Protein 3I09 (pdb70)

Organism: Burkholderia mallei (strain ATCC 23344) (NCBI:txid243160)

CATH classification: 3.40.50.2300 (+1 more: 3.40.50.2300)

Sequence (722 aa):
GADSVKIGFITDSGLYADIDGQGGLEAIKAVADFGGKVNGKPIEVVYADHQQNKADIAASSSKKARREWDRGGLDLLVGGTNSATALSNQVAAEKKKVYINIGAGADTLTNEQCTPYTVHYAYDTALAKGTGSAVVKQQGGKKTWFFLTADYAFGKKALEEKNTADVVKANGGKVLGEEVRHPLSASDFSSFLLQAQSSSKAQILGLANAGGDTVNAIKAAKEFGITKTKLAALLFINDVHALGLETTQGLVLTDSWYYWNRDQASSRQWAQRYFAKKKPSSLQAADYSSVTTYLKAVQAAGSTDSDKVAQLKKKKIDDFYAKGYIRTDGSIHDYLEVKKPSESKEPWDYYYKVVATIPGEQAFTTKQEETRCALWKGADSVKKIGFITDSGLYADIDGQQGGLEEAIKAVADFGGKVNGKPIEVVYADHQNKADDIAASSKKARREWDRGGLDLLVGGTNSATALSNQVAAEKKKVYINIGAGADTLTNEQCTPYTVHYAYDTALAKGTGSAVVKQGGKTWFFLTADYAFGKALEKNTADVVKANGGKVLGEVRHPLSASDFSSFLLQAQSSKAQILGLANAGGDTVNAIKAAKEFGITKTKLAALLFINDVHALGLETTQGLVLTDSWYYWNNRDQASRRQWAQRYFAKKKPSSLQAADYSSVTTYLKAVQAAGSTDSDKVAQLKKKIDDFYAKGYIRTDGSIHDYYLEVKKPSESKEPWDYYYKVVATIPGEQAFTTKQETRCALWK

Nearest PDB structures (foldseek):
  3i09-assembly2_B  TM=9.997E-01  e=1.435E-69  Burkholderia mallei
  4eyk-assembly1_A  TM=8.637E-01  e=3.086E-24  Rhodopseudomonas palustris BisB5
  4q6b-assembly1_A  TM=7.611E-01  e=7.678E-17  Desulfitobacterium hafniense DCB-2
  4mlc-assembly1_A  TM=7.449E-01  e=1.209E-15  Desulfitobacterium hafniense DCB-2
  3hut-assembly1_A  TM=6.053E-01  e=2.955E-16  Rhodospirillum rubrum ATCC 11170

Radius of gyration: 29.83 Å; Cα contacts (8 Å, |Δi|>4): 1583; chains: 2; bounding box: 81×56×85 Å

B-factor: mean 18.23, std 7.82, range [2.68, 60.23]

InterPro domains:
  IPR028081 Leucine-binding protein domain [PF13458] (27-362)
  IPR028082 Periplasmic binding protein-like I [SSF53822] (28-397)
  IPR051010 Branched-chain amino acid transport protein [PTHR30483] (6-383)

Foldseek 3Di:
DVQAAEEEEEEAVDLCCVQDNPLLVVLLVLCVVVPQHALPHGYYYHYDHQHLPLVSLLVVVLCVCPVNHLEYEYAAHVSNVLVLVSCQVVLHAYEYQHYAQPCCLFVSFHQRYADFWYHLLLQVFLLLVCVVVPQAEEEEEFEPDRQRVRNCVSNQVSSVVSRHYYQYYDYDYAPHPDCQVRLVVRLVSLHQEYEYSHDGNSLLVVLVNCVVVVVPVSYYADSYKLVSCVSNDQQSFFFHKGDGQDDCPPDDQSVVVVVVSCVCPDHILSSVRSSQVSNLLSVLCNVQSHSNSVSSVSQQPWRDGSRFTGGAHQSNYFGKFMGFHHPVVQDDPSRTDDGPDMGHRQRSDDHLVRGNRPRRD/DVQAAEEEEEEAVDLCCVQDNPLLVVLLCLCVVVPQHFLPGGYYYYYDHCHLPLVSLLVVVLCVCPVNHLEYEYAEHVSNVLVLVSCQVVVHAYEYQHYAQLCCLFVSFHQRYADFWYHLLLLLFQLLVCVVVVQAEEEEEFEPDRQRVRNVVSNCVSSVVSNHYYQYYDYDYVPHPDCQVRLVVRVVSLHQEYEYSHDGNSLLVNLVNCVVVVVPVSYYADSYKLVSCVSNDLQSAFFHKGDGQDDCVPDPQSVVVVVVSCVCPDHILSSVRSSQVSNLLSVLCNVLVHSNSVSSVSQQVWRDGSRFTGGQHQSNYFGKFMGFHHPVVQDDPSRTDDGPDMGGRQSSHDHPVRGNRPRSD

Structure (mmCIF, N/CA/C/O backbone):
data_3I09
#
_entry.id   3I09
#
_cell.length_a   58.255
_cell.length_b   81.151
_cell.length_c   73.996
_cell.angle_alpha   90.000
_cell.angle_beta   92.860
_cell.angle_gamma   90.000
#
_symmetry.space_group_name_H-M   'P 1 21 1'
#
loop_
_entity.id
_entity.type
_entity.pdbx_description
1 polymer 'Periplasmic branched-chain amino acid-binding protein'
2 non-polymer 'ACETOACETIC ACID'
3 non-polymer 'CITRIC ACID'
4 non-polymer 1,2-ETHANEDIOL
5 water water
#
loop_
_atom_site.group_PDB
_atom_site.id
_atom_site.type_symbol
_atom_site.label_atom_id
_atom_site.label_alt_id
_atom_site.label_comp_id
_atom_site.label_asym_id
_atom_site.label_entity_id
_atom_site.label_seq_id
_atom_site.pdbx_PDB_ins_code
_atom_site.Cartn_x
_atom_site.Cartn_y
_atom_site.Cartn_z
_atom_site.occupancy
_atom_site.B_iso_or_equiv
_atom_site.auth_seq_id
_atom_site.auth_comp_id
_atom_site.auth_asym_id
_atom_site.auth_atom_id
_atom_site.pdbx_PDB_model_num
ATOM 1 N N . GLY A 1 1 ? -22.872 20.088 38.259 1.00 13.19 0 GLY A N 1
ATOM 2 C CA . GLY A 1 1 ? -24.170 20.650 37.755 1.00 16.26 0 GLY A CA 1
ATOM 3 C C . GLY A 1 1 ? -25.314 19.725 38.091 1.00 15.40 0 GLY A C 1
ATOM 4 O O . GLY A 1 1 ? -25.099 18.681 38.685 1.00 16.81 0 GLY A O 1
ATOM 5 N N . ALA A 1 2 ? -26.525 20.089 37.694 1.00 18.04 25 ALA A N 1
ATOM 6 C CA . ALA A 1 2 ? -27.698 19.239 37.943 1.00 18.14 25 ALA A CA 1
ATOM 7 C C . ALA A 1 2 ? -27.621 17.913 37.182 1.00 17.71 25 ALA A C 1
ATOM 8 O O . ALA A 1 2 ? -27.839 16.864 37.755 1.00 19.40 25 ALA A O 1
ATOM 10 N N . ASP A 1 3 ? -27.305 17.957 35.898 1.00 17.74 26 ASP A N 1
ATOM 11 C CA . ASP A 1 3 ? -27.310 16.749 35.067 1.00 17.71 26 ASP A CA 1
ATOM 12 C C . ASP A 1 3 ? -25.924 16.093 34.913 1.00 18.40 26 ASP A C 1
ATOM 13 O O . ASP A 1 3 ? -25.839 14.923 34.563 1.00 17.59 26 ASP A O 1
ATOM 18 N N . SER A 1 4 ? -24.858 16.847 35.168 1.00 16.70 27 SER A N 1
ATOM 19 C CA . SER A 1 4 ? -23.523 16.393 34.856 1.00 16.52 27 SER A CA 1
ATOM 20 C C . SER A 1 4 ? -22.546 16.747 35.974 1.00 15.99 27 SER A C 1
ATOM 21 O O . SER A 1 4 ? -22.812 17.634 36.785 1.00 15.37 27 SER A O 1
ATOM 24 N N . VAL A 1 5 ? -21.441 16.013 36.026 1.00 12.80 28 VAL A N 1
ATOM 25 C CA . VAL A 1 5 ? -20.282 16.386 36.824 1.00 12.86 28 VAL A CA 1
ATOM 26 C C . VAL A 1 5 ? -19.365 17.172 35.884 1.00 12.60 28 VAL A C 1
ATOM 27 O O . VAL A 1 5 ? -18.931 16.667 34.839 1.00 13.26 28 VAL A O 1
ATOM 31 N N . LYS A 1 6 ? -19.153 18.429 36.204 1.00 12.05 29 LYS A N 1
ATOM 32 C CA . LYS A 1 6 ? -18.476 19.334 35.278 1.00 12.61 29 LYS A CA 1
ATOM 33 C C . LYS A 1 6 ? -17.047 19.676 35.715 1.00 12.25 29 LYS A C 1
ATOM 34 O O . LYS A 1 6 ? -16.807 20.156 36.818 1.00 11.62 29 LYS A O 1
ATOM 40 N N . ILE A 1 7 ? -16.105 19.365 34.839 1.00 11.77 30 ILE A N 1
ATOM 41 C CA . ILE A 1 7 ? -14.682 19.691 35.048 1.00 11.43 30 ILE A CA 1
ATOM 42 C C . ILE A 1 7 ? -14.304 20.837 34.106 1.00 12.81 30 ILE A C 1
ATOM 43 O O . ILE A 1 7 ? -14.525 20.735 32.901 1.00 12.99 30 ILE A O 1
ATOM 48 N N . GLY A 1 8 ? -13.698 21.891 34.641 1.00 12.25 31 GLY A N 1
ATOM 49 C CA . GLY A 1 8 ? -13.272 23.012 33.821 1.00 13.59 31 GLY A CA 1
ATOM 50 C C . GLY A 1 8 ? -11.762 23.148 33.895 1.00 12.61 31 GLY A C 1
ATOM 51 O O . GLY A 1 8 ? -11.182 22.993 34.962 1.00 14.83 31 GLY A O 1
ATOM 52 N N . PHE A 1 9 ? -11.138 23.406 32.753 1.00 11.64 32 PHE A N 1
ATOM 53 C CA . PHE A 1 9 ? -9.710 23.522 32.640 1.00 10.35 32 PHE A CA 1
ATOM 54 C C . PHE A 1 9 ? -9.389 24.883 32.048 1.00 10.17 32 PHE A C 1
ATOM 55 O O . PHE A 1 9 ? -9.876 25.218 30.968 1.00 10.00 32 PHE A O 1
ATOM 63 N N . ILE A 1 10 ? -8.560 25.631 32.754 1.00 10.30 33 ILE A N 1
ATOM 64 C CA . ILE A 1 10 ? -8.155 26.979 32.307 1.00 10.22 33 ILE A CA 1
ATOM 65 C C . ILE A 1 10 ? -6.646 27.090 32.298 1.00 10.16 33 ILE A C 1
ATOM 66 O O . ILE A 1 10 ? -5.967 26.899 33.330 1.00 10.81 33 ILE A O 1
ATOM 71 N N . THR A 1 11 ? -6.093 27.361 31.127 1.00 10.02 34 THR A N 1
ATOM 72 C CA . THR A 1 11 ? -4.656 27.389 30.947 1.00 10.82 34 THR A CA 1
ATOM 73 C C . THR A 1 11 ? -4.293 28.270 29.778 1.00 10.52 34 THR A C 1
ATOM 74 O O . THR A 1 11 ? -5.172 28.833 29.111 1.00 10.94 34 THR A O 1
ATOM 78 N N . ASP A 1 12 ? -3.006 28.484 29.581 1.00 11.42 35 ASP A N 1
ATOM 79 C CA . ASP A 1 12 ? -2.530 29.233 28.397 1.00 11.33 35 ASP A CA 1
ATOM 80 C C . ASP A 1 12 ? -2.572 28.277 27.186 1.00 12.13 35 ASP A C 1
ATOM 81 O O . ASP A 1 12 ? -1.794 27.317 27.119 1.00 13.67 35 ASP A O 1
ATOM 99 N N . SER A 1 14 ? -2.431 29.589 23.977 1.00 13.94 37 SER A N 1
ATOM 100 C CA . SER A 1 14 ? -1.961 30.357 22.821 1.00 14.49 37 SER A CA 1
ATOM 101 C C . SER A 1 14 ? -0.586 31.017 22.912 1.00 14.46 37 SER A C 1
ATOM 102 O O . SER A 1 14 ? -0.042 31.407 21.885 1.00 15.49 37 SER A O 1
ATOM 105 N N . GLY A 1 15 ? -0.020 31.162 24.102 1.00 13.96 38 GLY A N 1
ATOM 106 C CA . GLY A 1 15 ? 1.233 31.896 24.292 1.00 13.78 38 GLY A CA 1
ATOM 107 C C . GLY A 1 15 ? 2.418 30.998 24.665 1.00 13.75 38 GLY A C 1
ATOM 108 O O . GLY A 1 15 ? 2.501 29.830 24.234 1.00 12.71 38 GLY A O 1
ATOM 109 N N . LEU A 1 16 ? 3.323 31.544 25.464 1.00 12.13 39 LEU A N 1
ATOM 110 C CA . LEU A 1 16 ? 4.632 30.938 25.700 1.00 12.22 39 LEU A CA 1
ATOM 111 C C . LEU A 1 16 ? 4.565 29.613 26.505 1.00 12.43 39 LEU A C 1
ATOM 112 O O . LEU A 1 16 ? 5.572 28.912 26.600 1.00 12.72 39 LEU A O 1
ATOM 117 N N . TYR A 1 17 ? 3.416 29.302 27.107 1.00 12.06 40 TYR A N 1
ATOM 118 C CA . TYR A 1 17 ? 3.240 28.045 27.867 1.00 12.09 40 TYR A CA 1
ATOM 119 C C . TYR A 1 17 ? 2.339 27.005 27.176 1.00 11.93 40 TYR A C 1
ATOM 120 O O . TYR A 1 17 ? 2.060 25.946 27.753 1.00 12.81 40 TYR A O 1
ATOM 129 N N . ALA A 1 18 ? 1.941 27.262 25.934 1.00 12.26 41 ALA A N 1
ATOM 130 C CA . ALA A 1 18 ? 0.965 26.393 25.255 1.00 13.19 41 ALA A CA 1
ATOM 131 C C . ALA A 1 18 ? 1.524 24.988 25.007 1.00 12.65 41 ALA A C 1
ATOM 132 O O . ALA A 1 18 ? 0.804 24.007 25.178 1.00 13.58 41 ALA A O 1
ATOM 134 N N . ASP A 1 19 ? 2.798 24.889 24.649 1.00 13.97 42 ASP A N 1
ATOM 135 C CA . ASP A 1 19 ? 3.364 23.585 24.265 1.00 13.69 42 ASP A CA 1
ATOM 136 C C . ASP A 1 19 ? 3.507 22.683 25.450 1.00 12.70 42 ASP A C 1
ATOM 137 O O . ASP A 1 19 ? 3.309 21.485 25.333 1.00 12.96 42 ASP A O 1
ATOM 142 N N . ILE A 1 20 ? 3.869 23.237 26.608 1.00 11.77 43 ILE A N 1
ATOM 143 C CA . ILE A 1 20 ? 4.146 22.401 27.787 1.00 11.99 43 ILE A CA 1
ATOM 144 C C . ILE A 1 20 ? 2.841 21.926 28.485 1.00 12.29 43 ILE A C 1
ATOM 145 O O . ILE A 1 20 ? 2.851 21.013 29.309 1.00 12.24 43 ILE A O 1
ATOM 150 N N . ASP A 1 21 ? 1.714 22.556 28.166 1.00 11.50 44 ASP A N 1
ATOM 151 C CA . ASP A 1 21 ? 0.431 22.229 28.779 1.00 12.19 44 ASP A CA 1
ATOM 152 C C . ASP A 1 21 ? -0.627 22.428 27.703 1.00 11.21 44 ASP A C 1
ATOM 153 O O . ASP A 1 21 ? -0.766 21.562 26.795 1.00 12.71 44 ASP A O 1
ATOM 158 N N . GLY A 1 22 ? -1.347 23.549 27.726 1.00 12.04 45 GLY A N 1
ATOM 159 C CA . GLY A 1 22 ? -2.209 23.915 26.594 1.00 11.51 45 GLY A CA 1
ATOM 160 C C . GLY A 1 22 ? -3.178 22.828 26.128 1.00 12.75 45 GLY A C 1
ATOM 161 O O . GLY A 1 22 ? -3.776 22.112 26.952 1.00 12.47 45 GLY A O 1
ATOM 162 N N . GLN A 1 23 ? -3.370 22.737 24.806 1.00 12.17 46 GLN A N 1
ATOM 163 C CA . GLN A 1 23 ? -4.289 21.786 24.197 1.00 13.37 46 GLN A CA 1
ATOM 164 C C . GLN A 1 23 ? -3.946 20.337 24.568 1.00 12.53 46 GLN A C 1
ATOM 165 O O . GLN A 1 23 ? -4.825 19.506 24.725 1.00 12.17 46 GLN A O 1
ATOM 168 N N . GLY A 1 24 ? -2.660 20.045 24.699 1.00 12.44 47 GLY A N 1
ATOM 169 C CA . GLY A 1 24 ? -2.199 18.719 25.102 1.00 12.20 47 GLY A CA 1
ATOM 170 C C . GLY A 1 24 ? -2.704 18.333 26.474 1.00 11.98 47 GLY A C 1
ATOM 171 O O . GLY A 1 24 ? -3.104 17.201 26.727 1.00 11.83 47 GLY A O 1
ATOM 172 N N . GLY A 1 25 ? -2.712 19.305 27.353 1.00 11.41 48 GLY A N 1
ATOM 173 C CA . GLY A 1 25 ? -3.234 19.106 28.715 1.00 11.77 48 GLY A CA 1
ATOM 174 C C . GLY A 1 25 ? -4.712 18.821 28.689 1.00 11.68 48 GLY A C 1
ATOM 175 O O . GLY A 1 25 ? -5.192 17.957 29.417 1.00 10.97 48 GLY A O 1
ATOM 176 N N . LEU A 1 26 ? -5.444 19.556 27.843 1.00 11.16 49 LEU A N 1
ATOM 177 C CA . LEU A 1 26 ? -6.884 19.332 27.653 1.00 10.93 49 LEU A CA 1
ATOM 178 C C . LEU A 1 26 ? -7.139 17.917 27.136 1.00 12.03 49 LEU A C 1
ATOM 179 O O . LEU A 1 26 ? -8.005 17.193 27.642 1.00 12.10 49 LEU A O 1
ATOM 184 N N . GLU A 1 27 ? -6.350 17.510 26.138 1.00 11.55 50 GLU A N 1
ATOM 185 C CA . GLU A 1 27 ? -6.458 16.154 25.607 1.00 12.60 50 GLU A CA 1
ATOM 186 C C . GLU A 1 27 ? -6.250 15.069 26.715 1.00 12.34 50 GLU A C 1
ATOM 187 O O . GLU A 1 27 ? -7.007 14.069 26.796 1.00 11.91 50 GLU A O 1
ATOM 193 N N . ALA A 1 28 ? -5.243 15.279 27.550 1.00 12.10 51 ALA A N 1
ATOM 194 C CA . ALA A 1 28 ? -4.934 14.382 28.661 1.00 11.55 51 ALA A CA 1
ATOM 195 C C . ALA A 1 28 ? -6.092 14.307 29.668 1.00 11.76 51 ALA A C 1
ATOM 196 O O . ALA A 1 28 ? -6.465 13.227 30.137 1.00 12.80 51 ALA A O 1
ATOM 198 N N . ILE A 1 29 ? -6.710 15.451 29.951 1.00 11.57 52 ILE A N 1
ATOM 199 C CA . ILE A 1 29 ? -7.901 15.496 30.805 1.00 12.25 52 ILE A CA 1
ATOM 200 C C . ILE A 1 29 ? -9.063 14.708 30.213 1.00 12.45 52 ILE A C 1
ATOM 201 O O . ILE A 1 29 ? -9.703 13.928 30.906 1.00 11.80 52 ILE A O 1
ATOM 206 N N . LYS A 1 30 ? -9.337 14.905 28.928 1.00 12.90 53 LYS A N 1
ATOM 207 C CA . LYS A 1 30 ? -10.400 14.171 28.281 1.00 13.23 53 LYS A CA 1
ATOM 208 C C . LYS A 1 30 ? -10.105 12.668 28.248 1.00 13.03 53 LYS A C 1
ATOM 209 O O . LYS A 1 30 ? -11.026 11.895 28.398 1.00 12.34 53 LYS A O 1
ATOM 233 N N . ALA A 1 32 ? -8.413 10.990 30.532 1.00 11.94 55 ALA A N 1
ATOM 234 C CA . ALA A 1 32 ? -8.672 10.526 31.914 1.00 11.55 55 ALA A CA 1
ATOM 235 C C . ALA A 1 32 ? -10.180 10.341 32.163 1.00 10.40 55 ALA A C 1
ATOM 236 O O . ALA A 1 32 ? -10.589 9.404 32.790 1.00 11.09 55 ALA A O 1
ATOM 238 N N . VAL A 1 33 ? -10.985 11.263 31.672 1.00 10.58 56 VAL A N 1
ATOM 239 C CA . VAL A 1 33 ? -12.445 11.155 31.807 1.00 10.22 56 VAL A CA 1
ATOM 240 C C . VAL A 1 33 ? -12.963 9.904 31.088 1.00 11.82 56 VAL A C 1
ATOM 241 O O . VAL A 1 33 ? -13.735 9.120 31.648 1.00 11.91 56 VAL A O 1
ATOM 245 N N . ALA A 1 34 ? -12.551 9.737 29.840 1.00 11.81 57 ALA A N 1
ATOM 246 C CA . ALA A 1 34 ? -12.952 8.571 29.063 1.00 11.81 57 ALA A CA 1
ATOM 247 C C . ALA A 1 34 ? -12.472 7.303 29.719 1.00 13.04 57 ALA A C 1
ATOM 248 O O . ALA A 1 34 ? -13.242 6.337 29.850 1.00 12.39 57 ALA A O 1
ATOM 250 N N . ASP A 1 35 ? -11.213 7.280 30.171 1.00 12.27 58 ASP A N 1
ATOM 251 C CA . ASP A 1 35 ? -10.683 6.054 30.792 1.00 14.65 58 ASP A CA 1
ATOM 252 C C . ASP A 1 35 ? -11.404 5.632 32.073 1.00 14.04 58 ASP A C 1
ATOM 253 O O . ASP A 1 35 ? -11.519 4.433 32.362 1.00 13.30 58 ASP A O 1
ATOM 258 N N . PHE A 1 36 ? -11.911 6.616 32.811 1.00 13.91 59 PHE A N 1
ATOM 259 C CA . PHE A 1 36 ? -12.648 6.376 34.051 1.00 13.52 59 PHE A CA 1
ATOM 260 C C . PHE A 1 36 ? -14.056 5.809 33.764 1.00 12.51 59 PHE A C 1
ATOM 261 O O . PHE A 1 36 ? -14.705 5.291 34.657 1.00 12.93 59 PHE A O 1
ATOM 269 N N . GLY A 1 37 ? -14.482 5.901 32.504 1.00 13.46 60 GLY A N 1
ATOM 270 C CA . GLY A 1 37 ? -15.805 5.439 32.043 1.00 13.36 60 GLY A CA 1
ATOM 271 C C . GLY A 1 37 ? -16.784 6.535 31.675 1.00 13.68 60 GLY A C 1
ATOM 272 O O . GLY A 1 37 ? -17.942 6.246 31.344 1.00 14.47 60 GLY A O 1
ATOM 273 N N . GLY A 1 38 ? -16.369 7.804 31.721 1.00 14.21 61 GLY A N 1
ATOM 274 C CA . GLY A 1 38 ? -17.199 8.901 31.214 1.00 13.39 61 GLY A CA 1
ATOM 275 C C . GLY A 1 38 ? -18.332 9.354 32.122 1.00 14.12 61 GLY A C 1
ATOM 276 O O . GLY A 1 38 ? -19.060 10.282 31.779 1.00 13.14 61 GLY A O 1
ATOM 277 N N . LYS A 1 39 ? -18.482 8.693 33.278 1.00 13.21 62 LYS A N 1
ATOM 278 C CA . LYS A 1 39 ? -19.479 9.067 34.258 1.00 14.25 62 LYS A CA 1
ATOM 279 C C . LYS A 1 39 ? -18.978 8.774 35.654 1.00 14.98 62 LYS A C 1
ATOM 280 O O . LYS A 1 39 ? -18.017 8.023 35.842 1.00 13.13 62 LYS A O 1
ATOM 286 N N . VAL A 1 40 ? -19.611 9.391 36.636 1.00 13.03 63 VAL A N 1
ATOM 287 C CA . VAL A 1 40 ? -19.325 9.104 38.027 1.00 14.38 63 VAL A CA 1
ATOM 288 C C . VAL A 1 40 ? -20.578 9.440 38.820 1.00 16.15 63 VAL A C 1
ATOM 289 O O . VAL A 1 40 ? -21.292 10.371 38.476 1.00 15.51 63 VAL A O 1
ATOM 293 N N . ASN A 1 41 ? -20.843 8.648 39.840 1.00 18.16 64 ASN A N 1
ATOM 294 C CA . ASN A 1 41 ? -22.086 8.731 40.611 1.00 20.47 64 ASN A CA 1
ATOM 295 C C . ASN A 1 41 ? -23.341 8.795 39.760 1.00 20.10 64 ASN A C 1
ATOM 296 O O . ASN A 1 41 ? -24.268 9.570 40.028 1.00 21.41 64 ASN A O 1
ATOM 301 N N . GLY A 1 42 ? -23.350 7.991 38.705 1.00 19.04 65 GLY A N 1
ATOM 302 C CA . GLY A 1 42 ? -24.467 7.943 37.800 1.00 18.23 65 GLY A CA 1
ATOM 303 C C . GLY A 1 42 ? -24.659 9.145 36.889 1.00 17.33 65 GLY A C 1
ATOM 304 O O . GLY A 1 42 ? -25.638 9.195 36.184 1.00 18.18 65 GLY A O 1
ATOM 305 N N . LYS A 1 43 ? -23.740 10.096 36.888 1.00 15.56 66 LYS A N 1
ATOM 306 C CA . LYS A 1 43 ? -23.884 11.305 36.047 1.00 16.31 66 LYS A CA 1
ATOM 307 C C . LYS A 1 43 ? -22.781 11.363 35.026 1.00 16.52 66 LYS A C 1
ATOM 308 O O . LYS A 1 43 ? -21.614 11.064 35.342 1.00 14.99 66 LYS A O 1
ATOM 314 N N . PRO A 1 44 ? -23.108 11.786 33.808 1.00 15.93 67 PRO A N 1
ATOM 315 C CA . PRO A 1 44 ? -22.043 11.970 32.824 1.00 14.41 67 PRO A CA 1
ATOM 316 C C . PRO A 1 44 ? -21.109 13.074 33.253 1.00 14.68 67 PRO A C 1
ATOM 317 O O . PRO A 1 44 ? -21.527 14.041 33.928 1.00 13.23 67 PRO A O 1
ATOM 321 N N . ILE A 1 45 ? -19.848 12.905 32.890 1.00 13.15 68 ILE A N 1
ATOM 322 C CA . ILE A 1 45 ? -18.818 13.907 33.134 1.00 12.54 68 ILE A CA 1
ATOM 323 C C . ILE A 1 45 ? -18.630 14.771 31.913 1.00 13.51 68 ILE A C 1
ATOM 324 O O . ILE A 1 45 ? -18.403 14.262 30.823 1.00 13.08 68 ILE A O 1
ATOM 329 N N . GLU A 1 46 ? -18.725 16.082 32.103 1.00 12.87 69 GLU A N 1
ATOM 330 C CA . GLU A 1 46 ? -18.503 17.032 31.001 1.00 14.42 69 GLU A CA 1
ATOM 331 C C . GLU A 1 46 ? -17.272 17.881 31.266 1.00 13.07 69 GLU A C 1
ATOM 332 O O . GLU A 1 46 ? -17.055 18.335 32.394 1.00 13.91 69 GLU A O 1
ATOM 338 N N . VAL A 1 47 ? -16.470 18.106 30.226 1.00 12.41 70 VAL A N 1
ATOM 339 C CA . VAL A 1 47 ? -15.282 18.924 30.327 1.00 11.54 70 VAL A CA 1
ATOM 340 C C . VAL A 1 47 ? -15.516 20.229 29.553 1.00 12.55 70 VAL A C 1
ATOM 341 O O . VAL A 1 47 ? -15.937 20.232 28.389 1.00 13.07 70 VAL A O 1
ATOM 345 N N . VAL A 1 48 ? -15.266 21.328 30.223 1.00 11.01 71 VAL A N 1
ATOM 346 C CA . VAL A 1 48 ? -15.210 22.635 29.607 1.00 11.83 71 VAL A CA 1
ATOM 347 C C . VAL A 1 48 ? -13.805 23.232 29.762 1.00 11.68 71 VAL A C 1
ATOM 348 O O . VAL A 1 48 ? -13.051 22.847 30.646 1.00 10.57 71 VAL A O 1
ATOM 352 N N . TYR A 1 49 ? -13.447 24.150 28.862 1.00 11.82 72 TYR A N 1
ATOM 353 C CA . TYR A 1 49 ? -12.110 24.723 28.887 1.00 11.19 72 TYR A CA 1
ATOM 354 C C . TYR A 1 49 ? -12.073 26.153 28.420 1.00 11.02 72 TYR A C 1
ATOM 355 O O . TYR A 1 49 ? -13.006 26.618 27.776 1.00 10.45 72 TYR A O 1
ATOM 364 N N . ALA A 1 50 ? -11.005 26.855 28.759 1.00 10.56 73 ALA A N 1
ATOM 365 C CA . ALA A 1 50 ? -10.826 28.223 28.310 1.00 11.69 73 ALA A CA 1
ATOM 366 C C . ALA A 1 50 ? -9.351 28.540 28.236 1.00 12.80 73 ALA A C 1
ATOM 367 O O . ALA A 1 50 ? -8.552 27.987 28.998 1.00 12.10 73 ALA A O 1
ATOM 369 N N . ASP A 1 51 ? -9.001 29.424 27.303 1.00 12.13 74 ASP A N 1
ATOM 370 C CA . ASP A 1 51 ? -7.635 29.957 27.180 1.00 12.86 74 ASP A CA 1
ATOM 371 C C . ASP A 1 51 ? -7.602 31.243 27.987 1.00 12.64 74 ASP A C 1
ATOM 372 O O . ASP A 1 51 ? -8.327 32.208 27.650 1.00 12.01 74 ASP A O 1
ATOM 377 N N . HIS A 1 52 ? -6.804 31.288 29.048 1.00 11.99 75 HIS A N 1
ATOM 378 C CA . HIS A 1 52 ? -6.698 32.543 29.827 1.00 11.70 75 HIS A CA 1
ATOM 379 C C . HIS A 1 52 ? -5.817 33.607 29.214 1.00 11.89 75 HIS A C 1
ATOM 380 O O . HIS A 1 52 ? -5.790 34.730 29.715 1.00 13.43 75 HIS A O 1
ATOM 387 N N . GLN A 1 53 ? -5.096 33.243 28.163 1.00 12.77 76 GLN A N 1
ATOM 388 C CA A GLN A 1 53 ? -4.240 34.190 27.447 0.50 13.99 76 GLN A CA 1
ATOM 389 C CA B GLN A 1 53 ? -4.221 34.174 27.440 0.50 13.94 76 GLN A CA 1
ATOM 390 C C . GLN A 1 53 ? -3.227 34.849 28.392 1.00 13.48 76 GLN A C 1
ATOM 391 O O . GLN A 1 53 ? -2.798 35.967 28.164 1.00 13.17 76 GLN A O 1
ATOM 402 N N . ASN A 1 54 ? -2.830 34.148 29.445 1.00 11.61 77 ASN A N 1
ATOM 403 C CA . ASN A 1 54 ? -1.925 34.720 30.461 1.00 12.00 77 ASN A CA 1
ATOM 404 C C . ASN A 1 54 ? -2.423 36.005 31.124 1.00 13.33 77 ASN A C 1
ATOM 405 O O . ASN A 1 54 ? -1.625 36.868 31.505 1.00 13.54 77 ASN A O 1
ATOM 410 N N . LYS A 1 55 ? -3.748 36.062 31.310 1.00 12.05 78 LYS A N 1
ATOM 411 C CA . LYS A 1 55 ? -4.414 37.158 31.985 1.00 13.50 78 LYS A CA 1
ATOM 412 C C . LYS A 1 55 ? -5.136 36.634 33.219 1.00 11.95 78 LYS A C 1
ATOM 413 O O . LYS A 1 55 ? -6.109 35.851 33.114 1.00 12.46 78 LYS A O 1
ATOM 419 N N . ALA A 1 56 ? -4.699 37.090 34.391 1.00 12.66 79 ALA A N 1
ATOM 420 C CA . ALA A 1 56 ? -5.321 36.632 35.648 1.00 12.90 79 ALA A CA 1
ATOM 421 C C . ALA A 1 56 ? -6.800 36.967 35.699 1.00 13.37 79 ALA A C 1
ATOM 422 O O . ALA A 1 56 ? -7.628 36.212 36.250 1.00 11.67 79 ALA A O 1
ATOM 424 N N . ASP A 1 57 ? -7.156 38.136 35.167 1.00 12.55 80 ASP A N 1
ATOM 425 C CA . ASP A 1 57 ? -8.569 38.549 35.214 1.00 14.51 80 ASP A CA 1
ATOM 426 C C . ASP A 1 57 ? -9.473 37.675 34.341 1.00 13.72 80 ASP A C 1
ATOM 427 O O . ASP A 1 57 ? -10.585 37.343 34.751 1.00 14.86 80 ASP A O 1
ATOM 432 N N . ILE A 1 58 ? -8.984 37.248 33.178 1.00 13.16 81 ILE A N 1
ATOM 433 C CA . ILE A 1 58 ? -9.745 36.332 32.323 1.00 13.21 81 ILE A CA 1
ATOM 434 C C . ILE A 1 58 ? -9.984 35.003 33.033 1.00 12.20 81 ILE A C 1
ATOM 435 O O . ILE A 1 58 ? -11.094 34.485 33.059 1.00 11.98 81 ILE A O 1
ATOM 440 N N . ALA A 1 59 ? -8.947 34.515 33.687 1.00 11.32 82 ALA A N 1
ATOM 441 C CA . ALA A 1 59 ? -8.960 33.222 34.361 1.00 11.33 82 ALA A CA 1
ATOM 442 C C . ALA A 1 59 ? -9.987 33.242 35.499 1.00 12.08 82 ALA A C 1
ATOM 443 O O . ALA A 1 59 ? -10.826 32.344 35.614 1.00 12.36 82 ALA A O 1
ATOM 445 N N . ALA A 1 60 ? -9.921 34.290 36.315 1.00 11.85 83 ALA A N 1
ATOM 446 C CA . ALA A 1 60 ? -10.781 34.445 37.476 1.00 12.38 83 ALA A CA 1
ATOM 447 C C . ALA A 1 60 ? -12.241 34.678 37.042 1.00 13.03 83 ALA A C 1
ATOM 448 O O . ALA A 1 60 ? -13.141 34.106 37.635 1.00 11.18 83 ALA A O 1
ATOM 450 N N . SER A 1 61 ? -12.476 35.526 36.022 1.00 13.59 84 SER A N 1
ATOM 451 C CA A SER A 1 61 ? -13.834 35.735 35.521 0.34 13.41 84 SER A CA 1
ATOM 452 C CA B SER A 1 61 ? -13.838 35.735 35.527 0.33 13.87 84 SER A CA 1
ATOM 453 C CA C SER A 1 61 ? -13.829 35.740 35.478 0.33 13.82 84 SER A CA 1
ATOM 454 C C . SER A 1 61 ? -14.449 34.441 34.940 1.00 14.53 84 SER A C 1
ATOM 455 O O . SER A 1 61 ? -15.618 34.131 35.194 1.00 14.24 84 SER A O 1
ATOM 462 N N . LYS A 1 62 ? -13.677 33.668 34.173 1.00 13.60 85 LYS A N 1
ATOM 463 C CA A LYS A 1 62 ? -14.192 32.393 33.645 0.50 14.67 85 LYS A CA 1
ATOM 464 C CA B LYS A 1 62 ? -14.205 32.407 33.641 0.50 13.97 85 LYS A CA 1
ATOM 465 C C . LYS A 1 62 ? -14.523 31.425 34.770 1.00 13.30 85 LYS A C 1
ATOM 466 O O . LYS A 1 62 ? -15.597 30.787 34.769 1.00 13.15 85 LYS A O 1
ATOM 477 N N . ALA A 1 63 ? -13.608 31.292 35.737 1.00 13.04 86 ALA A N 1
ATOM 478 C CA . ALA A 1 63 ? -13.849 30.410 36.868 1.00 13.19 86 ALA A CA 1
ATOM 479 C C . ALA A 1 63 ? -15.142 30.762 37.606 1.00 13.66 86 ALA A C 1
ATOM 480 O O . ALA A 1 63 ? -15.942 29.861 37.935 1.00 12.20 86 ALA A O 1
ATOM 482 N N . ARG A 1 64 ? -15.313 32.064 37.874 1.00 13.89 87 ARG A N 1
ATOM 483 C CA A ARG A 1 64 ? -16.462 32.572 38.609 0.50 15.22 87 ARG A CA 1
ATOM 484 C CA B ARG A 1 64 ? -16.477 32.568 38.603 0.50 15.20 87 ARG A CA 1
ATOM 485 C C . ARG A 1 64 ? -17.769 32.240 37.864 1.00 14.92 87 ARG A C 1
ATOM 486 O O . ARG A 1 64 ? -18.723 31.693 38.458 1.00 15.82 87 ARG A O 1
ATOM 501 N N . GLU A 1 65 ? -17.798 32.547 36.564 1.00 14.62 88 GLU A N 1
ATOM 502 C CA . GLU A 1 65 ? -18.934 32.237 35.721 1.00 16.03 88 GLU A CA 1
ATOM 503 C C . GLU A 1 65 ? -19.268 30.744 35.716 1.00 14.82 88 GLU A C 1
ATOM 504 O O . GLU A 1 65 ? -20.432 30.368 35.851 1.00 15.31 88 GLU A O 1
ATOM 510 N N . TRP A 1 66 ? -18.283 29.883 35.517 1.00 14.38 89 TRP A N 1
ATOM 511 C CA . TRP A 1 66 ? -18.550 28.448 35.543 1.00 12.90 89 TRP A CA 1
ATOM 512 C C . TRP A 1 66 ? -19.095 27.977 36.911 1.00 13.78 89 TRP A C 1
ATOM 513 O O . TRP A 1 66 ? -19.986 27.120 37.005 1.00 14.14 89 TRP A O 1
ATOM 532 N N . ASP A 1 68 ? -20.721 29.812 39.196 1.00 16.09 91 ASP A N 1
ATOM 533 C CA . ASP A 1 68 ? -21.991 30.456 39.544 1.00 17.30 91 ASP A CA 1
ATOM 534 C C . ASP A 1 68 ? -23.142 30.027 38.649 1.00 17.38 91 ASP A C 1
ATOM 535 O O . ASP A 1 68 ? -24.256 29.914 39.138 1.00 17.58 91 ASP A O 1
ATOM 540 N N . ARG A 1 69 ? -22.860 29.804 37.362 1.00 17.72 92 ARG A N 1
ATOM 541 C CA . ARG A 1 69 ? -23.865 29.575 36.309 1.00 19.08 92 ARG A CA 1
ATOM 542 C C . ARG A 1 69 ? -23.634 28.355 35.460 1.00 17.74 92 ARG A C 1
ATOM 543 O O . ARG A 1 69 ? -24.426 28.086 34.585 1.00 19.31 92 ARG A O 1
ATOM 551 N N . GLY A 1 70 ? -22.539 27.636 35.682 1.00 17.54 93 GLY A N 1
ATOM 552 C CA . GLY A 1 70 ? -22.175 26.521 34.823 1.00 15.72 93 GLY A CA 1
ATOM 553 C C . GLY A 1 70 ? -22.116 25.204 35.537 1.00 16.06 93 GLY A C 1
ATOM 554 O O . GLY A 1 70 ? -21.751 24.200 34.939 1.00 15.90 93 GLY A O 1
ATOM 555 N N . GLY A 1 71 ? -22.459 25.206 36.818 1.00 14.84 94 GLY A N 1
ATOM 556 C CA . GLY A 1 71 ? -22.469 23.983 37.598 1.00 14.35 94 GLY A CA 1
ATOM 557 C C . GLY A 1 71 ? -21.117 23.300 37.776 1.00 13.09 94 GLY A C 1
ATOM 558 O O . GLY A 1 71 ? -21.059 22.072 37.930 1.00 14.56 94 GLY A O 1
ATOM 559 N N . LEU A 1 72 ? -20.046 24.080 37.831 1.00 12.51 95 LEU A N 1
ATOM 560 C CA . LEU A 1 72 ? -18.714 23.508 37.935 1.00 11.56 95 LEU A CA 1
ATOM 561 C C . LEU A 1 72 ? -18.521 22.734 39.214 1.00 11.81 95 LEU A C 1
ATOM 562 O O . LEU A 1 72 ? -18.921 23.193 40.292 1.00 13.16 95 LEU A O 1
ATOM 567 N N . ASP A 1 73 ? -17.938 21.542 39.075 1.00 12.30 96 ASP A N 1
ATOM 568 C CA . ASP A 1 73 ? -17.590 20.696 40.221 1.00 12.04 96 ASP A CA 1
ATOM 569 C C . ASP A 1 73 ? -16.076 20.668 40.540 1.00 12.61 96 ASP A C 1
ATOM 570 O O . ASP A 1 73 ? -15.667 20.652 41.721 1.00 13.06 96 ASP A O 1
ATOM 575 N N . LEU A 1 74 ? -15.255 20.648 39.496 1.00 11.80 97 LEU A N 1
ATOM 576 C CA . LEU A 1 74 ? -13.785 20.744 39.634 1.00 11.25 97 LEU A CA 1
ATOM 577 C C . LEU A 1 74 ? -13.248 21.824 38.698 1.00 11.85 97 LEU A C 1
ATOM 578 O O . LEU A 1 74 ? -13.578 21.834 37.502 1.00 11.19 97 LEU A O 1
ATOM 583 N N . LEU A 1 75 ? -12.391 22.681 39.248 1.00 11.94 98 LEU A N 1
ATOM 584 C CA . LEU A 1 75 ? -11.555 23.596 38.472 1.00 11.96 98 LEU A CA 1
ATOM 585 C C . LEU A 1 75 ? -10.130 23.076 38.456 1.00 11.77 98 LEU A C 1
ATOM 586 O O . LEU A 1 75 ? -9.480 22.893 39.517 1.00 11.75 98 LEU A O 1
ATOM 591 N N . VAL A 1 76 ? -9.645 22.799 37.252 1.00 11.44 99 VAL A N 1
ATOM 592 C CA . VAL A 1 76 ? -8.262 22.407 37.033 1.00 11.12 99 VAL A CA 1
ATOM 593 C C . VAL A 1 76 ? -7.521 23.631 36.543 1.00 12.57 99 VAL A C 1
ATOM 594 O O . VAL A 1 76 ? -7.840 24.163 35.482 1.00 12.30 99 VAL A O 1
ATOM 598 N N . GLY A 1 77 ? -6.517 24.038 37.311 1.00 12.02 100 GLY A N 1
ATOM 599 C CA . GLY A 1 77 ? -5.707 25.213 37.016 1.00 12.94 100 GLY A CA 1
ATOM 600 C C . GLY A 1 77 ? -4.495 24.803 36.203 1.00 11.76 100 GLY A C 1
ATOM 601 O O . GLY A 1 77 ? -3.730 23.912 36.582 1.00 11.82 100 GLY A O 1
ATOM 602 N N . GLY A 1 78 ? -4.275 25.495 35.089 1.00 12.41 101 GLY A N 1
ATOM 603 C CA . GLY A 1 78 ? -3.110 25.239 34.257 1.00 11.56 101 GLY A CA 1
ATOM 604 C C . GLY A 1 78 ? -1.951 26.164 34.580 1.00 12.09 101 GLY A C 1
ATOM 605 O O . GLY A 1 78 ? -1.622 26.405 35.744 1.00 10.89 101 GLY A O 1
ATOM 606 N N . THR A 1 79 ? -1.291 26.633 33.538 1.00 11.14 102 THR A N 1
ATOM 607 C CA . THR A 1 79 ? -0.059 27.394 33.683 1.00 10.78 102 THR A CA 1
ATOM 608 C C . THR A 1 79 ? -0.343 28.845 34.114 1.00 10.21 102 THR A C 1
ATOM 609 O O . THR A 1 79 ? -1.482 29.314 34.086 1.00 10.78 102 THR A O 1
ATOM 613 N N . ASN A 1 80 ? 0.726 29.496 34.565 1.00 10.79 103 ASN A N 1
ATOM 614 C CA . ASN A 1 80 ? 0.778 30.911 34.905 1.00 10.98 103 ASN A CA 1
ATOM 615 C C . ASN A 1 80 ? 0.318 31.161 36.356 1.00 10.38 103 ASN A C 1
ATOM 616 O O . ASN A 1 80 ? -0.871 31.070 36.666 1.00 10.85 103 ASN A O 1
ATOM 621 N N . SER A 1 81 ? 1.282 31.439 37.234 1.00 10.57 104 SER A N 1
ATOM 622 C CA . SER A 1 81 ? 0.989 31.589 38.655 1.00 10.95 104 SER A CA 1
ATOM 623 C C . SER A 1 81 ? 0.097 32.794 38.975 1.00 11.18 104 SER A C 1
ATOM 624 O O . SER A 1 81 ? -0.592 32.757 39.969 1.00 11.12 104 SER A O 1
ATOM 627 N N . ALA A 1 82 ? 0.117 33.846 38.151 1.00 9.92 105 ALA A N 1
ATOM 628 C CA . ALA A 1 82 ? -0.794 34.985 38.389 1.00 11.22 105 ALA A CA 1
ATOM 629 C C . ALA A 1 82 ? -2.237 34.485 38.210 1.00 10.71 105 ALA A C 1
ATOM 630 O O . ALA A 1 82 ? -3.119 34.794 39.039 1.00 11.29 105 ALA A O 1
ATOM 632 N N . THR A 1 83 ? -2.479 33.694 37.155 1.00 11.57 106 THR A N 1
ATOM 633 C CA . THR A 1 83 ? -3.805 33.105 36.949 1.00 11.23 106 THR A CA 1
ATOM 634 C C . THR A 1 83 ? -4.137 32.075 38.018 1.00 10.73 106 THR A C 1
ATOM 635 O O . THR A 1 83 ? -5.291 31.986 38.466 1.00 11.91 106 THR A O 1
ATOM 639 N N . ALA A 1 84 ? -3.138 31.323 38.467 1.00 11.11 107 ALA A N 1
ATOM 640 C CA . ALA A 1 84 ? -3.379 30.313 39.498 1.00 10.61 107 ALA A CA 1
ATOM 641 C C . ALA A 1 84 ? -3.912 30.953 40.785 1.00 10.86 107 ALA A C 1
ATOM 642 O O . ALA A 1 84 ? -4.778 30.388 41.465 1.00 11.88 107 ALA A O 1
ATOM 644 N N . LEU A 1 85 ? -3.313 32.072 41.148 1.00 11.56 108 LEU A N 1
ATOM 645 C CA . LEU A 1 85 ? -3.665 32.811 42.370 1.00 12.44 108 LEU A CA 1
ATOM 646 C C . LEU A 1 85 ? -4.987 33.529 42.272 1.00 11.75 108 LEU A C 1
ATOM 647 O O . LEU A 1 85 ? -5.720 33.556 43.237 1.00 10.35 108 LEU A O 1
ATOM 652 N N . SER A 1 86 ? -5.314 34.089 41.108 1.00 11.10 109 SER A N 1
ATOM 653 C CA . SER A 1 86 ? -6.631 34.729 40.945 1.00 11.13 109 SER A CA 1
ATOM 654 C C . SER A 1 86 ? -7.745 33.684 41.011 1.00 10.52 109 SER A C 1
ATOM 655 O O . SER A 1 86 ? -8.769 33.894 41.699 1.00 11.32 109 SER A O 1
ATOM 666 N N . ASN A 1 88 ? -7.509 30.713 42.528 1.00 10.89 111 ASN A N 1
ATOM 667 C CA . ASN A 1 88 ? -7.478 30.212 43.919 1.00 10.80 111 ASN A CA 1
ATOM 668 C C . ASN A 1 88 ? -8.401 31.004 44.833 1.00 11.26 111 ASN A C 1
ATOM 669 O O . ASN A 1 88 ? -9.098 30.415 45.668 1.00 11.96 111 ASN A O 1
ATOM 674 N N . GLN A 1 89 ? -8.348 32.327 44.714 1.00 11.97 112 GLN A N 1
ATOM 675 C CA . GLN A 1 89 ? -9.207 33.183 45.511 1.00 14.09 112 GLN A CA 1
ATOM 676 C C . GLN A 1 89 ? -10.694 32.938 45.231 1.00 13.02 112 GLN A C 1
ATOM 677 O O . GLN A 1 89 ? -11.483 32.820 46.166 1.00 12.48 112 GLN A O 1
ATOM 683 N N . VAL A 1 90 ? -11.055 32.817 43.949 1.00 11.65 113 VAL A N 1
ATOM 684 C CA . VAL A 1 90 ? -12.430 32.526 43.570 1.00 12.71 113 VAL A CA 1
ATOM 685 C C . VAL A 1 90 ? -12.874 31.164 44.093 1.00 11.62 113 VAL A C 1
ATOM 686 O O . VAL A 1 90 ? -13.930 31.045 44.700 1.00 12.92 113 VAL A O 1
ATOM 690 N N . ALA A 1 91 ? -12.046 30.145 43.917 1.00 11.63 114 ALA A N 1
ATOM 691 C CA . ALA A 1 91 ? -12.372 28.813 44.446 1.00 13.33 114 ALA A CA 1
ATOM 692 C C . ALA A 1 91 ? -12.546 28.809 45.962 1.00 13.08 114 ALA A C 1
ATOM 693 O O . ALA A 1 91 ? -13.468 28.187 46.473 1.00 14.93 114 ALA A O 1
ATOM 695 N N . ALA A 1 92 ? -11.699 29.523 46.683 1.00 13.75 115 ALA A N 1
ATOM 696 C CA . ALA A 1 92 ? -11.801 29.532 48.152 1.00 15.36 115 ALA A CA 1
ATOM 697 C C . ALA A 1 92 ? -13.089 30.218 48.597 1.00 15.44 115 ALA A C 1
ATOM 698 O O . ALA A 1 92 ? -13.806 29.732 49.486 1.00 15.33 115 ALA A O 1
ATOM 700 N N . GLU A 1 93 ? -13.401 31.339 47.959 1.00 14.54 116 GLU A N 1
ATOM 701 C CA . GLU A 1 93 ? -14.620 32.099 48.281 1.00 16.06 116 GLU A CA 1
ATOM 702 C C . GLU A 1 93 ? -15.898 31.279 48.018 1.00 14.91 116 GLU A C 1
ATOM 703 O O . GLU A 1 93 ? -16.843 31.330 48.775 1.00 13.77 116 GLU A O 1
ATOM 709 N N . LYS A 1 94 ? -15.933 30.574 46.888 1.00 13.60 117 LYS A N 1
ATOM 710 C CA . LYS A 1 94 ? -17.119 29.808 46.494 1.00 14.11 117 LYS A CA 1
ATOM 711 C C . LYS A 1 94 ? -17.126 28.383 47.052 1.00 13.82 117 LYS A C 1
ATOM 712 O O . LYS A 1 94 ? -18.105 27.646 46.842 1.00 14.52 117 LYS A O 1
ATOM 718 N N . LYS A 1 95 ? -16.050 28.001 47.738 1.00 12.12 118 LYS A N 1
ATOM 719 C CA . LYS A 1 95 ? -15.909 26.654 48.328 1.00 13.54 118 LYS A CA 1
ATOM 720 C C . LYS A 1 95 ? -16.017 25.561 47.257 1.00 12.52 118 LYS A C 1
ATOM 721 O O . LYS A 1 95 ? -16.902 24.690 47.290 1.00 12.65 118 LYS A O 1
ATOM 727 N N . LYS A 1 96 ? -15.173 25.685 46.238 1.00 12.77 119 LYS A N 1
ATOM 728 C CA . LYS A 1 96 ? -15.158 24.731 45.142 1.00 12.57 119 LYS A CA 1
ATOM 729 C C . LYS A 1 96 ? -13.791 24.106 45.034 1.00 11.98 119 LYS A C 1
ATOM 730 O O . LYS A 1 96 ? -12.786 24.772 45.221 1.00 10.81 119 LYS A O 1
ATOM 736 N N . VAL A 1 97 ? -13.760 22.815 44.707 1.00 10.82 120 VAL A N 1
ATOM 737 C CA . VAL A 1 97 ? -12.502 22.099 44.587 1.00 11.23 120 VAL A CA 1
ATOM 738 C C . VAL A 1 97 ? -11.641 22.598 43.414 1.00 10.69 120 VAL A C 1
ATOM 739 O O . VAL A 1 97 ? -12.096 22.681 42.259 1.00 10.74 120 VAL A O 1
ATOM 743 N N . TYR A 1 98 ? -10.402 22.944 43.734 1.00 10.63 121 TYR A N 1
ATOM 744 C CA . TYR A 1 98 ? -9.482 23.549 42.809 1.00 10.97 121 TYR A CA 1
ATOM 745 C C . TYR A 1 98 ? -8.153 22.771 42.849 1.00 10.66 121 TYR A C 1
ATOM 746 O O . TYR A 1 98 ? -7.454 22.753 43.887 1.00 10.52 121 TYR A O 1
ATOM 755 N N . ILE A 1 99 ? -7.799 22.163 41.718 1.00 10.07 122 ILE A N 1
ATOM 756 C CA . ILE A 1 99 ? -6.541 21.471 41.624 1.00 9.98 122 ILE A CA 1
ATOM 757 C C . ILE A 1 99 ? -5.683 22.178 40.598 1.00 10.86 122 ILE A C 1
ATOM 758 O O . ILE A 1 99 ? -6.053 22.304 39.420 1.00 10.67 122 ILE A O 1
ATOM 763 N N . ASN A 1 100 ? -4.561 22.712 41.054 1.00 10.88 123 ASN A N 1
ATOM 764 C CA . ASN A 1 100 ? -3.624 23.376 40.159 1.00 10.52 123 ASN A CA 1
ATOM 765 C C . ASN A 1 100 ? -2.439 22.491 39.782 1.00 10.18 123 ASN A C 1
ATOM 766 O O . ASN A 1 100 ? -1.767 21.924 40.656 1.00 11.04 123 ASN A O 1
ATOM 771 N N . ILE A 1 101 ? -2.229 22.340 38.467 1.00 10.48 124 ILE A N 1
ATOM 772 C CA . ILE A 1 101 ? -1.105 21.563 37.951 1.00 10.64 124 ILE A CA 1
ATOM 773 C C . ILE A 1 101 ? -0.003 22.452 37.352 1.00 11.28 124 ILE A C 1
ATOM 774 O O . ILE A 1 101 ? 1.186 22.333 37.701 1.00 11.19 124 ILE A O 1
ATOM 779 N N . GLY A 1 102 ? -0.379 23.332 36.425 1.00 10.90 125 GLY A N 1
ATOM 780 C CA . GLY A 1 102 ? 0.625 23.965 35.594 1.00 11.17 125 GLY A CA 1
ATOM 781 C C . GLY A 1 102 ? 1.458 25.052 36.253 1.00 11.70 125 GLY A C 1
ATOM 782 O O . GLY A 1 102 ? 2.574 25.322 35.793 1.00 12.38 125 GLY A O 1
ATOM 783 N N . ALA A 1 103 ? 0.933 25.663 37.317 1.00 11.50 126 ALA A N 1
ATOM 784 C CA . ALA A 1 103 ? 1.560 26.808 37.954 1.00 12.00 126 ALA A CA 1
ATOM 785 C C . ALA A 1 103 ? 2.454 26.358 39.090 1.00 13.09 126 ALA A C 1
ATOM 786 O O . ALA A 1 103 ? 2.216 25.345 39.724 1.00 13.37 126 ALA A O 1
ATOM 788 N N . GLY A 1 104 ? 3.525 27.110 39.312 1.00 11.63 127 GLY A N 1
ATOM 789 C CA . GLY A 1 104 ? 4.498 26.760 40.309 1.00 12.24 127 GLY A CA 1
ATOM 790 C C . GLY A 1 104 ? 4.539 27.471 41.624 1.00 11.85 127 GLY A C 1
ATOM 791 O O . GLY A 1 104 ? 5.088 26.936 42.563 1.00 11.43 127 GLY A O 1
ATOM 792 N N . ALA A 1 105 ? 4.010 28.690 41.718 1.00 12.05 128 ALA A N 1
ATOM 793 C CA . ALA A 1 105 ? 4.283 29.484 42.914 1.00 11.89 128 ALA A CA 1
ATOM 794 C C . ALA A 1 105 ? 3.883 28.752 44.194 1.00 12.20 128 ALA A C 1
ATOM 795 O O . ALA A 1 105 ? 2.709 28.359 44.363 1.00 12.36 128 ALA A O 1
ATOM 797 N N . ASP A 1 106 ? 4.835 28.621 45.125 1.00 12.28 129 ASP A N 1
ATOM 798 C CA . ASP A 1 106 ? 4.541 27.968 46.415 1.00 12.23 129 ASP A CA 1
ATOM 799 C C . ASP A 1 106 ? 3.574 28.763 47.308 1.00 12.78 129 ASP A C 1
ATOM 800 O O . ASP A 1 106 ? 3.098 28.247 48.317 1.00 12.60 129 ASP A O 1
ATOM 805 N N . THR A 1 107 ? 3.280 30.006 46.906 1.00 12.49 130 THR A N 1
ATOM 806 C CA . THR A 1 107 ? 2.267 30.836 47.529 1.00 13.02 130 THR A CA 1
ATOM 807 C C . THR A 1 107 ? 0.922 30.089 47.689 1.00 12.42 130 THR A C 1
ATOM 808 O O . THR A 1 107 ? 0.152 30.295 48.638 1.00 12.14 130 THR A O 1
ATOM 812 N N . LEU A 1 108 ? 0.625 29.242 46.711 1.00 11.57 131 LEU A N 1
ATOM 813 C CA . LEU A 1 108 ? -0.608 28.493 46.667 1.00 12.52 131 LEU A CA 1
ATOM 814 C C . LEU A 1 108 ? -0.841 27.578 47.873 1.00 12.35 131 LEU A C 1
ATOM 815 O O . LEU A 1 108 ? -1.975 27.252 48.148 1.00 13.28 131 LEU A O 1
ATOM 820 N N . THR A 1 109 ? 0.239 27.169 48.556 1.00 11.62 132 THR A N 1
ATOM 821 C CA . THR A 1 109 ? 0.131 26.309 49.733 1.00 10.54 132 THR A CA 1
ATOM 822 C C . THR A 1 109 ? 0.771 26.951 50.961 1.00 10.88 132 THR A C 1
ATOM 823 O O . THR A 1 109 ? 1.082 26.297 51.931 1.00 11.97 132 THR A O 1
ATOM 827 N N . ASN A 1 110 ? 0.940 28.267 50.897 1.00 12.02 133 ASN A N 1
ATOM 828 C CA . ASN A 1 110 ? 1.628 29.017 51.917 1.00 11.94 133 ASN A CA 1
ATOM 829 C C . ASN A 1 110 ? 0.806 30.257 52.241 1.00 11.10 133 ASN A C 1
ATOM 830 O O . ASN A 1 110 ? -0.273 30.098 52.818 1.00 12.26 133 ASN A O 1
ATOM 835 N N . GLU A 1 111 ? 1.248 31.444 51.831 1.00 13.43 134 GLU A N 1
ATOM 836 C CA . GLU A 1 111 ? 0.520 32.676 52.168 1.00 13.45 134 GLU A CA 1
ATOM 837 C C . GLU A 1 111 ? -0.935 32.667 51.692 1.00 14.50 134 GLU A C 1
ATOM 838 O O . GLU A 1 111 ? -1.777 33.328 52.302 1.00 13.92 134 GLU A O 1
ATOM 844 N N . GLN A 1 112 ? -1.215 31.973 50.586 1.00 14.48 135 GLN A N 1
ATOM 845 C CA . GLN A 1 112 ? -2.556 31.924 50.023 1.00 15.02 135 GLN A CA 1
ATOM 846 C C . GLN A 1 112 ? -3.153 30.524 50.031 1.00 15.39 135 GLN A C 1
ATOM 847 O O . GLN A 1 112 ? -3.995 30.191 49.188 1.00 14.79 135 GLN A O 1
ATOM 853 N N . CYS A 1 113 ? -2.786 29.724 51.043 1.00 14.27 136 CYS A N 1
ATOM 854 C CA . CYS A 1 113 ? -3.327 28.386 51.157 1.00 14.96 136 CYS A CA 1
ATOM 855 C C . CYS A 1 113 ? -4.818 28.458 51.486 1.00 14.96 136 CYS A C 1
ATOM 856 O O . CYS A 1 113 ? -5.308 29.442 52.075 1.00 14.83 136 CYS A O 1
ATOM 859 N N . THR A 1 114 ? -5.556 27.469 51.017 1.00 13.38 137 THR A N 1
ATOM 860 C CA . THR A 1 114 ? -6.998 27.405 51.260 1.00 14.80 137 THR A CA 1
ATOM 861 C C . THR A 1 114 ? -7.354 25.951 51.551 1.00 14.17 137 THR A C 1
ATOM 862 O O . THR A 1 114 ? -6.595 25.056 51.214 1.00 14.30 137 THR A O 1
ATOM 866 N N . PRO A 1 115 ? -8.506 25.722 52.146 1.00 14.52 138 PRO A N 1
ATOM 867 C CA . PRO A 1 115 ? -9.004 24.391 52.377 1.00 14.74 138 PRO A CA 1
ATOM 868 C C . PRO A 1 115 ? -9.549 23.686 51.145 1.00 14.26 138 PRO A C 1
ATOM 869 O O . PRO A 1 115 ? -9.895 22.520 51.257 1.00 14.18 138 PRO A O 1
ATOM 873 N N . TYR A 1 116 ? -9.585 24.381 50.005 1.00 12.56 139 TYR A N 1
ATOM 874 C CA . TYR A 1 116 ? -10.133 23.847 48.769 1.00 13.16 139 TYR A CA 1
ATOM 875 C C . TYR A 1 116 ? -9.115 23.703 47.645 1.00 13.03 139 TYR A C 1
ATOM 876 O O . TYR A 1 116 ? -9.517 23.438 46.502 1.00 13.93 139 TYR A O 1
ATOM 885 N N . THR A 1 117 ? -7.820 23.860 47.961 1.00 12.74 140 THR A N 1
ATOM 886 C CA . THR A 1 117 ? -6.763 23.923 46.955 1.00 12.51 140 THR A CA 1
ATOM 887 C C . THR A 1 117 ? -5.866 22.705 47.032 1.00 11.66 140 THR A C 1
ATOM 888 O O . THR A 1 117 ? -5.469 22.302 48.120 1.00 10.73 140 THR A O 1
ATOM 892 N N . VAL A 1 118 ? -5.559 22.124 45.881 1.00 10.57 141 VAL A N 1
ATOM 893 C CA . VAL A 1 118 ? -4.560 21.097 45.783 1.00 10.16 141 VAL A CA 1
ATOM 894 C C . VAL A 1 118 ? -3.505 21.587 44.792 1.00 12.17 141 VAL A C 1
ATOM 895 O O . VAL A 1 118 ? -3.862 22.010 43.686 1.00 11.27 141 VAL A O 1
ATOM 899 N N . HIS A 1 119 ? -2.223 21.489 45.177 1.00 11.21 142 HIS A N 1
ATOM 900 C CA . HIS A 1 119 ? -1.121 21.841 44.284 1.00 11.26 142 HIS A CA 1
ATOM 901 C C . HIS A 1 119 ? -0.444 20.530 43.915 1.00 12.14 142 HIS A C 1
ATOM 902 O O . HIS A 1 119 ? 0.219 19.894 44.727 1.00 11.58 142 HIS A O 1
ATOM 909 N N . TYR A 1 120 ? -0.673 20.101 42.674 1.00 10.80 143 TYR A N 1
ATOM 910 C CA . TYR A 1 120 ? -0.552 18.698 42.346 1.00 10.66 143 TYR A CA 1
ATOM 911 C C . TYR A 1 120 ? 0.813 18.215 41.850 1.00 11.37 143 TYR A C 1
ATOM 912 O O . TYR A 1 120 ? 1.217 17.090 42.196 1.00 10.52 143 TYR A O 1
ATOM 921 N N . ALA A 1 121 ? 1.480 19.008 41.012 1.00 12.22 144 ALA A N 1
ATOM 922 C CA . ALA A 1 121 ? 2.634 18.508 40.231 1.00 11.62 144 ALA A CA 1
ATOM 923 C C . ALA A 1 121 ? 4.019 18.907 40.714 1.00 11.99 144 ALA A C 1
ATOM 924 O O . ALA A 1 121 ? 4.934 18.070 40.768 1.00 12.13 144 ALA A O 1
ATOM 926 N N . TYR A 1 122 ? 4.194 20.176 41.023 1.00 11.01 145 TYR A N 1
ATOM 927 C CA . TYR A 1 122 ? 5.491 20.736 41.425 1.00 11.77 145 TYR A CA 1
ATOM 928 C C . TYR A 1 122 ? 5.229 22.094 42.069 1.00 11.43 145 TYR A C 1
ATOM 929 O O . TYR A 1 122 ? 4.149 22.626 41.940 1.00 10.82 145 TYR A O 1
ATOM 938 N N . ASP A 1 123 ? 6.214 22.641 42.759 1.00 11.09 146 ASP A N 1
ATOM 939 C CA . ASP A 1 123 ? 6.163 24.064 43.119 1.00 11.24 146 ASP A CA 1
ATOM 940 C C . ASP A 1 123 ? 7.551 24.646 43.163 1.00 11.29 146 ASP A C 1
ATOM 941 O O . ASP A 1 123 ? 8.560 23.950 42.975 1.00 11.13 146 ASP A O 1
ATOM 946 N N . THR A 1 124 ? 7.611 25.945 43.373 1.00 11.85 147 THR A N 1
ATOM 947 C CA . THR A 1 124 ? 8.903 26.645 43.362 1.00 12.04 147 THR A CA 1
ATOM 948 C C . THR A 1 124 ? 9.829 26.297 44.514 1.00 12.36 147 THR A C 1
ATOM 949 O O . THR A 1 124 ? 11.052 26.415 44.377 1.00 12.95 147 THR A O 1
ATOM 961 N N . ALA A 1 126 ? 10.179 23.110 45.667 1.00 12.57 149 ALA A N 1
ATOM 962 C CA . ALA A 1 126 ? 10.809 21.891 45.179 1.00 12.50 149 ALA A CA 1
ATOM 963 C C . ALA A 1 126 ? 11.851 22.189 44.110 1.00 11.97 149 ALA A C 1
ATOM 964 O O . ALA A 1 126 ? 12.909 21.556 44.120 1.00 12.14 149 ALA A O 1
ATOM 966 N N . LEU A 1 127 ? 11.566 23.132 43.202 1.00 12.24 150 LEU A N 1
ATOM 967 C CA . LEU A 1 127 ? 12.558 23.551 42.186 1.00 11.32 150 LEU A CA 1
ATOM 968 C C . LEU A 1 127 ? 13.839 24.058 42.814 1.00 12.15 150 LEU A C 1
ATOM 969 O O . LEU A 1 127 ? 14.948 23.644 42.441 1.00 12.61 150 LEU A O 1
ATOM 974 N N . ALA A 1 128 ? 13.670 24.953 43.787 1.00 12.00 151 ALA A N 1
ATOM 975 C CA . ALA A 1 128 ? 14.781 25.560 44.498 1.00 13.07 151 ALA A CA 1
ATOM 976 C C . ALA A 1 128 ? 15.601 24.533 45.267 1.00 13.64 151 ALA A C 1
ATOM 977 O O . ALA A 1 128 ? 16.831 24.513 45.192 1.00 14.17 151 ALA A O 1
ATOM 979 N N . LYS A 1 129 ? 14.916 23.697 46.031 1.00 14.46 152 LYS A N 1
ATOM 980 C CA . LYS A 1 129 ? 15.567 22.673 46.810 1.00 15.74 152 LYS A CA 1
ATOM 981 C C . LYS A 1 129 ? 16.260 21.639 45.935 1.00 16.71 152 LYS A C 1
ATOM 982 O O . LYS A 1 129 ? 17.304 21.126 46.319 1.00 18.18 152 LYS A O 1
ATOM 988 N N . GLY A 1 130 ? 15.724 21.344 44.763 1.00 14.62 153 GLY A N 1
ATOM 989 C CA . GLY A 1 130 ? 16.395 20.422 43.878 1.00 14.96 153 GLY A CA 1
ATOM 990 C C . GLY A 1 130 ? 17.617 21.008 43.188 1.00 14.85 153 GLY A C 1
ATOM 991 O O . GLY A 1 130 ? 18.793 20.704 43.516 1.00 14.33 153 GLY A O 1
ATOM 992 N N . THR A 1 131 ? 17.328 21.866 42.238 1.00 15.17 154 THR A N 1
ATOM 993 C CA . THR A 1 131 ? 18.319 22.450 41.342 1.00 14.61 154 THR A CA 1
ATOM 994 C C . THR A 1 131 ? 19.225 23.443 42.056 1.00 14.52 154 THR A C 1
ATOM 995 O O . THR A 1 131 ? 20.454 23.412 41.886 1.00 14.16 154 THR A O 1
ATOM 999 N N . GLY A 1 132 ? 18.641 24.299 42.869 1.00 14.07 155 GLY A N 1
ATOM 1000 C CA . GLY A 1 132 ? 19.427 25.225 43.677 1.00 15.60 155 GLY A CA 1
ATOM 1001 C C . GLY A 1 132 ? 20.453 24.539 44.551 1.00 15.34 155 GLY A C 1
ATOM 1002 O O . GLY A 1 132 ? 21.625 24.847 44.457 1.00 15.23 155 GLY A O 1
ATOM 1003 N N . SER A 1 133 ? 20.019 23.582 45.378 1.00 16.48 156 SER A N 1
ATOM 1004 C CA . SER A 1 133 ? 20.937 22.852 46.253 1.00 18.12 156 SER A CA 1
ATOM 1005 C C . SER A 1 133 ? 22.019 22.152 45.494 1.00 17.75 156 SER A C 1
ATOM 1006 O O . SER A 1 133 ? 23.172 22.178 45.920 1.00 18.25 156 SER A O 1
ATOM 1009 N N . ALA A 1 134 ? 21.637 21.497 44.398 1.00 17.02 157 ALA A N 1
ATOM 1010 C CA . ALA A 1 134 ? 22.552 20.685 43.612 1.00 17.86 157 ALA A CA 1
ATOM 1011 C C . ALA A 1 134 ? 23.666 21.549 42.988 1.00 17.55 157 ALA A C 1
ATOM 1012 O O . ALA A 1 134 ? 24.854 21.189 43.054 1.00 19.19 157 ALA A O 1
ATOM 1014 N N . VAL A 1 135 ? 23.291 22.684 42.427 1.00 17.20 158 VAL A N 1
ATOM 1015 C CA . VAL A 1 135 ? 24.262 23.574 41.794 1.00 16.76 158 VAL A CA 1
ATOM 1016 C C . VAL A 1 135 ? 25.205 24.186 42.850 1.00 17.43 158 VAL A C 1
ATOM 1017 O O . VAL A 1 135 ? 26.425 24.207 42.640 1.00 17.07 158 VAL A O 1
ATOM 1021 N N . VAL A 1 136 ? 24.669 24.641 43.978 1.00 17.74 159 VAL A N 1
ATOM 1022 C CA . VAL A 1 136 ? 25.522 25.227 45.040 1.00 19.15 159 VAL A CA 1
ATOM 1023 C C . VAL A 1 136 ? 26.469 24.153 45.580 1.00 20.88 159 VAL A C 1
ATOM 1024 O O . VAL A 1 136 ? 27.665 24.417 45.794 1.00 22.59 159 VAL A O 1
ATOM 1028 N N . LYS A 1 137 ? 25.965 22.930 45.747 1.00 21.96 160 LYS A N 1
ATOM 1029 C CA . LYS A 1 137 ? 26.786 21.844 46.269 1.00 23.88 160 LYS A CA 1
ATOM 1030 C C . LYS A 1 137 ? 27.905 21.480 45.301 1.00 23.01 160 LYS A C 1
ATOM 1031 O O . LYS A 1 137 ? 28.946 21.016 45.765 1.00 24.88 160 LYS A O 1
ATOM 1037 N N . GLN A 1 138 ? 27.703 21.710 43.998 1.00 22.40 161 GLN A N 1
ATOM 1038 C CA A GLN A 1 138 ? 28.697 21.474 42.939 0.70 22.88 161 GLN A CA 1
ATOM 1039 C CA B GLN A 1 138 ? 28.760 21.443 43.014 0.30 22.53 161 GLN A CA 1
ATOM 1040 C C . GLN A 1 138 ? 29.728 22.619 42.831 1.00 22.35 161 GLN A C 1
ATOM 1041 O O . GLN A 1 138 ? 30.627 22.572 41.979 1.00 23.19 161 GLN A O 1
ATOM 1052 N N . GLY A 1 139 ? 29.578 23.647 43.647 1.00 21.30 162 GLY A N 1
ATOM 1053 C CA . GLY A 1 139 ? 30.494 24.794 43.641 1.00 19.47 162 GLY A CA 1
ATOM 1054 C C . GLY A 1 139 ? 29.967 26.047 42.961 1.00 18.08 162 GLY A C 1
ATOM 1055 O O . GLY A 1 139 ? 30.715 27.028 42.813 1.00 16.57 162 GLY A O 1
ATOM 1056 N N . GLY A 1 140 ? 28.689 26.035 42.549 1.00 15.74 163 GLY A N 1
ATOM 1057 C CA . GLY A 1 140 ? 28.073 27.233 41.974 1.00 14.47 163 GLY A CA 1
ATOM 1058 C C . GLY A 1 140 ? 27.627 28.088 43.157 1.00 15.43 163 GLY A C 1
ATOM 1059 O O . GLY A 1 140 ? 26.459 28.048 43.549 1.00 14.68 163 GLY A O 1
ATOM 1060 N N . LYS A 1 141 ? 28.562 28.856 43.714 1.00 15.29 164 LYS A N 1
ATOM 1061 C CA A LYS A 1 141 ? 28.328 29.592 44.951 0.50 15.84 164 LYS A CA 1
ATOM 1062 C CA B LYS A 1 141 ? 28.332 29.600 44.948 0.50 15.80 164 LYS A CA 1
ATOM 1063 C C . LYS A 1 141 ? 27.735 30.976 44.727 1.00 15.11 164 LYS A C 1
ATOM 1064 O O . LYS A 1 141 ? 26.900 31.410 45.522 1.00 16.32 164 LYS A O 1
ATOM 1075 N N . THR A 1 142 ? 28.163 31.676 43.670 1.00 14.46 165 THR A N 1
ATOM 1076 C CA . THR A 1 142 ? 27.649 33.035 43.414 1.00 13.93 165 THR A CA 1
ATOM 1077 C C . THR A 1 142 ? 26.634 33.090 42.277 1.00 14.37 165 THR A C 1
ATOM 1078 O O . THR A 1 142 ? 26.883 32.534 41.202 1.00 13.48 165 THR A O 1
ATOM 1082 N N . TRP A 1 143 ? 25.526 33.786 42.539 1.00 12.82 166 TRP A N 1
ATOM 1083 C CA . TRP A 1 143 ? 24.324 33.791 41.673 1.00 13.02 166 TRP A CA 1
ATOM 1084 C C . TRP A 1 143 ? 23.857 35.181 41.291 1.00 13.44 166 TRP A C 1
ATOM 1085 O O . TRP A 1 143 ? 23.884 36.095 42.115 1.00 14.02 166 TRP A O 1
ATOM 1096 N N . PHE A 1 144 ? 23.385 35.300 40.045 1.00 13.49 167 PHE A N 1
ATOM 1097 C CA . PHE A 1 144 ? 22.643 36.470 39.571 1.00 14.10 167 PHE A CA 1
ATOM 1098 C C . PHE A 1 144 ? 21.365 35.932 38.928 1.00 13.54 167 PHE A C 1
ATOM 1099 O O . PHE A 1 144 ? 21.406 34.974 38.136 1.00 14.39 167 PHE A O 1
ATOM 1107 N N . PHE A 1 145 ? 20.223 36.514 39.280 1.00 12.46 168 PHE A N 1
ATOM 1108 C CA . PHE A 1 145 ? 18.929 36.022 38.747 1.00 12.68 168 PHE A CA 1
ATOM 1109 C C . PHE A 1 145 ? 18.424 36.843 37.570 1.00 13.90 168 PHE A C 1
ATOM 1110 O O . PHE A 1 145 ? 18.507 38.108 37.565 1.00 13.89 168 PHE A O 1
ATOM 1118 N N . LEU A 1 146 ? 17.896 36.120 36.575 1.00 13.57 169 LEU A N 1
ATOM 1119 C CA . LEU A 1 146 ? 17.066 36.708 35.524 1.00 13.74 169 LEU A CA 1
ATOM 1120 C C . LEU A 1 146 ? 15.649 36.253 35.854 1.00 14.43 169 LEU A C 1
ATOM 1121 O O . LEU A 1 146 ? 15.341 35.058 35.791 1.00 14.18 169 LEU A O 1
ATOM 1126 N N . THR A 1 147 ? 14.772 37.192 36.190 1.00 13.05 170 THR A N 1
ATOM 1127 C CA . THR A 1 147 ? 13.517 36.842 36.832 1.00 13.39 170 THR A CA 1
ATOM 1128 C C . THR A 1 147 ? 12.320 37.394 36.068 1.00 13.89 170 THR A C 1
ATOM 1129 O O . THR A 1 147 ? 12.217 38.624 35.858 1.00 14.45 170 THR A O 1
ATOM 1133 N N . ALA A 1 148 ? 11.390 36.516 35.713 1.00 13.12 171 ALA A N 1
ATOM 1134 C CA . ALA A 1 148 ? 10.143 36.942 35.084 1.00 13.38 171 ALA A CA 1
ATOM 1135 C C . ALA A 1 148 ? 9.354 37.807 36.077 1.00 12.52 171 ALA A C 1
ATOM 1136 O O . ALA A 1 148 ? 9.136 37.422 37.229 1.00 12.72 171 ALA A O 1
ATOM 1138 N N . ASP A 1 149 ? 8.890 38.948 35.590 1.00 14.25 172 ASP A N 1
ATOM 1139 C CA . ASP A 1 149 ? 8.262 39.976 36.426 1.00 13.91 172 ASP A CA 1
ATOM 1140 C C . ASP A 1 149 ? 6.800 39.718 36.706 1.00 14.98 172 ASP A C 1
ATOM 1141 O O . ASP A 1 149 ? 5.933 40.448 36.221 1.00 14.97 172 ASP A O 1
ATOM 1146 N N . TYR A 1 150 ? 6.530 38.662 37.464 1.00 14.41 173 TYR A N 1
ATOM 1147 C CA . TYR A 1 150 ? 5.183 38.338 37.933 1.00 15.32 173 TYR A CA 1
ATOM 1148 C C . TYR A 1 150 ? 5.319 37.294 39.034 1.00 15.29 173 TYR A C 1
ATOM 1149 O O . TYR A 1 150 ? 6.430 36.951 39.412 1.00 14.62 173 TYR A O 1
ATOM 1158 N N . ALA A 1 151 ? 4.194 36.833 39.572 1.00 15.03 174 ALA A N 1
ATOM 1159 C CA . ALA A 1 151 ? 4.183 36.007 40.782 1.00 14.22 174 ALA A CA 1
ATOM 1160 C C . ALA A 1 151 ? 5.100 34.801 40.716 1.00 14.14 174 ALA A C 1
ATOM 1161 O O . ALA A 1 151 ? 5.741 34.461 41.704 1.00 12.00 174 ALA A O 1
ATOM 1163 N N . PHE A 1 152 ? 5.159 34.140 39.563 1.00 13.38 175 PHE A N 1
ATOM 1164 C CA . PHE A 1 152 ? 6.017 32.971 39.439 1.00 13.20 175 PHE A CA 1
ATOM 1165 C C . PHE A 1 152 ? 7.499 33.289 39.586 1.00 12.35 175 PHE A C 1
ATOM 1166 O O . PHE A 1 152 ? 8.193 32.638 40.356 1.00 12.38 175 PHE A O 1
ATOM 1174 N N . GLY A 1 153 ? 7.992 34.258 38.810 1.00 12.17 176 GLY A N 1
ATOM 1175 C CA . GLY A 1 153 ? 9.398 34.630 38.883 1.00 12.31 176 GLY A CA 1
ATOM 1176 C C . GLY A 1 153 ? 9.796 35.045 40.275 1.00 13.82 176 GLY A C 1
ATOM 1177 O O . GLY A 1 153 ? 10.834 34.610 40.798 1.00 13.28 176 GLY A O 1
ATOM 1178 N N . LYS A 1 154 ? 8.970 35.893 40.888 1.00 13.70 177 LYS A N 1
ATOM 1179 C CA A LYS A 1 154 ? 9.255 36.426 42.212 0.50 14.41 177 LYS A CA 1
ATOM 1180 C CA B LYS A 1 154 ? 9.261 36.414 42.211 0.50 14.37 177 LYS A CA 1
ATOM 1181 C C . LYS A 1 154 ? 9.340 35.314 43.265 1.00 13.30 177 LYS A C 1
ATOM 1182 O O . LYS A 1 154 ? 10.261 35.297 44.089 1.00 13.10 177 LYS A O 1
ATOM 1193 N N . ALA A 1 155 ? 8.399 34.386 43.223 1.00 12.91 178 ALA A N 1
ATOM 1194 C CA . ALA A 1 155 ? 8.392 33.264 44.158 1.00 11.94 178 ALA A CA 1
ATOM 1195 C C . ALA A 1 155 ? 9.619 32.383 43.950 1.00 12.40 178 ALA A C 1
ATOM 1196 O O . ALA A 1 155 ? 10.266 31.991 44.926 1.00 13.95 178 ALA A O 1
ATOM 1198 N N . LEU A 1 156 ? 9.984 32.148 42.694 1.00 11.03 179 LEU A N 1
ATOM 1199 C CA . LEU A 1 156 ? 11.049 31.191 42.404 1.00 12.21 179 LEU A CA 1
ATOM 1200 C C . LEU A 1 156 ? 12.371 31.813 42.765 1.00 12.55 179 LEU A C 1
ATOM 1201 O O . LEU A 1 156 ? 13.215 31.142 43.323 1.00 12.61 179 LEU A O 1
ATOM 1206 N N . GLU A 1 157 ? 12.540 33.097 42.463 1.00 12.87 180 GLU A N 1
ATOM 1207 C CA A GLU A 1 157 ? 13.753 33.809 42.850 0.50 13.46 180 GLU A CA 1
ATOM 1208 C CA B GLU A 1 157 ? 13.758 33.776 42.850 0.50 13.25 180 GLU A CA 1
ATOM 1209 C C . GLU A 1 157 ? 13.897 33.793 44.374 1.00 13.09 180 GLU A C 1
ATOM 1210 O O . GLU A 1 157 ? 14.985 33.569 44.903 1.00 13.30 180 GLU A O 1
ATOM 1221 N N . LYS A 1 158 ? 12.811 34.040 45.091 1.00 13.63 181 LYS A N 1
ATOM 1222 C CA . LYS A 1 158 ? 12.915 34.047 46.556 1.00 14.51 181 LYS A CA 1
ATOM 1223 C C . LYS A 1 158 ? 13.274 32.668 47.138 1.00 14.17 181 LYS A C 1
ATOM 1224 O O . LYS A 1 158 ? 14.180 32.572 47.968 1.00 13.24 181 LYS A O 1
ATOM 1230 N N . ASN A 1 159 ? 12.587 31.612 46.682 1.00 13.15 182 ASN A N 1
ATOM 1231 C CA . ASN A 1 159 ? 12.872 30.252 47.169 1.00 12.22 182 ASN A CA 1
ATOM 1232 C C . ASN A 1 159 ? 14.325 29.908 46.843 1.00 11.52 182 ASN A C 1
ATOM 1233 O O . ASN A 1 159 ? 15.052 29.372 47.656 1.00 10.68 182 ASN A O 1
ATOM 1238 N N . THR A 1 160 ? 14.752 30.209 45.629 1.00 11.36 183 THR A N 1
ATOM 1239 C CA . THR A 1 160 ? 16.096 29.803 45.183 1.00 12.05 183 THR A CA 1
ATOM 1240 C C . THR A 1 160 ? 17.182 30.614 45.907 1.00 11.25 183 THR A C 1
ATOM 1241 O O . THR A 1 160 ? 18.195 30.046 46.353 1.00 11.20 183 THR A O 1
ATOM 1245 N N . ALA A 1 161 ? 16.988 31.929 46.031 1.00 12.27 184 ALA A N 1
ATOM 1246 C CA . ALA A 1 161 ? 17.918 32.765 46.793 1.00 13.34 184 ALA A CA 1
ATOM 1247 C C . ALA A 1 161 ? 18.085 32.258 48.224 1.00 13.57 184 ALA A C 1
ATOM 1248 O O . ALA A 1 161 ? 19.219 32.217 48.768 1.00 13.11 184 ALA A O 1
ATOM 1250 N N . ASP A 1 162 ? 16.975 31.896 48.843 1.00 14.15 185 ASP A N 1
ATOM 1251 C CA . ASP A 1 162 ? 17.009 31.350 50.214 1.00 14.09 185 ASP A CA 1
ATOM 1252 C C . ASP A 1 162 ? 17.822 30.056 50.286 1.00 13.79 185 ASP A C 1
ATOM 1253 O O . ASP A 1 162 ? 18.644 29.895 51.203 1.00 13.84 185 ASP A O 1
ATOM 1258 N N . VAL A 1 163 ? 17.638 29.150 49.319 1.00 13.86 186 VAL A N 1
ATOM 1259 C CA . VAL A 1 163 ? 18.438 27.904 49.268 1.00 14.42 186 VAL A CA 1
ATOM 1260 C C . VAL A 1 163 ? 19.921 28.168 49.054 1.00 14.67 186 VAL A C 1
ATOM 1261 O O . VAL A 1 163 ? 20.775 27.605 49.773 1.00 15.65 186 VAL A O 1
ATOM 1265 N N . VAL A 1 164 ? 20.236 29.046 48.094 1.00 14.90 187 VAL A N 1
ATOM 1266 C CA . VAL A 1 164 ? 21.613 29.433 47.836 1.00 15.78 187 VAL A CA 1
ATOM 1267 C C . VAL A 1 164 ? 22.296 29.941 49.114 1.00 16.58 187 VAL A C 1
ATOM 1268 O O . VAL A 1 164 ? 23.390 29.472 49.492 1.00 17.61 187 VAL A O 1
ATOM 1272 N N . LYS A 1 165 ? 21.649 30.875 49.794 1.00 17.19 188 LYS A N 1
ATOM 1273 C CA . LYS A 1 165 ? 22.211 31.432 51.024 1.00 19.15 188 LYS A CA 1
ATOM 1274 C C . LYS A 1 165 ? 22.326 30.392 52.146 1.00 19.82 188 LYS A C 1
ATOM 1275 O O . LYS A 1 165 ? 23.343 30.335 52.837 1.00 20.67 188 LYS A O 1
ATOM 1281 N N . ALA A 1 166 ? 21.301 29.568 52.324 1.00 20.51 189 ALA A N 1
ATOM 1282 C CA . ALA A 1 166 ? 21.331 28.488 53.310 1.00 21.37 189 ALA A CA 1
ATOM 1283 C C . ALA A 1 166 ? 22.495 27.516 53.101 1.00 22.22 189 ALA A C 1
ATOM 1284 O O . ALA A 1 166 ? 22.961 26.919 54.062 1.00 22.16 189 ALA A O 1
ATOM 1286 N N . ASN A 1 167 ? 22.951 27.359 51.855 1.00 22.37 190 ASN A N 1
ATOM 1287 C CA . ASN A 1 167 ? 24.001 26.405 51.516 1.00 23.14 190 ASN A CA 1
ATOM 1288 C C . ASN A 1 167 ? 25.376 27.041 51.299 1.00 22.19 190 ASN A C 1
ATOM 1289 O O . ASN A 1 167 ? 26.259 26.442 50.688 1.00 22.36 190 ASN A O 1
ATOM 1294 N N . GLY A 1 168 ? 25.547 28.253 51.800 1.00 21.61 191 GLY A N 1
ATOM 1295 C CA . GLY A 1 168 ? 26.828 28.902 51.816 1.00 20.81 191 GLY A CA 1
ATOM 1296 C C . GLY A 1 168 ? 27.120 29.752 50.600 1.00 20.44 191 GLY A C 1
ATOM 1297 O O . GLY A 1 168 ? 28.257 30.209 50.436 1.00 20.70 191 GLY A O 1
ATOM 1298 N N . GLY A 1 169 ? 26.115 29.992 49.756 1.00 18.86 192 GLY A N 1
ATOM 1299 C CA . GLY A 1 169 ? 26.310 30.764 48.542 1.00 17.68 192 GLY A CA 1
ATOM 1300 C C . GLY A 1 169 ? 25.979 32.221 48.759 1.00 18.55 192 GLY A C 1
ATOM 1301 O O . GLY A 1 169 ? 25.632 32.600 49.876 1.00 18.34 192 GLY A O 1
ATOM 1302 N N . LYS A 1 170 ? 26.094 33.024 47.695 1.00 17.51 193 LYS A N 1
ATOM 1303 C CA . LYS A 1 170 ? 25.821 34.470 47.721 1.00 17.83 193 LYS A CA 1
ATOM 1304 C C . LYS A 1 170 ? 24.999 34.883 46.486 1.00 17.86 193 LYS A C 1
ATOM 1305 O O . LYS A 1 170 ? 25.217 34.390 45.385 1.00 17.15 193 LYS A O 1
ATOM 1308 N N . VAL A 1 171 ? 24.029 35.770 46.676 1.00 17.04 194 VAL A N 1
ATOM 1309 C CA . VAL A 1 171 ? 23.269 36.306 45.555 1.00 15.65 194 VAL A CA 1
ATOM 1310 C C . VAL A 1 171 ? 23.773 37.701 45.306 1.00 16.64 194 VAL A C 1
ATOM 1311 O O . VAL A 1 171 ? 23.668 38.554 46.183 1.00 16.86 194 VAL A O 1
ATOM 1315 N N . LEU A 1 172 ? 24.299 37.945 44.113 1.00 16.57 195 LEU A N 1
ATOM 1316 C CA . LEU A 1 172 ? 24.906 39.223 43.772 1.00 17.50 195 LEU A CA 1
ATOM 1317 C C . LEU A 1 172 ? 23.905 40.237 43.243 1.00 17.92 195 LEU A C 1
ATOM 1318 O O . LEU A 1 172 ? 24.163 41.437 43.267 1.00 19.04 195 LEU A O 1
ATOM 1323 N N . GLY A 1 173 ? 22.780 39.769 42.740 1.00 18.68 196 GLY A N 1
ATOM 1324 C CA . GLY A 1 173 ? 21.772 40.660 42.208 1.00 18.25 196 GLY A CA 1
ATOM 1325 C C . GLY A 1 173 ? 20.718 39.911 41.410 1.00 18.18 196 GLY A C 1
ATOM 1326 O O . GLY A 1 173 ? 20.744 38.671 41.306 1.00 15.62 196 GLY A O 1
ATOM 1327 N N . GLU A 1 174 ? 19.803 40.688 40.847 1.00 17.37 197 GLU A N 1
ATOM 1328 C CA A GLU A 1 174 ? 18.764 40.190 39.969 0.50 17.09 197 GLU A CA 1
ATOM 1329 C CA B GLU A 1 174 ? 18.797 40.168 39.918 0.50 17.14 197 GLU A CA 1
ATOM 1330 C C . GLU A 1 174 ? 18.409 41.255 38.928 1.00 16.98 197 GLU A C 1
ATOM 1331 O O . GLU A 1 174 ? 18.622 42.466 39.171 1.00 14.56 197 GLU A O 1
ATOM 1342 N N . VAL A 1 175 ? 17.873 40.829 37.794 1.00 14.98 198 VAL A N 1
ATOM 1343 C CA . VAL A 1 175 ? 17.282 41.730 36.809 1.00 15.31 198 VAL A CA 1
ATOM 1344 C C . VAL A 1 175 ? 15.941 41.131 36.384 1.00 16.40 198 VAL A C 1
ATOM 1345 O O . VAL A 1 175 ? 15.829 39.920 36.210 1.00 15.17 198 VAL A O 1
ATOM 1349 N N . ARG A 1 176 ? 14.913 41.969 36.268 1.00 17.22 199 ARG A N 1
ATOM 1350 C CA . ARG A 1 176 ? 13.557 41.523 35.901 1.00 17.38 199 ARG A CA 1
ATOM 1351 C C . ARG A 1 176 ? 13.336 41.697 34.429 1.00 18.11 199 ARG A C 1
ATOM 1352 O O . ARG A 1 176 ? 13.947 42.592 33.788 1.00 16.44 199 ARG A O 1
ATOM 1360 N N . HIS A 1 177 ? 12.513 40.800 33.872 1.00 15.87 200 HIS A N 1
ATOM 1361 C CA . HIS A 1 177 ? 12.085 40.927 32.512 1.00 15.02 200 HIS A CA 1
ATOM 1362 C C . HIS A 1 177 ? 10.584 40.725 32.468 1.00 13.59 200 HIS A C 1
ATOM 1363 O O . HIS A 1 177 ? 10.056 39.996 33.282 1.00 14.27 200 HIS A O 1
ATOM 1370 N N . PRO A 1 178 ? 9.905 41.359 31.505 1.00 13.95 201 PRO A N 1
ATOM 1371 C CA . PRO A 1 178 ? 8.496 41.114 31.334 1.00 14.72 201 PRO A CA 1
ATOM 1372 C C . PRO A 1 178 ? 8.225 39.673 30.902 1.00 16.04 201 PRO A C 1
ATOM 1373 O O . PRO A 1 178 ? 9.047 39.056 30.219 1.00 15.96 201 PRO A O 1
ATOM 1377 N N . LEU A 1 179 ? 7.061 39.168 31.279 1.00 14.82 202 LEU A N 1
ATOM 1378 C CA . LEU A 1 179 ? 6.600 37.854 30.825 1.00 14.89 202 LEU A CA 1
ATOM 1379 C C . LEU A 1 179 ? 6.569 37.868 29.311 1.00 15.84 202 LEU A C 1
ATOM 1380 O O . LEU A 1 179 ? 6.097 38.828 28.696 1.00 14.94 202 LEU A O 1
ATOM 1385 N N . SER A 1 180 ? 7.121 36.825 28.706 1.00 15.36 203 SER A N 1
ATOM 1386 C CA . SER A 1 180 ? 7.197 36.698 27.261 1.00 16.50 203 SER A CA 1
ATOM 1387 C C . SER A 1 180 ? 7.988 37.855 26.608 1.00 17.18 203 SER A C 1
ATOM 1388 O O . SER A 1 180 ? 7.531 38.461 25.612 1.00 18.35 203 SER A O 1
ATOM 1391 N N . ALA A 1 181 ? 9.146 38.160 27.180 1.00 16.52 204 ALA A N 1
ATOM 1392 C CA . ALA A 1 181 ? 10.044 39.214 26.670 1.00 17.05 204 ALA A CA 1
ATOM 1393 C C . ALA A 1 181 ? 10.509 38.964 25.233 1.00 18.09 204 ALA A C 1
ATOM 1394 O O . ALA A 1 181 ? 10.827 37.811 24.844 1.00 16.84 204 ALA A O 1
ATOM 1396 N N . SER A 1 182 ? 10.585 40.028 24.433 1.00 18.87 205 SER A N 1
ATOM 1397 C CA . SER A 1 182 ? 10.970 39.852 23.041 1.00 19.75 205 SER A CA 1
ATOM 1398 C C . SER A 1 182 ? 12.454 40.114 22.835 1.00 19.64 205 SER A C 1
ATOM 1399 O O . SER A 1 182 ? 12.952 39.922 21.734 1.00 20.16 205 SER A O 1
ATOM 1402 N N . ASP A 1 183 ? 13.155 40.544 23.879 1.00 18.87 206 ASP A N 1
ATOM 1403 C CA . ASP A 1 183 ? 14.571 40.890 23.769 1.00 19.33 206 ASP A CA 1
ATOM 1404 C C . ASP A 1 183 ? 15.215 40.768 25.155 1.00 19.44 206 ASP A C 1
ATOM 1405 O O . ASP A 1 183 ? 14.805 41.443 26.109 1.00 22.23 206 ASP A O 1
ATOM 1410 N N . PHE A 1 184 ? 16.196 39.888 25.269 1.00 18.13 207 PHE A N 1
ATOM 1411 C CA . PHE A 1 184 ? 16.874 39.639 26.540 1.00 18.66 207 PHE A CA 1
ATOM 1412 C C . PHE A 1 184 ? 18.275 40.264 26.648 1.00 18.99 207 PHE A C 1
ATOM 1413 O O . PHE A 1 184 ? 18.946 40.060 27.665 1.00 19.88 207 PHE A O 1
ATOM 1421 N N . SER A 1 185 ? 18.725 40.977 25.613 1.00 20.28 208 SER A N 1
ATOM 1422 C CA . SER A 1 185 ? 20.130 41.360 25.502 1.00 21.26 208 SER A CA 1
ATOM 1423 C C . SER A 1 185 ? 20.605 42.266 26.657 1.00 21.27 208 SER A C 1
ATOM 1424 O O . SER A 1 185 ? 21.655 41.987 27.271 1.00 21.17 208 SER A O 1
ATOM 1427 N N . SER A 1 186 ? 19.855 43.313 26.972 1.00 20.01 209 SER A N 1
ATOM 1428 C CA . SER A 1 186 ? 20.279 44.222 28.053 1.00 21.23 209 SER A CA 1
ATOM 1429 C C . SER A 1 186 ? 20.278 43.536 29.430 1.00 20.14 209 SER A C 1
ATOM 1430 O O . SER A 1 186 ? 21.200 43.726 30.236 1.00 20.95 209 SER A O 1
ATOM 1433 N N . PHE A 1 187 ? 19.289 42.681 29.668 1.00 19.46 210 PHE A N 1
ATOM 1434 C CA . PHE A 1 187 ? 19.210 41.920 30.893 1.00 18.61 210 PHE A CA 1
ATOM 1435 C C . PHE A 1 187 ? 20.421 40.979 31.036 1.00 19.28 210 PHE A C 1
ATOM 1436 O O . PHE A 1 187 ? 21.040 40.885 32.105 1.00 18.16 210 PHE A O 1
ATOM 1444 N N . LEU A 1 188 ? 20.781 40.306 29.946 1.00 18.23 211 LEU A N 1
ATOM 1445 C CA . LEU A 1 188 ? 21.893 39.365 29.995 1.00 19.09 211 LEU A CA 1
ATOM 1446 C C . LEU A 1 188 ? 23.226 40.094 30.212 1.00 19.79 211 LEU A C 1
ATOM 1447 O O . LEU A 1 188 ? 24.065 39.634 30.968 1.00 19.22 211 LEU A O 1
ATOM 1452 N N . LEU A 1 189 ? 23.392 41.263 29.607 1.00 19.79 212 LEU A N 1
ATOM 1453 C CA . LEU A 1 189 ? 24.600 42.048 29.840 1.00 21.44 212 LEU A CA 1
ATOM 1454 C C . LEU A 1 189 ? 24.731 42.528 31.301 1.00 20.65 212 LEU A C 1
ATOM 1455 O O . LEU A 1 189 ? 25.834 42.520 31.854 1.00 19.77 212 LEU A O 1
ATOM 1460 N N . GLN A 1 190 ? 23.619 42.895 31.939 1.00 20.16 213 GLN A N 1
ATOM 1461 C CA . GLN A 1 190 ? 23.633 43.224 33.365 1.00 20.18 213 GLN A CA 1
ATOM 1462 C C . GLN A 1 190 ? 24.091 42.044 34.167 1.00 19.70 213 GLN A C 1
ATOM 1463 O O . GLN A 1 190 ? 24.969 42.178 35.002 1.00 19.90 213 GLN A O 1
ATOM 1469 N N . ALA A 1 191 ? 23.510 40.883 33.893 1.00 19.50 214 ALA A N 1
ATOM 1470 C CA . ALA A 1 191 ? 23.908 39.651 34.563 1.00 20.45 214 ALA A CA 1
ATOM 1471 C C . ALA A 1 191 ? 25.384 39.355 34.327 1.00 20.51 214 ALA A C 1
ATOM 1472 O O . ALA A 1 191 ? 26.090 38.971 35.242 1.00 20.28 214 ALA A O 1
ATOM 1474 N N . GLN A 1 192 ? 25.850 39.569 33.112 1.00 20.42 215 GLN A N 1
ATOM 1475 C CA . GLN A 1 192 ? 27.240 39.283 32.790 1.00 21.90 215 GLN A CA 1
ATOM 1476 C C . GLN A 1 192 ? 28.188 40.208 33.564 1.00 21.38 215 GLN A C 1
ATOM 1477 O O . GLN A 1 192 ? 29.222 39.764 34.056 1.00 23.20 215 GLN A O 1
ATOM 1483 N N . SER A 1 193 ? 27.814 41.478 33.695 1.00 20.94 216 SER A N 1
ATOM 1484 C CA A SER A 1 193 ? 28.634 42.446 34.420 0.50 20.18 216 SER A CA 1
ATOM 1485 C CA B SER A 1 193 ? 28.640 42.445 34.417 0.50 20.28 216 SER A CA 1
ATOM 1486 C C . SER A 1 193 ? 28.715 42.144 35.921 1.00 20.11 216 SER A C 1
ATOM 1487 O O . SER A 1 193 ? 29.622 42.618 36.609 1.00 19.04 216 SER A O 1
ATOM 1492 N N . SER A 1 194 ? 27.781 41.353 36.438 1.00 18.98 217 SER A N 1
ATOM 1493 C CA . SER A 1 194 ? 27.784 41.028 37.871 1.00 19.11 217 SER A CA 1
ATOM 1494 C C . SER A 1 194 ? 28.945 40.115 38.293 1.00 18.13 217 SER A C 1
ATOM 1495 O O . SER A 1 194 ? 29.244 40.020 39.465 1.00 18.77 217 SER A O 1
ATOM 1498 N N . LYS A 1 195 ? 29.532 39.407 37.335 1.00 18.26 218 LYS A N 1
ATOM 1499 C CA . LYS A 1 195 ? 30.575 38.392 37.584 1.00 18.12 218 LYS A CA 1
ATOM 1500 C C . LYS A 1 195 ? 30.164 37.170 38.433 1.00 17.60 218 LYS A C 1
ATOM 1501 O O . LYS A 1 195 ? 31.010 36.394 38.831 1.00 17.84 218 LYS A O 1
ATOM 1504 N N . ALA A 1 196 ? 28.872 36.959 38.647 1.00 14.17 219 ALA A N 1
ATOM 1505 C CA . ALA A 1 196 ? 28.390 35.735 39.287 1.00 14.26 219 ALA A CA 1
ATOM 1506 C C . ALA A 1 196 ? 28.808 34.499 38.490 1.00 12.01 219 ALA A C 1
ATOM 1507 O O . ALA A 1 196 ? 28.932 34.583 37.270 1.00 12.27 219 ALA A O 1
ATOM 1509 N N . GLN A 1 197 ? 28.960 33.360 39.182 1.00 11.94 220 GLN A N 1
ATOM 1510 C CA . GLN A 1 197 ? 29.251 32.053 38.577 1.00 12.10 220 GLN A CA 1
ATOM 1511 C C . GLN A 1 197 ? 28.022 31.462 37.875 1.00 12.23 220 GLN A C 1
ATOM 1512 O O . GLN A 1 197 ? 28.125 30.854 36.811 1.00 13.04 220 GLN A O 1
ATOM 1518 N N . ILE A 1 198 ? 26.851 31.667 38.479 1.00 13.01 221 ILE A N 1
ATOM 1519 C CA . ILE A 1 198 ? 25.603 31.062 38.032 1.00 11.45 221 ILE A CA 1
ATOM 1520 C C . ILE A 1 198 ? 24.601 32.160 37.647 1.00 12.47 221 ILE A C 1
ATOM 1521 O O . ILE A 1 198 ? 24.372 33.101 38.426 1.00 12.71 221 ILE A O 1
ATOM 1526 N N . LEU A 1 199 ? 24.001 32.014 36.461 1.00 13.53 222 LEU A N 1
ATOM 1527 C CA . LEU A 1 199 ? 22.819 32.770 36.050 1.00 13.25 222 LEU A CA 1
ATOM 1528 C C . LEU A 1 199 ? 21.587 31.925 36.282 1.00 13.94 222 LEU A C 1
ATOM 1529 O O . LEU A 1 199 ? 21.378 30.905 35.602 1.00 12.74 222 LEU A O 1
ATOM 1534 N N . GLY A 1 200 ? 20.790 32.309 37.266 1.00 13.13 223 GLY A N 1
ATOM 1535 C CA . GLY A 1 200 ? 19.597 31.553 37.656 1.00 12.92 223 GLY A CA 1
ATOM 1536 C C . GLY A 1 200 ? 18.452 32.086 36.815 1.00 14.02 223 GLY A C 1
ATOM 1537 O O . GLY A 1 200 ? 18.141 33.277 36.841 1.00 12.65 223 GLY A O 1
ATOM 1538 N N . LEU A 1 201 ? 17.866 31.207 36.026 1.00 12.50 224 LEU A N 1
ATOM 1539 C CA . LEU A 1 201 ? 16.736 31.537 35.171 1.00 12.32 224 LEU A CA 1
ATOM 1540 C C . LEU A 1 201 ? 15.428 31.319 35.906 1.00 12.57 224 LEU A C 1
ATOM 1541 O O . LEU A 1 201 ? 14.899 30.194 35.943 1.00 11.73 224 LEU A O 1
ATOM 1546 N N . ALA A 1 202 ? 14.948 32.370 36.576 1.00 12.14 225 ALA A N 1
ATOM 1547 C CA . ALA A 1 202 ? 13.697 32.308 37.337 1.00 12.67 225 ALA A CA 1
ATOM 1548 C C . ALA A 1 202 ? 12.564 32.688 36.395 1.00 11.55 225 ALA A C 1
ATOM 1549 O O . ALA A 1 202 ? 11.898 33.728 36.539 1.00 12.41 225 ALA A O 1
ATOM 1551 N N . ASN A 1 203 ? 12.340 31.821 35.415 1.00 13.00 226 ASN A N 1
ATOM 1552 C CA . ASN A 1 203 ? 11.346 32.059 34.372 1.00 11.97 226 ASN A CA 1
ATOM 1553 C C . ASN A 1 203 ? 11.027 30.690 33.781 1.00 12.07 226 ASN A C 1
ATOM 1554 O O . ASN A 1 203 ? 11.526 29.705 34.304 1.00 12.82 226 ASN A O 1
ATOM 1559 N N . ALA A 1 204 ? 10.194 30.622 32.758 1.00 11.72 227 ALA A N 1
ATOM 1560 C CA . ALA A 1 204 ? 9.686 29.313 32.290 1.00 11.30 227 ALA A CA 1
ATOM 1561 C C . ALA A 1 204 ? 9.319 29.359 30.820 1.00 12.05 227 ALA A C 1
ATOM 1562 O O . ALA A 1 204 ? 9.180 30.434 30.213 1.00 11.25 227 ALA A O 1
ATOM 1564 N N . GLY A 1 205 ? 9.127 28.182 30.247 1.00 10.20 228 GLY A N 1
ATOM 1565 C CA . GLY A 1 205 ? 8.589 28.072 28.915 1.00 11.96 228 GLY A CA 1
ATOM 1566 C C . GLY A 1 205 ? 9.351 28.842 27.855 1.00 11.89 228 GLY A C 1
ATOM 1567 O O . GLY A 1 205 ? 10.582 28.798 27.792 1.00 11.82 228 GLY A O 1
ATOM 1568 N N . GLY A 1 206 ? 8.614 29.577 27.014 1.00 12.54 229 GLY A N 1
ATOM 1569 C CA . GLY A 1 206 ? 9.242 30.345 25.937 1.00 13.52 229 GLY A CA 1
ATOM 1570 C C . GLY A 1 206 ? 10.285 31.343 26.426 1.00 13.61 229 GLY A C 1
ATOM 1571 O O . GLY A 1 206 ? 11.251 31.625 25.698 1.00 13.77 229 GLY A O 1
ATOM 1572 N N . ASP A 1 207 ? 10.120 31.852 27.659 1.00 13.02 230 ASP A N 1
ATOM 1573 C CA . ASP A 1 207 ? 11.119 32.782 28.246 1.00 13.09 230 ASP A CA 1
ATOM 1574 C C . ASP A 1 207 ? 12.435 32.057 28.514 1.00 12.57 230 ASP A C 1
ATOM 1575 O O . ASP A 1 207 ? 13.509 32.571 28.221 1.00 12.28 230 ASP A O 1
ATOM 1580 N N . THR A 1 208 ? 12.356 30.858 29.085 1.00 12.49 231 THR A N 1
ATOM 1581 C CA . THR A 1 208 ? 13.527 30.065 29.346 1.00 12.14 231 THR A CA 1
ATOM 1582 C C . THR A 1 208 ? 14.232 29.725 28.013 1.00 12.72 231 THR A C 1
ATOM 1583 O O . THR A 1 208 ? 15.461 29.816 27.901 1.00 12.30 231 THR A O 1
ATOM 1587 N N . VAL A 1 209 ? 13.449 29.345 27.026 1.00 11.53 232 VAL A N 1
ATOM 1588 C CA . VAL A 1 209 ? 13.998 28.982 25.729 1.00 12.77 232 VAL A CA 1
ATOM 1589 C C . VAL A 1 209 ? 14.703 30.157 25.103 1.00 12.77 232 VAL A C 1
ATOM 1590 O O . VAL A 1 209 ? 15.881 30.054 24.690 1.00 12.29 232 VAL A O 1
ATOM 1594 N N . ASN A 1 210 ? 14.006 31.287 25.053 1.00 12.66 233 ASN A N 1
ATOM 1595 C CA . ASN A 1 210 ? 14.564 32.490 24.422 1.00 13.46 233 ASN A CA 1
ATOM 1596 C C . ASN A 1 210 ? 15.769 33.036 25.173 1.00 14.60 233 ASN A C 1
ATOM 1597 O O . ASN A 1 210 ? 16.723 33.495 24.531 1.00 14.74 233 ASN A O 1
ATOM 1602 N N . ALA A 1 211 ? 15.765 32.946 26.509 1.00 14.17 234 ALA A N 1
ATOM 1603 C CA . ALA A 1 211 ? 16.891 33.427 27.313 1.00 14.27 234 ALA A CA 1
ATOM 1604 C C . ALA A 1 211 ? 18.123 32.566 27.105 1.00 14.30 234 ALA A C 1
ATOM 1605 O O . ALA A 1 211 ? 19.231 33.078 27.071 1.00 12.67 234 ALA A O 1
ATOM 1607 N N . ILE A 1 212 ? 17.938 31.257 27.001 1.00 14.66 235 ILE A N 1
ATOM 1608 C CA . ILE A 1 212 ? 19.058 30.346 26.807 1.00 14.39 235 ILE A CA 1
ATOM 1609 C C . ILE A 1 212 ? 19.653 30.568 25.417 1.00 16.31 235 ILE A C 1
ATOM 1610 O O . ILE A 1 212 ? 20.894 30.608 25.263 1.00 15.81 235 ILE A O 1
ATOM 1615 N N . LYS A 1 213 ? 18.784 30.729 24.420 1.00 16.42 236 LYS A N 1
ATOM 1616 C CA . LYS A 1 213 ? 19.234 31.001 23.056 1.00 18.44 236 LYS A CA 1
ATOM 1617 C C . LYS A 1 213 ? 20.080 32.255 23.015 1.00 18.45 236 LYS A C 1
ATOM 1618 O O . LYS A 1 213 ? 21.198 32.243 22.469 1.00 18.05 236 LYS A O 1
ATOM 1624 N N . ALA A 1 214 ? 19.524 33.323 23.589 1.00 17.65 237 ALA A N 1
ATOM 1625 C CA . ALA A 1 214 ? 20.214 34.621 23.713 1.00 18.14 237 ALA A CA 1
ATOM 1626 C C . ALA A 1 214 ? 21.513 34.535 24.496 1.00 17.95 237 ALA A C 1
ATOM 1627 O O . ALA A 1 214 ? 22.499 35.124 24.088 1.00 18.66 237 ALA A O 1
ATOM 1629 N N . ALA A 1 215 ? 21.533 33.823 25.621 1.00 18.12 238 ALA A N 1
ATOM 1630 C CA . ALA A 1 215 ? 22.769 33.669 26.397 1.00 18.39 238 ALA A CA 1
ATOM 1631 C C . ALA A 1 215 ? 23.892 32.964 25.602 1.00 20.48 238 ALA A C 1
ATOM 1632 O O . ALA A 1 215 ? 25.045 33.377 25.657 1.00 19.30 238 ALA A O 1
ATOM 1634 N N . LYS A 1 216 ? 23.540 31.898 24.887 1.00 22.51 239 LYS A N 1
ATOM 1635 C CA . LYS A 1 216 ? 24.500 31.161 24.096 1.00 25.02 239 LYS A CA 1
ATOM 1636 C C . LYS A 1 216 ? 24.952 32.078 22.966 1.00 26.28 239 LYS A C 1
ATOM 1637 O O . LYS A 1 216 ? 26.159 32.269 22.802 1.00 26.39 239 LYS A O 1
ATOM 1643 N N . GLU A 1 217 ? 24.000 32.700 22.256 1.00 27.09 240 GLU A N 1
ATOM 1644 C CA . GLU A 1 217 ? 24.297 33.683 21.201 1.00 29.04 240 GLU A CA 1
ATOM 1645 C C . GLU A 1 217 ? 25.270 34.786 21.615 1.00 28.93 240 GLU A C 1
ATOM 1646 O O . GLU A 1 217 ? 26.267 35.003 20.909 1.00 29.44 240 GLU A O 1
ATOM 1652 N N . PHE A 1 218 ? 24.960 35.524 22.696 1.00 27.97 241 PHE A N 1
ATOM 1653 C CA . PHE A 1 218 ? 25.778 36.674 23.115 1.00 28.19 241 PHE A CA 1
ATOM 1654 C C . PHE A 1 218 ? 27.050 36.237 23.879 1.00 26.91 241 PHE A C 1
ATOM 1655 O O . PHE A 1 218 ? 27.795 37.081 24.363 1.00 27.66 241 PHE A O 1
ATOM 1663 N N . GLY A 1 219 ? 27.288 34.935 24.002 1.00 25.05 242 GLY A N 1
ATOM 1664 C CA . GLY A 1 219 ? 28.496 34.420 24.640 1.00 24.51 242 GLY A CA 1
ATOM 1665 C C . GLY A 1 219 ? 28.463 34.426 26.165 1.00 23.61 242 GLY A C 1
ATOM 1666 O O . GLY A 1 219 ? 29.500 34.266 26.816 1.00 23.11 242 GLY A O 1
ATOM 1667 N N . ILE A 1 220 ? 27.277 34.583 26.745 1.00 22.61 243 ILE A N 1
ATOM 1668 C CA . ILE A 1 220 ? 27.156 34.679 28.201 1.00 22.19 243 ILE A CA 1
ATOM 1669 C C . ILE A 1 220 ? 27.659 33.371 28.814 1.00 21.92 243 ILE A C 1
ATOM 1670 O O . ILE A 1 220 ? 28.288 33.368 29.872 1.00 21.37 243 ILE A O 1
ATOM 1675 N N . THR A 1 221 ? 27.410 32.254 28.130 1.00 21.25 244 THR A N 1
ATOM 1676 C CA . THR A 1 221 ? 27.726 30.934 28.670 1.00 21.92 244 THR A CA 1
ATOM 1677 C C . THR A 1 221 ? 29.228 30.602 28.613 1.00 23.38 244 THR A C 1
ATOM 1678 O O . THR A 1 221 ? 29.657 29.575 29.119 1.00 23.22 244 THR A O 1
ATOM 1682 N N . LYS A 1 222 ? 30.021 31.489 28.020 1.00 25.25 245 LYS A N 1
ATOM 1683 C CA . LYS A 1 222 ? 31.485 31.400 28.119 1.00 26.49 245 LYS A CA 1
ATOM 1684 C C . LYS A 1 222 ? 31.967 31.706 29.537 1.00 26.42 245 LYS A C 1
ATOM 1685 O O . LYS A 1 222 ? 33.002 31.190 29.956 1.00 27.92 245 LYS A O 1
ATOM 1691 N N . THR A 1 223 ? 31.244 32.562 30.254 1.00 25.14 246 THR A N 1
ATOM 1692 C CA . THR A 1 223 ? 31.711 33.029 31.552 1.00 25.07 246 THR A CA 1
ATOM 1693 C C . THR A 1 223 ? 30.783 32.709 32.728 1.00 23.68 246 THR A C 1
ATOM 1694 O O . THR A 1 223 ? 31.199 32.840 33.877 1.00 22.75 246 THR A O 1
ATOM 1706 N N . LYS A 1 225 ? 27.634 29.750 34.136 1.00 16.73 248 LYS A N 1
ATOM 1707 C CA . LYS A 1 225 ? 26.800 28.589 33.945 1.00 15.64 248 LYS A CA 1
ATOM 1708 C C . LYS A 1 225 ? 25.306 28.969 34.121 1.00 15.97 248 LYS A C 1
ATOM 1709 O O . LYS A 1 225 ? 24.964 29.723 35.029 1.00 13.63 248 LYS A O 1
ATOM 1715 N N . LEU A 1 226 ? 24.440 28.452 33.259 1.00 13.46 249 LEU A N 1
ATOM 1716 C CA . LEU A 1 226 ? 23.003 28.700 33.399 1.00 14.44 249 LEU A CA 1
ATOM 1717 C C . LEU A 1 226 ? 22.405 27.676 34.347 1.00 14.20 249 LEU A C 1
ATOM 1718 O O . LEU A 1 226 ? 22.757 26.519 34.275 1.00 14.77 249 LEU A O 1
ATOM 1723 N N . ALA A 1 227 ? 21.553 28.124 35.264 1.00 13.34 250 ALA A N 1
ATOM 1724 C CA . ALA A 1 227 ? 20.746 27.225 36.066 1.00 13.27 250 ALA A CA 1
ATOM 1725 C C . ALA A 1 227 ? 19.309 27.428 35.585 1.00 13.63 250 ALA A C 1
ATOM 1726 O O . ALA A 1 227 ? 18.681 28.455 35.844 1.00 13.86 250 ALA A O 1
ATOM 1728 N N . ALA A 1 228 ? 18.799 26.446 34.869 1.00 13.85 251 ALA A N 1
ATOM 1729 C CA . ALA A 1 228 ? 17.446 26.507 34.340 1.00 13.86 251 ALA A CA 1
ATOM 1730 C C . ALA A 1 228 ? 16.554 25.979 35.457 1.00 14.75 251 ALA A C 1
ATOM 1731 O O . ALA A 1 228 ? 16.414 24.777 35.669 1.00 16.33 251 ALA A O 1
ATOM 1733 N N . LEU A 1 229 ? 15.967 26.898 36.201 1.00 14.23 252 LEU A N 1
ATOM 1734 C CA . LEU A 1 229 ? 15.247 26.516 37.405 1.00 13.70 252 LEU A CA 1
ATOM 1735 C C . LEU A 1 229 ? 13.887 25.874 37.102 1.00 13.78 252 LEU A C 1
ATOM 1736 O O . LEU A 1 229 ? 13.336 25.159 37.945 1.00 13.17 252 LEU A O 1
ATOM 1741 N N . LEU A 1 230 ? 13.352 26.108 35.898 1.00 12.86 253 LEU A N 1
ATOM 1742 C CA . LEU A 1 230 ? 12.168 25.352 35.453 1.00 12.91 253 LEU A CA 1
ATOM 1743 C C . LEU A 1 230 ? 12.269 25.088 33.949 1.00 13.77 253 LEU A C 1
ATOM 1744 O O . LEU A 1 230 ? 12.310 26.018 33.137 1.00 12.69 253 LEU A O 1
ATOM 1762 N N . PHE A 1 232 ? 10.883 22.105 30.998 1.00 14.35 255 PHE A N 1
ATOM 1763 C CA . PHE A 1 232 ? 10.081 20.952 30.684 1.00 13.54 255 PHE A CA 1
ATOM 1764 C C . PHE A 1 232 ? 10.650 20.285 29.427 1.00 12.25 255 PHE A C 1
ATOM 1765 O O . PHE A 1 232 ? 11.477 20.857 28.722 1.00 13.73 255 PHE A O 1
ATOM 1773 N N . ILE A 1 233 ? 10.153 19.105 29.105 1.00 13.69 256 ILE A N 1
ATOM 1774 C CA . ILE A 1 233 ? 10.698 18.349 27.978 1.00 13.43 256 ILE A CA 1
ATOM 1775 C C . ILE A 1 233 ? 10.560 19.125 26.661 1.00 12.00 256 ILE A C 1
ATOM 1776 O O . ILE A 1 233 ? 11.440 19.053 25.820 1.00 10.77 256 ILE A O 1
ATOM 1781 N N . ASN A 1 234 ? 9.513 19.931 26.521 1.00 13.06 257 ASN A N 1
ATOM 1782 C CA . ASN A 1 234 ? 9.281 20.689 25.282 1.00 12.96 257 ASN A CA 1
ATOM 1783 C C . ASN A 1 234 ? 10.309 21.807 25.098 1.00 13.84 257 ASN A C 1
ATOM 1784 O O . ASN A 1 234 ? 10.639 22.209 23.964 1.00 12.30 257 ASN A O 1
ATOM 1789 N N . ASP A 1 235 ? 10.801 22.318 26.226 1.00 13.44 258 ASP A N 1
ATOM 1790 C CA . ASP A 1 235 ? 11.819 23.355 26.207 1.00 13.87 258 ASP A CA 1
ATOM 1791 C C . ASP A 1 235 ? 13.145 22.761 25.701 1.00 13.74 258 ASP A C 1
ATOM 1792 O O . ASP A 1 235 ? 13.845 23.344 24.870 1.00 12.56 258 ASP A O 1
ATOM 1797 N N . VAL A 1 236 ? 13.491 21.565 26.180 1.00 13.51 259 VAL A N 1
ATOM 1798 C CA . VAL A 1 236 ? 14.660 20.866 25.632 1.00 12.85 259 VAL A CA 1
ATOM 1799 C C . VAL A 1 236 ? 14.497 20.570 24.130 1.00 13.58 259 VAL A C 1
ATOM 1800 O O . VAL A 1 236 ? 15.431 20.732 23.337 1.00 14.48 259 VAL A O 1
ATOM 1804 N N . HIS A 1 237 ? 13.308 20.141 23.722 1.00 12.71 260 HIS A N 1
ATOM 1805 C CA . HIS A 1 237 ? 13.055 19.800 22.346 1.00 12.36 260 HIS A CA 1
ATOM 1806 C C . HIS A 1 237 ? 13.246 21.054 21.464 1.00 12.59 260 HIS A C 1
ATOM 1807 O O . HIS A 1 237 ? 13.825 20.962 20.379 1.00 13.49 260 HIS A O 1
ATOM 1814 N N . ALA A 1 238 ? 12.727 22.188 21.928 1.00 13.77 261 ALA A N 1
ATOM 1815 C CA . ALA A 1 238 ? 12.870 23.473 21.219 1.00 14.08 261 ALA A CA 1
ATOM 1816 C C . ALA A 1 238 ? 14.335 23.878 21.057 1.00 14.18 261 ALA A C 1
ATOM 1817 O O . ALA A 1 238 ? 14.748 24.402 19.996 1.00 15.26 261 ALA A O 1
ATOM 1819 N N . LEU A 1 239 ? 15.124 23.699 22.109 1.00 12.52 262 LEU A N 1
ATOM 1820 C CA . LEU A 1 239 ? 16.507 24.165 22.107 1.00 12.15 262 LEU A CA 1
ATOM 1821 C C . LEU A 1 239 ? 17.446 23.173 21.452 1.00 13.60 262 LEU A C 1
ATOM 1822 O O . LEU A 1 239 ? 18.448 23.576 20.819 1.00 11.71 262 LEU A O 1
ATOM 1827 N N . GLY A 1 240 ? 17.164 21.886 21.628 1.00 12.94 263 GLY A N 1
ATOM 1828 C CA . GLY A 1 240 ? 18.072 20.851 21.177 1.00 13.08 263 GLY A CA 1
ATOM 1829 C C . GLY A 1 240 ? 19.122 20.498 22.239 1.00 13.27 263 GLY A C 1
ATOM 1830 O O . GLY A 1 240 ? 19.483 21.316 23.112 1.00 13.57 263 GLY A O 1
ATOM 1831 N N . LEU A 1 241 ? 19.594 19.255 22.170 1.00 12.94 264 LEU A N 1
ATOM 1832 C CA . LEU A 1 241 ? 20.595 18.737 23.116 1.00 12.26 264 LEU A CA 1
ATOM 1833 C C . LEU A 1 241 ? 21.951 19.387 22.989 1.00 12.48 264 LEU A C 1
ATOM 1834 O O . LEU A 1 241 ? 22.655 19.542 23.980 1.00 12.33 264 LEU A O 1
ATOM 1839 N N . GLU A 1 242 ? 22.345 19.788 21.786 1.00 13.10 265 GLU A N 1
ATOM 1840 C CA . GLU A 1 242 ? 23.666 20.379 21.656 1.00 13.99 265 GLU A CA 1
ATOM 1841 C C . GLU A 1 242 ? 23.772 21.629 22.586 1.00 13.26 265 GLU A C 1
ATOM 1842 O O . GLU A 1 242 ? 24.771 21.818 23.258 1.00 13.63 265 GLU A O 1
ATOM 1848 N N . THR A 1 243 ? 22.704 22.407 22.658 1.00 12.71 266 THR A N 1
ATOM 1849 C CA . THR A 1 243 ? 22.666 23.627 23.482 1.00 13.22 266 THR A CA 1
ATOM 1850 C C . THR A 1 243 ? 22.394 23.326 24.955 1.00 14.11 266 THR A C 1
ATOM 1851 O O . THR A 1 243 ? 22.943 24.009 25.832 1.00 14.39 266 THR A O 1
ATOM 1855 N N . THR A 1 244 ? 21.569 22.317 25.247 1.00 13.05 267 THR A N 1
ATOM 1856 C CA . THR A 1 244 ? 21.112 22.063 26.646 1.00 12.81 267 THR A CA 1
ATOM 1857 C C . THR A 1 244 ? 21.890 21.021 27.435 1.00 12.42 267 THR A C 1
ATOM 1858 O O . THR A 1 244 ? 21.703 20.872 28.649 1.00 12.17 267 THR A O 1
ATOM 1862 N N . GLN A 1 245 ? 22.755 20.277 26.756 1.00 12.95 268 GLN A N 1
ATOM 1863 C CA . GLN A 1 245 ? 23.506 19.197 27.410 1.00 13.12 268 GLN A CA 1
ATOM 1864 C C . GLN A 1 245 ? 24.188 19.718 28.690 1.00 13.36 268 GLN A C 1
ATOM 1865 O O . GLN A 1 245 ? 24.795 20.800 28.697 1.00 14.08 268 GLN A O 1
ATOM 1871 N N . GLY A 1 246 ? 24.078 18.918 29.745 1.00 12.72 269 GLY A N 1
ATOM 1872 C CA . GLY A 1 246 ? 24.698 19.192 31.021 1.00 12.58 269 GLY A CA 1
ATOM 1873 C C . GLY A 1 246 ? 23.904 20.045 31.944 1.00 12.88 269 GLY A C 1
ATOM 1874 O O . GLY A 1 246 ? 24.276 20.174 33.102 1.00 13.54 269 GLY A O 1
ATOM 1875 N N . LEU A 1 247 ? 22.813 20.642 31.484 1.00 12.95 270 LEU A N 1
ATOM 1876 C CA . LEU A 1 247 ? 21.961 21.408 32.406 1.00 13.67 270 LEU A CA 1
ATOM 1877 C C . LEU A 1 247 ? 21.336 20.476 33.428 1.00 14.10 270 LEU A C 1
ATOM 1878 O O . LEU A 1 247 ? 20.904 19.347 33.093 1.00 12.54 270 LEU A O 1
ATOM 1883 N N . VAL A 1 248 ? 21.286 20.946 34.673 1.00 13.76 271 VAL A N 1
ATOM 1884 C CA . VAL A 1 248 ? 20.655 20.189 35.745 1.00 15.00 271 VAL A CA 1
ATOM 1885 C C . VAL A 1 248 ? 19.277 20.786 36.010 1.00 15.54 271 VAL A C 1
ATOM 1886 O O . VAL A 1 248 ? 19.075 22.020 36.061 1.00 15.16 271 VAL A O 1
ATOM 1890 N N . LEU A 1 249 ? 18.288 19.921 36.128 1.00 15.16 272 LEU A N 1
ATOM 1891 C CA . LEU A 1 249 ? 16.940 20.402 36.337 1.00 15.63 272 LEU A CA 1
ATOM 1892 C C . LEU A 1 249 ? 16.190 19.487 37.295 1.00 14.98 272 LEU A C 1
ATOM 1893 O O . LEU A 1 249 ? 16.611 18.351 37.543 1.00 14.09 272 LEU A O 1
ATOM 1898 N N . THR A 1 250 ? 15.089 20.010 37.824 1.00 14.20 273 THR A N 1
ATOM 1899 C CA . THR A 1 250 ? 14.213 19.292 38.720 1.00 13.70 273 THR A CA 1
ATOM 1900 C C . THR A 1 250 ? 12.880 19.099 38.014 1.00 15.27 273 THR A C 1
ATOM 1901 O O . THR A 1 250 ? 12.313 20.080 37.510 1.00 14.47 273 THR A O 1
ATOM 1905 N N . ASP A 1 251 ? 12.378 17.866 37.956 1.00 14.42 274 ASP A N 1
ATOM 1906 C CA . ASP A 1 251 ? 11.043 17.651 37.331 1.00 15.35 274 ASP A CA 1
ATOM 1907 C C . ASP A 1 251 ? 10.293 16.590 38.097 1.00 13.54 274 ASP A C 1
ATOM 1908 O O . ASP A 1 251 ? 10.885 15.868 38.883 1.00 12.38 274 ASP A O 1
ATOM 1913 N N . SER A 1 252 ? 8.983 16.485 37.880 1.00 11.70 275 SER A N 1
ATOM 1914 C CA . SER A 1 252 ? 8.180 15.530 38.626 1.00 11.33 275 SER A CA 1
ATOM 1915 C C . SER A 1 252 ? 7.926 14.224 37.914 1.00 12.35 275 SER A C 1
ATOM 1916 O O . SER A 1 252 ? 7.415 13.294 38.529 1.00 11.72 275 SER A O 1
ATOM 1919 N N . TRP A 1 253 ? 8.189 14.168 36.608 1.00 10.97 276 TRP A N 1
ATOM 1920 C CA . TRP A 1 253 ? 7.812 12.995 35.789 1.00 11.89 276 TRP A CA 1
ATOM 1921 C C . TRP A 1 253 ? 8.512 13.089 34.460 1.00 12.24 276 TRP A C 1
ATOM 1922 O O . TRP A 1 253 ? 8.773 14.194 33.966 1.00 13.87 276 TRP A O 1
ATOM 1933 N N . TYR A 1 254 ? 8.867 11.925 33.907 1.00 12.21 277 TYR A N 1
ATOM 1934 C CA A TYR A 1 254 ? 9.455 11.881 32.577 0.50 12.42 277 TYR A CA 1
ATOM 1935 C CA B TYR A 1 254 ? 9.541 11.831 32.621 0.50 12.36 277 TYR A CA 1
ATOM 1936 C C . TYR A 1 254 ? 9.008 10.591 31.913 1.00 11.96 277 TYR A C 1
ATOM 1937 O O . TYR A 1 254 ? 8.877 9.509 32.571 1.00 12.36 277 TYR A O 1
ATOM 1954 N N . TRP A 1 255 ? 8.724 10.726 30.621 1.00 10.97 278 TRP A N 1
ATOM 1955 C CA . TRP A 1 255 ? 8.055 9.660 29.865 1.00 12.39 278 TRP A CA 1
ATOM 1956 C C . TRP A 1 255 ? 8.826 8.345 29.900 1.00 12.92 278 TRP A C 1
ATOM 1957 O O . TRP A 1 255 ? 8.218 7.278 29.887 1.00 12.30 278 TRP A O 1
ATOM 1968 N N . ASN A 1 256 ? 10.148 8.425 29.938 1.00 12.82 279 ASN A N 1
ATOM 1969 C CA . ASN A 1 256 ? 10.978 7.222 29.829 1.00 15.02 279 ASN A CA 1
ATOM 1970 C C . ASN A 1 256 ? 11.442 6.676 31.183 1.00 15.66 279 ASN A C 1
ATOM 1971 O O . ASN A 1 256 ? 12.336 5.853 31.235 1.00 16.01 279 ASN A O 1
ATOM 1976 N N . ARG A 1 257 ? 10.837 7.137 32.274 1.00 16.31 280 ARG A N 1
ATOM 1977 C CA . ARG A 1 257 ? 11.226 6.693 33.629 1.00 18.20 280 ARG A CA 1
ATOM 1978 C C . ARG A 1 257 ? 11.077 5.209 33.822 1.00 17.66 280 ARG A C 1
ATOM 1979 O O . ARG A 1 257 ? 12.011 4.566 34.327 1.00 18.20 280 ARG A O 1
ATOM 1987 N N . ASP A 1 258 ? 9.934 4.661 33.430 1.00 16.86 281 ASP A N 1
ATOM 1988 C CA . ASP A 1 258 ? 9.621 3.252 33.720 1.00 17.85 281 ASP A CA 1
ATOM 1989 C C . ASP A 1 258 ? 8.535 2.719 32.814 1.00 17.11 281 ASP A C 1
ATOM 1990 O O . ASP A 1 258 ? 8.079 3.408 31.929 1.00 14.90 281 ASP A O 1
ATOM 1995 N N . GLN A 1 259 ? 8.178 1.446 32.988 1.00 16.55 282 GLN A N 1
ATOM 1996 C CA . GLN A 1 259 ? 7.211 0.820 32.104 1.00 15.42 282 GLN A CA 1
ATOM 1997 C C . GLN A 1 259 ? 5.898 1.617 32.086 1.00 15.18 282 GLN A C 1
ATOM 1998 O O . GLN A 1 259 ? 5.352 1.896 31.013 1.00 14.07 282 GLN A O 1
ATOM 2004 N N . ALA A 1 260 ? 5.385 1.967 33.273 1.00 14.14 283 ALA A N 1
ATOM 2005 C CA . ALA A 1 260 ? 4.074 2.599 33.389 1.00 13.10 283 ALA A CA 1
ATOM 2006 C C . ALA A 1 260 ? 4.059 4.012 32.744 1.00 12.06 283 ALA A C 1
ATOM 2007 O O . ALA A 1 260 ? 3.080 4.375 32.058 1.00 11.66 283 ALA A O 1
ATOM 2009 N N . SER A 1 261 ? 5.149 4.758 32.892 1.00 11.76 284 SER A N 1
ATOM 2010 C CA A SER A 1 261 ? 5.243 6.103 32.271 0.50 11.66 284 SER A CA 1
ATOM 2011 C CA B SER A 1 261 ? 5.240 6.100 32.274 0.50 13.21 284 SER A CA 1
ATOM 2012 C C . SER A 1 261 ? 5.283 5.976 30.749 1.00 11.55 284 SER A C 1
ATOM 2013 O O . SER A 1 261 ? 4.597 6.726 30.027 1.00 11.40 284 SER A O 1
ATOM 2018 N N . ARG A 1 262 ? 6.076 5.030 30.264 1.00 11.62 285 ARG A N 1
ATOM 2019 C CA . ARG A 1 262 ? 6.213 4.818 28.829 1.00 12.58 285 ARG A CA 1
ATOM 2020 C C . ARG A 1 262 ? 4.880 4.402 28.219 1.00 11.31 285 ARG A C 1
ATOM 2021 O O . ARG A 1 262 ? 4.506 4.830 27.129 1.00 12.02 285 ARG A O 1
ATOM 2029 N N . GLN A 1 263 ? 4.177 3.505 28.891 1.00 12.35 286 GLN A N 1
ATOM 2030 C CA . GLN A 1 263 ? 2.924 2.992 28.343 1.00 12.13 286 GLN A CA 1
ATOM 2031 C C . GLN A 1 263 ? 1.872 4.105 28.243 1.00 13.06 286 GLN A C 1
ATOM 2032 O O . GLN A 1 263 ? 1.160 4.202 27.244 1.00 12.33 286 GLN A O 1
ATOM 2038 N N . TRP A 1 264 ? 1.797 4.963 29.259 1.00 11.32 287 TRP A N 1
ATOM 2039 C CA . TRP A 1 264 ? 0.892 6.102 29.157 1.00 11.08 287 TRP A CA 1
ATOM 2040 C C . TRP A 1 264 ? 1.330 7.089 28.071 1.00 9.69 287 TRP A C 1
ATOM 2041 O O . TRP A 1 264 ? 0.504 7.577 27.288 1.00 10.48 287 TRP A O 1
ATOM 2052 N N . ALA A 1 265 ? 2.635 7.326 27.966 1.00 9.09 288 ALA A N 1
ATOM 2053 C CA . ALA A 1 265 ? 3.169 8.235 26.971 1.00 9.09 288 ALA A CA 1
ATOM 2054 C C . ALA A 1 265 ? 2.879 7.764 25.560 1.00 9.50 288 ALA A C 1
ATOM 2055 O O . ALA A 1 265 ? 2.610 8.587 24.677 1.00 10.20 288 ALA A O 1
ATOM 2057 N N . GLN A 1 266 ? 2.862 6.451 25.367 1.00 9.85 289 GLN A N 1
ATOM 2058 C CA . GLN A 1 266 ? 2.477 5.893 24.064 1.00 10.81 289 GLN A CA 1
ATOM 2059 C C . GLN A 1 266 ? 1.052 6.247 23.674 1.00 11.71 289 GLN A C 1
ATOM 2060 O O . GLN A 1 266 ? 0.787 6.558 22.498 1.00 12.46 289 GLN A O 1
ATOM 2066 N N . ARG A 1 267 ? 0.119 6.156 24.639 1.00 11.84 290 ARG A N 1
ATOM 2067 C CA . ARG A 1 267 ? -1.293 6.536 24.416 1.00 12.47 290 ARG A CA 1
ATOM 2068 C C . ARG A 1 267 ? -1.426 8.019 24.111 1.00 12.32 290 ARG A C 1
ATOM 2069 O O . ARG A 1 267 ? -2.181 8.435 23.208 1.00 12.47 290 ARG A O 1
ATOM 2077 N N . TYR A 1 268 ? -0.679 8.838 24.849 1.00 12.01 291 TYR A N 1
ATOM 2078 C CA . TYR A 1 268 ? -0.630 10.281 24.545 1.00 11.31 291 TYR A CA 1
ATOM 2079 C C . TYR A 1 268 ? -0.095 10.607 23.140 1.00 12.21 291 TYR A C 1
ATOM 2080 O O . TYR A 1 268 ? -0.706 11.362 22.384 1.00 12.08 291 TYR A O 1
ATOM 2089 N N . PHE A 1 269 ? 1.040 10.003 22.792 1.00 11.54 292 PHE A N 1
ATOM 2090 C CA . PHE A 1 269 ? 1.668 10.215 21.509 1.00 12.01 292 PHE A CA 1
ATOM 2091 C C . PHE A 1 269 ? 0.755 9.797 20.356 1.00 11.68 292 PHE A C 1
ATOM 2092 O O . PHE A 1 269 ? 0.708 10.472 19.310 1.00 12.99 292 PHE A O 1
ATOM 2100 N N . ALA A 1 270 ? 0.041 8.694 20.562 1.00 12.39 293 ALA A N 1
ATOM 2101 C CA . ALA A 1 270 ? -0.873 8.170 19.545 1.00 13.14 293 ALA A CA 1
ATOM 2102 C C . ALA A 1 270 ? -1.896 9.251 19.182 1.00 14.71 293 ALA A C 1
ATOM 2103 O O . ALA A 1 270 ? -2.338 9.294 18.045 1.00 13.90 293 ALA A O 1
ATOM 2105 N N . LYS A 1 271 ? -2.251 10.116 20.141 1.00 14.86 294 LYS A N 1
ATOM 2106 C CA . LYS A 1 271 ? -3.129 11.275 19.873 1.00 16.67 294 LYS A CA 1
ATOM 2107 C C . LYS A 1 271 ? -2.414 12.579 19.480 1.00 17.36 294 LYS A C 1
ATOM 2108 O O . LYS A 1 271 ? -2.879 13.257 18.556 1.00 17.93 294 LYS A O 1
ATOM 2125 N N . LYS A 1 273 ? 1.194 13.232 18.966 1.00 16.03 296 LYS A N 1
ATOM 2126 C CA . LYS A 1 273 ? 2.426 13.130 18.203 1.00 16.01 296 LYS A CA 1
ATOM 2127 C C . LYS A 1 273 ? 3.602 13.908 18.784 1.00 16.01 296 LYS A C 1
ATOM 2128 O O . LYS A 1 273 ? 4.500 14.360 18.071 1.00 15.19 296 LYS A O 1
ATOM 2134 N N . LYS A 1 274 ? 3.583 14.036 20.106 1.00 13.63 297 LYS A N 1
ATOM 2135 C CA . LYS A 1 274 ? 4.714 14.514 20.881 1.00 15.17 297 LYS A CA 1
ATOM 2136 C C . LYS A 1 274 ? 4.740 13.694 22.152 1.00 13.03 297 LYS A C 1
ATOM 2137 O O . LYS A 1 274 ? 3.699 13.133 22.551 1.00 12.72 297 LYS A O 1
ATOM 2156 N N . PRO A 1 276 ? 4.615 13.506 26.107 1.00 10.55 299 PRO A N 1
ATOM 2157 C CA . PRO A 1 276 ? 4.006 14.428 27.057 1.00 10.71 299 PRO A CA 1
ATOM 2158 C C . PRO A 1 276 ? 5.023 15.003 28.031 1.00 10.27 299 PRO A C 1
ATOM 2159 O O . PRO A 1 276 ? 5.989 14.353 28.427 1.00 9.77 299 PRO A O 1
ATOM 2163 N N . SER A 1 277 ? 4.771 16.231 28.456 1.00 9.10 300 SER A N 1
ATOM 2164 C CA . SER A 1 277 ? 5.486 16.829 29.567 1.00 9.36 300 SER A CA 1
ATOM 2165 C C . SER A 1 277 ? 4.927 16.313 30.897 1.00 8.89 300 SER A C 1
ATOM 2166 O O . SER A 1 277 ? 3.848 15.688 30.954 1.00 10.56 300 SER A O 1
ATOM 2169 N N . SER A 1 278 ? 5.633 16.620 31.968 1.00 9.50 301 SER A N 1
ATOM 2170 C CA . SER A 1 278 ? 5.166 16.284 33.310 1.00 10.33 301 SER A CA 1
ATOM 2171 C C . SER A 1 278 ? 3.794 16.967 33.659 1.00 10.88 301 SER A C 1
ATOM 2172 O O . SER A 1 278 ? 3.007 16.416 34.427 1.00 10.58 301 SER A O 1
ATOM 2175 N N . LEU A 1 279 ? 3.508 18.128 33.063 1.00 9.26 302 LEU A N 1
ATOM 2176 C CA . LEU A 1 279 ? 2.224 18.788 33.285 1.00 10.29 302 LEU A CA 1
ATOM 2177 C C . LEU A 1 279 ? 1.076 18.044 32.644 1.00 9.95 302 LEU A C 1
ATOM 2178 O O . LEU A 1 279 ? 0.016 17.912 33.221 1.00 10.87 302 LEU A O 1
ATOM 2183 N N . GLN A 1 280 ? 1.270 17.595 31.403 1.00 11.53 303 GLN A N 1
ATOM 2184 C CA . GLN A 1 280 ? 0.257 16.862 30.684 1.00 11.42 303 GLN A CA 1
ATOM 2185 C C . GLN A 1 280 ? -0.058 15.519 31.362 1.00 11.53 303 GLN A C 1
ATOM 2186 O O . GLN A 1 280 ? -1.234 15.161 31.537 1.00 11.13 303 GLN A O 1
ATOM 2192 N N . ALA A 1 281 ? 0.986 14.828 31.815 1.00 11.03 304 ALA A N 1
ATOM 2193 C CA . ALA A 1 281 ? 0.834 13.637 32.689 1.00 10.79 304 ALA A CA 1
ATOM 2194 C C . ALA A 1 281 ? 0.070 13.922 33.971 1.00 9.61 304 ALA A C 1
ATOM 2195 O O . ALA A 1 281 ? -0.906 13.227 34.332 1.00 10.28 304 ALA A O 1
ATOM 2197 N N . ALA A 1 282 ? 0.498 14.962 34.681 1.00 9.68 305 ALA A N 1
ATOM 2198 C CA . ALA A 1 282 ? -0.166 15.382 35.936 1.00 9.67 305 ALA A CA 1
ATOM 2199 C C . ALA A 1 282 ? -1.632 15.793 35.739 1.00 9.77 305 ALA A C 1
ATOM 2200 O O . ALA A 1 282 ? -2.477 15.481 36.584 1.00 9.85 305 ALA A O 1
ATOM 2202 N N . ASP A 1 283 ? -1.950 16.453 34.609 1.00 10.32 306 ASP A N 1
ATOM 2203 C CA . ASP A 1 283 ? -3.335 16.783 34.275 1.00 11.25 306 ASP A CA 1
ATOM 2204 C C . ASP A 1 283 ? -4.214 15.523 34.283 1.00 10.50 306 ASP A C 1
ATOM 2205 O O . ASP A 1 283 ? -5.307 15.509 34.899 1.00 11.08 306 ASP A O 1
ATOM 2210 N N . TYR A 1 284 ? -3.764 14.483 33.569 1.00 10.66 307 TYR A N 1
ATOM 2211 C CA . TYR A 1 284 ? -4.486 13.220 33.513 1.00 10.03 307 TYR A CA 1
ATOM 2212 C C . TYR A 1 284 ? -4.602 12.628 34.930 1.00 11.16 307 TYR A C 1
ATOM 2213 O O . TYR A 1 284 ? -5.699 12.252 35.366 1.00 11.52 307 TYR A O 1
ATOM 2222 N N . SER A 1 285 ? -3.497 12.577 35.657 1.00 11.65 308 SER A N 1
ATOM 2223 C CA . SER A 1 285 ? -3.491 11.935 36.976 1.00 12.68 308 SER A CA 1
ATOM 2224 C C . SER A 1 285 ? -4.413 12.639 37.964 1.00 11.14 308 SER A C 1
ATOM 2225 O O . SER A 1 285 ? -5.091 12.006 38.759 1.00 11.48 308 SER A O 1
ATOM 2228 N N . SER A 1 286 ? -4.393 13.966 37.934 1.00 11.56 309 SER A N 1
ATOM 2229 C CA . SER A 1 286 ? -5.167 14.787 38.872 1.00 11.61 309 SER A CA 1
ATOM 2230 C C . SER A 1 286 ? -6.653 14.556 38.653 1.00 11.12 309 SER A C 1
ATOM 2231 O O . SER A 1 286 ? -7.427 14.488 39.616 1.00 12.12 309 SER A O 1
ATOM 2234 N N . VAL A 1 287 ? -7.074 14.365 37.393 1.00 11.02 310 VAL A N 1
ATOM 2235 C CA . VAL A 1 287 ? -8.477 14.075 37.089 1.00 10.02 310 VAL A CA 1
ATOM 2236 C C . VAL A 1 287 ? -8.890 12.682 37.589 1.00 10.39 310 VAL A C 1
ATOM 2237 O O . VAL A 1 287 ? -9.950 12.509 38.182 1.00 10.64 310 VAL A O 1
ATOM 2241 N N . THR A 1 288 ? -8.042 11.694 37.367 1.00 10.73 311 THR A N 1
ATOM 2242 C CA . THR A 1 288 ? -8.265 10.406 37.931 1.00 10.18 311 THR A CA 1
ATOM 2243 C C . THR A 1 288 ? -8.418 10.475 39.464 1.00 10.63 311 THR A C 1
ATOM 2244 O O . THR A 1 288 ? -9.337 9.893 40.030 1.00 11.54 311 THR A O 1
ATOM 2248 N N . THR A 1 289 ? -7.534 11.219 40.109 1.00 10.80 312 THR A N 1
ATOM 2249 C CA . THR A 1 289 ? -7.572 11.394 41.567 1.00 10.25 312 THR A CA 1
ATOM 2250 C C . THR A 1 289 ? -8.877 12.055 42.025 1.00 11.79 312 THR A C 1
ATOM 2251 O O . THR A 1 289 ? -9.518 11.590 42.975 1.00 11.05 312 THR A O 1
ATOM 2255 N N . TYR A 1 290 ? -9.271 13.152 41.376 1.00 10.48 313 TYR A N 1
ATOM 2256 C CA . TYR A 1 290 ? -10.555 13.776 41.678 1.00 10.55 313 TYR A CA 1
ATOM 2257 C C . TYR A 1 290 ? -11.721 12.796 41.510 1.00 10.48 313 TYR A C 1
ATOM 2258 O O . TYR A 1 290 ? -12.582 12.703 42.380 1.00 9.28 313 TYR A O 1
ATOM 2267 N N . LEU A 1 291 ? -11.788 12.123 40.359 1.00 10.99 314 LEU A N 1
ATOM 2268 C CA . LEU A 1 291 ? -12.914 11.247 40.075 1.00 11.36 314 LEU A CA 1
ATOM 2269 C C . LEU A 1 291 ? -12.982 10.106 41.092 1.00 11.94 314 LEU A C 1
ATOM 2270 O O . LEU A 1 291 ? -14.075 9.722 41.495 1.00 11.66 314 LEU A O 1
ATOM 2275 N N . LYS A 1 292 ? -11.826 9.585 41.509 1.00 11.56 315 LYS A N 1
ATOM 2276 C CA . LYS A 1 292 ? -11.802 8.519 42.523 1.00 12.27 315 LYS A CA 1
ATOM 2277 C C . LYS A 1 292 ? -12.370 9.034 43.831 1.00 11.33 315 LYS A C 1
ATOM 2278 O O . LYS A 1 292 ? -13.033 8.296 44.541 1.00 12.47 315 LYS A O 1
ATOM 2284 N N . ALA A 1 293 ? -12.093 10.292 44.153 1.00 11.15 316 ALA A N 1
ATOM 2285 C CA . ALA A 1 293 ? -12.594 10.887 45.365 1.00 10.96 316 ALA A CA 1
ATOM 2286 C C . ALA A 1 293 ? -14.115 11.107 45.314 1.00 11.85 316 ALA A C 1
ATOM 2287 O O . ALA A 1 293 ? -14.814 10.803 46.271 1.00 12.95 316 ALA A O 1
ATOM 2289 N N . VAL A 1 294 ? -14.623 11.572 44.178 1.00 11.25 317 VAL A N 1
ATOM 2290 C CA . VAL A 1 294 ? -16.071 11.738 43.996 1.00 12.04 317 VAL A CA 1
ATOM 2291 C C . VAL A 1 294 ? -16.745 10.365 44.084 1.00 12.65 317 VAL A C 1
ATOM 2292 O O . VAL A 1 294 ? -17.763 10.257 44.723 1.00 14.04 317 VAL A O 1
ATOM 2296 N N . GLN A 1 295 ? -16.141 9.346 43.470 1.00 13.87 318 GLN A N 1
ATOM 2297 C CA . GLN A 1 295 ? -16.667 7.953 43.457 1.00 14.72 318 GLN A CA 1
ATOM 2298 C C . GLN A 1 295 ? -16.749 7.377 44.867 1.00 16.16 318 GLN A C 1
ATOM 2299 O O . GLN A 1 295 ? -17.758 6.737 45.223 1.00 14.66 318 GLN A O 1
ATOM 2305 N N . ALA A 1 296 ? -15.688 7.596 45.651 1.00 15.86 319 ALA A N 1
ATOM 2306 C CA . ALA A 1 296 ? -15.617 7.177 47.043 1.00 15.92 319 ALA A CA 1
ATOM 2307 C C . ALA A 1 296 ? -16.536 7.987 47.955 1.00 17.97 319 ALA A C 1
ATOM 2308 O O . ALA A 1 296 ? -17.136 7.420 48.868 1.00 17.87 319 ALA A O 1
ATOM 2310 N N . ALA A 1 297 ? -16.659 9.294 47.734 1.00 18.05 320 ALA A N 1
ATOM 2311 C CA . ALA A 1 297 ? -17.565 10.118 48.528 1.00 18.44 320 ALA A CA 1
ATOM 2312 C C . ALA A 1 297 ? -19.046 9.898 48.186 1.00 18.97 320 ALA A C 1
ATOM 2313 O O . ALA A 1 297 ? -19.921 10.253 48.982 1.00 20.06 320 ALA A O 1
ATOM 2315 N N . GLY A 1 298 ? -19.334 9.403 46.980 1.00 18.76 321 GLY A N 1
ATOM 2316 C CA . GLY A 1 298 ? -20.702 9.355 46.476 1.00 19.84 321 GLY A CA 1
ATOM 2317 C C . GLY A 1 298 ? -21.340 10.731 46.283 1.00 19.62 321 GLY A C 1
ATOM 2318 O O . GLY A 1 298 ? -22.554 10.862 46.264 1.00 20.11 321 GLY A O 1
ATOM 2319 N N . SER A 1 299 ? -20.523 11.752 46.113 1.00 18.32 322 SER A N 1
ATOM 2320 C CA . SER A 1 299 ? -20.981 13.136 46.116 1.00 17.24 322 SER A CA 1
ATOM 2321 C C . SER A 1 299 ? -19.939 13.998 45.429 1.00 16.46 322 SER A C 1
ATOM 2322 O O . SER A 1 299 ? -18.753 13.671 45.496 1.00 15.50 322 SER A O 1
ATOM 2325 N N . THR A 1 300 ? -20.366 15.110 44.829 1.00 14.73 323 THR A N 1
ATOM 2326 C CA . THR A 1 300 ? -19.435 16.171 44.391 1.00 15.43 323 THR A CA 1
ATOM 2327 C C . THR A 1 300 ? -19.363 17.322 45.412 1.00 13.69 323 THR A C 1
ATOM 2328 O O . THR A 1 300 ? -18.645 18.290 45.189 1.00 14.60 323 THR A O 1
ATOM 2332 N N . ASP A 1 301 ? -20.101 17.237 46.524 1.00 14.25 324 ASP A N 1
ATOM 2333 C CA . ASP A 1 301 ? -20.009 18.253 47.599 1.00 15.50 324 ASP A CA 1
ATOM 2334 C C . ASP A 1 301 ? -18.543 18.539 47.958 1.00 15.41 324 ASP A C 1
ATOM 2335 O O . ASP A 1 301 ? -17.771 17.592 48.220 1.00 15.13 324 ASP A O 1
ATOM 2340 N N . SER A 1 302 ? -18.151 19.808 47.949 1.00 14.39 325 SER A N 1
ATOM 2341 C CA . SER A 1 302 ? -16.723 20.145 48.040 1.00 15.06 325 SER A CA 1
ATOM 2342 C C . SER A 1 302 ? -16.092 19.728 49.383 1.00 15.08 325 SER A C 1
ATOM 2343 O O . SER A 1 302 ? -14.950 19.271 49.411 1.00 14.97 325 SER A O 1
ATOM 2346 N N . ASP A 1 303 ? -16.840 19.805 50.484 1.00 15.30 326 ASP A N 1
ATOM 2347 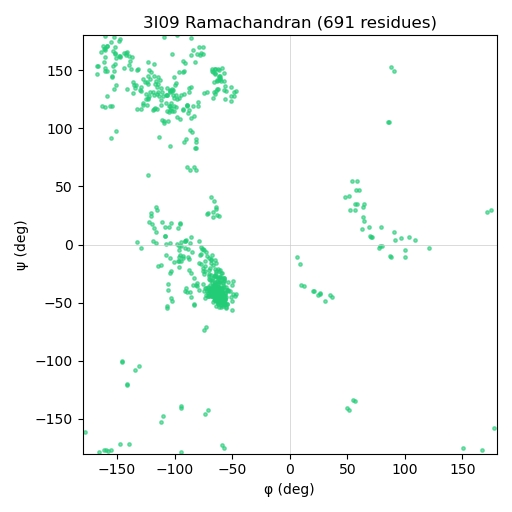C CA . ASP A 1 303 ? -16.261 19.384 51.758 1.00 15.76 326 ASP A CA 1
ATOM 2348 C C . ASP A 1 303 ? -16.055 17.868 51.834 1.00 16.23 326 ASP A C 1
ATOM 2349 O O . ASP A 1 303 ? -15.010 17.437 52.308 1.00 16.21 326 ASP A O 1
ATOM 2354 N N . LYS A 1 304 ? -16.998 17.085 51.317 1.00 16.13 327 LYS A N 1
ATOM 2355 C CA . LYS A 1 304 ? -16.850 15.641 51.245 1.00 16.46 327 LYS A CA 1
ATOM 2356 C C . LYS A 1 304 ? -15.712 15.233 50.314 1.00 14.78 327 LYS A C 1
ATOM 2357 O O . LYS A 1 304 ? -14.956 14.346 50.643 1.00 13.67 327 LYS A O 1
ATOM 2363 N N . VAL A 1 305 ? -15.605 15.888 49.152 1.00 13.90 328 VAL A N 1
ATOM 2364 C CA . VAL A 1 305 ? -14.539 15.553 48.180 1.00 12.74 328 VAL A CA 1
ATOM 2365 C C . VAL A 1 305 ? -13.168 15.918 48.753 1.00 12.29 328 VAL A C 1
ATOM 2366 O O . VAL A 1 305 ? -12.227 15.117 48.672 1.00 11.69 328 VAL A O 1
ATOM 2378 N N . ALA A 1 307 ? -12.297 16.019 51.889 1.00 14.17 330 ALA A N 1
ATOM 2379 C CA . ALA A 1 307 ? -12.000 15.014 52.921 1.00 13.97 330 ALA A CA 1
ATOM 2380 C C . ALA A 1 307 ? -11.504 13.702 52.284 1.00 14.12 330 ALA A C 1
ATOM 2381 O O . ALA A 1 307 ? -10.510 13.119 52.752 1.00 13.54 330 ALA A O 1
ATOM 2383 N N . GLN A 1 308 ? -12.135 13.267 51.193 1.00 13.26 331 GLN A N 1
ATOM 2384 C CA . GLN A 1 308 ? -11.650 12.095 50.445 1.00 13.73 331 GLN A CA 1
ATOM 2385 C C . GLN A 1 308 ? -10.262 12.363 49.891 1.00 12.90 331 GLN A C 1
ATOM 2386 O O . GLN A 1 308 ? -9.384 11.516 50.034 1.00 13.19 331 GLN A O 1
ATOM 2392 N N . LEU A 1 309 ? -10.054 13.516 49.247 1.00 12.18 332 LEU A N 1
ATOM 2393 C CA . LEU A 1 309 ? -8.748 13.810 48.671 1.00 12.04 332 LEU A CA 1
ATOM 2394 C C . LEU A 1 309 ? -7.630 13.757 49.710 1.00 11.34 332 LEU A C 1
ATOM 2395 O O . LEU A 1 309 ? -6.516 13.306 49.410 1.00 12.31 332 LEU A O 1
ATOM 2400 N N . LYS A 1 310 ? -7.939 14.202 50.923 1.00 11.42 333 LYS A N 1
ATOM 2401 C CA . LYS A 1 310 ? -6.953 14.256 51.999 1.00 12.26 333 LYS A CA 1
ATOM 2402 C C . LYS A 1 310 ? -6.811 12.990 52.805 1.00 11.93 333 LYS A C 1
ATOM 2403 O O . LYS A 1 310 ? -5.960 12.942 53.678 1.00 11.15 333 LYS A O 1
ATOM 2409 N N . LYS A 1 311 ? -7.555 11.945 52.463 1.00 13.13 334 LYS A N 1
ATOM 2410 C CA . LYS A 1 311 ? -7.377 10.664 53.136 1.00 13.00 334 LYS A CA 1
ATOM 2411 C C . LYS A 1 311 ? -7.042 9.488 52.221 1.00 14.33 334 LYS A C 1
ATOM 2412 O O . LYS A 1 311 ? -6.879 8.397 52.733 1.00 13.83 334 LYS A O 1
ATOM 2431 N N . LYS A 1 313 ? -4.643 7.470 49.361 1.00 14.28 336 LYS A N 1
ATOM 2432 C CA A LYS A 1 313 ? -3.357 7.394 48.697 0.50 14.52 336 LYS A CA 1
ATOM 2433 C CA B LYS A 1 313 ? -3.361 7.393 48.690 0.50 14.81 336 LYS A CA 1
ATOM 2434 C C . LYS A 1 313 ? -3.562 7.606 47.191 1.00 15.36 336 LYS A C 1
ATOM 2435 O O . LYS A 1 313 ? -4.622 7.251 46.658 1.00 15.82 336 LYS A O 1
ATOM 2446 N N . ILE A 1 314 ? -2.573 8.207 46.548 1.00 14.18 337 ILE A N 1
ATOM 2447 C CA . ILE A 1 314 ? -2.474 8.268 45.074 1.00 13.38 337 ILE A CA 1
ATOM 2448 C C . ILE A 1 314 ? -1.394 7.262 44.614 1.00 13.75 337 ILE A C 1
ATOM 2449 O O . ILE A 1 314 ? -0.300 7.166 45.209 1.00 11.84 337 ILE A O 1
ATOM 2454 N N . ASP A 1 315 ? -1.696 6.437 43.611 1.00 13.61 338 ASP A N 1
ATOM 2455 C CA . ASP A 1 315 ? -0.705 5.503 43.106 1.00 15.37 338 ASP A CA 1
ATOM 2456 C C . ASP A 1 315 ? -1.056 5.154 41.672 1.00 15.11 338 ASP A C 1
ATOM 2457 O O . ASP A 1 315 ? -1.862 4.258 41.422 1.00 16.17 338 ASP A O 1
ATOM 2462 N N . ASP A 1 316 ? -0.494 5.904 40.745 1.00 12.97 339 ASP A N 1
ATOM 2463 C CA . ASP A 1 316 ? -0.747 5.679 39.339 1.00 12.65 339 ASP A CA 1
ATOM 2464 C C . ASP A 1 316 ? 0.563 5.852 38.542 1.00 12.50 339 ASP A C 1
ATOM 2465 O O . ASP A 1 316 ? 1.649 5.946 39.132 1.00 11.40 339 ASP A O 1
ATOM 2470 N N . PHE A 1 317 ? 0.455 5.852 37.201 1.00 10.92 340 PHE A N 1
ATOM 2471 C CA . PHE A 1 317 ? 1.614 5.971 36.332 1.00 11.41 340 PHE A CA 1
ATOM 2472 C C . PHE A 1 317 ? 2.383 7.303 36.544 1.00 10.81 340 PHE A C 1
ATOM 2473 O O . PHE A 1 317 ? 3.559 7.403 36.171 1.00 11.80 340 PHE A O 1
ATOM 2481 N N . TYR A 1 318 ? 1.697 8.303 37.094 1.00 11.57 341 TYR A N 1
ATOM 2482 C CA . TYR A 1 318 ? 2.277 9.630 37.344 1.00 11.03 341 TYR A CA 1
ATOM 2483 C C . TYR A 1 318 ? 3.070 9.666 38.662 1.00 10.96 341 TYR A C 1
ATOM 2484 O O . TYR A 1 318 ? 4.225 10.063 38.668 1.00 11.09 341 TYR A O 1
ATOM 2493 N N . ALA A 1 319 ? 2.466 9.208 39.757 1.00 11.83 342 ALA A N 1
ATOM 2494 C CA . ALA A 1 319 ? 3.065 9.344 41.070 1.00 11.03 342 ALA A CA 1
ATOM 2495 C C . ALA A 1 319 ? 2.471 8.405 42.074 1.00 12.34 342 ALA A C 1
ATOM 2496 O O . ALA A 1 319 ? 1.340 7.952 41.931 1.00 10.94 342 ALA A O 1
ATOM 2498 N N . LYS A 1 320 ? 3.261 8.143 43.106 1.00 13.29 343 LYS A N 1
ATOM 2499 C CA . LYS A 1 320 ? 2.751 7.625 44.367 1.00 13.72 343 LYS A CA 1
ATOM 2500 C C . LYS A 1 320 ? 2.812 8.778 45.355 1.00 13.55 343 LYS A C 1
ATOM 2501 O O . LYS A 1 320 ? 3.839 9.435 45.476 1.00 13.09 343 LYS A O 1
ATOM 2504 N N . GLY A 1 321 ? 1.707 9.051 46.037 1.00 13.01 344 GLY A N 1
ATOM 2505 C CA . GLY A 1 321 ? 1.693 10.159 46.980 1.00 13.63 344 GLY A CA 1
ATOM 2506 C C . GLY A 1 321 ? 0.403 10.353 47.739 1.00 13.15 344 GLY A C 1
ATOM 2507 O O . GLY A 1 321 ? -0.393 9.435 47.885 1.00 13.15 344 GLY A O 1
ATOM 2508 N N . TYR A 1 322 ? 0.248 11.552 48.291 1.00 13.70 345 TYR A N 1
ATOM 2509 C CA . TYR A 1 322 ? -0.950 11.881 49.054 1.00 12.92 345 TYR A CA 1
ATOM 2510 C C . TYR A 1 322 ? -1.041 13.402 49.103 1.00 12.86 345 TYR A C 1
ATOM 2511 O O . TYR A 1 322 ? -0.082 14.109 48.740 1.00 11.74 345 TYR A O 1
ATOM 2520 N N . ILE A 1 323 ? -2.193 13.887 49.523 1.00 11.35 346 ILE A N 1
ATOM 2521 C CA . ILE A 1 323 ? -2.434 15.334 49.559 1.00 10.67 346 ILE A CA 1
ATOM 2522 C C . ILE A 1 323 ? -2.517 15.714 51.013 1.00 10.21 346 ILE A C 1
ATOM 2523 O O . ILE A 1 323 ? -3.384 15.234 51.762 1.00 11.51 346 ILE A O 1
ATOM 2528 N N . ARG A 1 324 ? -1.630 16.600 51.418 1.00 11.27 347 ARG A N 1
ATOM 2529 C CA . ARG A 1 324 ? -1.503 16.939 52.848 1.00 11.51 347 ARG A CA 1
ATOM 2530 C C . ARG A 1 324 ? -2.260 18.210 53.211 1.00 11.15 347 ARG A C 1
ATOM 2531 O O . ARG A 1 324 ? -2.886 18.844 52.354 1.00 10.23 347 ARG A O 1
ATOM 2539 N N . THR A 1 325 ? -2.194 18.581 54.484 1.00 11.23 348 THR A N 1
ATOM 2540 C CA . THR A 1 325 ? -3.002 19.668 55.013 1.00 11.41 348 THR A CA 1
ATOM 2541 C C . THR A 1 325 ? -2.930 20.971 54.208 1.00 10.97 348 THR A C 1
ATOM 2542 O O . THR A 1 325 ? -3.956 21.582 53.928 1.00 11.19 348 THR A O 1
ATOM 2546 N N . ASP A 1 326 ? -1.726 21.378 53.833 1.00 10.52 349 ASP A N 1
ATOM 2547 C CA . ASP A 1 326 ? -1.527 22.665 53.128 1.00 10.95 349 ASP A CA 1
ATOM 2548 C C . ASP A 1 326 ? -1.964 22.638 51.676 1.00 11.83 349 ASP A C 1
ATOM 2549 O O . ASP A 1 326 ? -1.913 23.666 50.993 1.00 12.91 349 ASP A O 1
ATOM 2554 N N . GLY A 1 327 ? -2.368 21.453 51.214 1.00 11.73 350 GLY A N 1
ATOM 2555 C CA . GLY A 1 327 ? -2.819 21.259 49.841 1.00 10.99 350 GLY A CA 1
ATOM 2556 C C . GLY A 1 327 ? -1.792 20.662 48.891 1.00 10.78 350 GLY A C 1
ATOM 2557 O O . GLY A 1 327 ? -2.127 20.339 47.765 1.00 10.08 350 GLY A O 1
ATOM 2558 N N . SER A 1 328 ? -0.532 20.554 49.286 1.00 11.30 351 SER A N 1
ATOM 2559 C CA . SER A 1 328 ? 0.451 19.976 48.400 1.00 12.18 351 SER A CA 1
ATOM 2560 C C . SER A 1 328 ? 0.241 18.477 48.236 1.00 11.93 351 SER A C 1
ATOM 2561 O O . SER A 1 328 ? 0.074 17.767 49.212 1.00 13.29 351 SER A O 1
ATOM 2572 N N . ILE A 1 330 ? 2.196 15.410 47.894 1.00 10.66 353 ILE A N 1
ATOM 2573 C CA . ILE A 1 330 ? 3.549 14.989 48.200 1.00 10.37 353 ILE A CA 1
ATOM 2574 C C . ILE A 1 330 ? 3.923 13.743 47.403 1.00 10.85 353 ILE A C 1
ATOM 2575 O O . ILE A 1 330 ? 3.265 12.691 47.494 1.00 11.56 353 ILE A O 1
ATOM 2580 N N . HIS A 1 331 ? 4.946 13.889 46.572 1.00 11.16 354 HIS A N 1
ATOM 2581 C CA . HIS A 1 331 ? 5.459 12.842 45.716 1.00 11.69 354 HIS A CA 1
ATOM 2582 C C . HIS A 1 331 ? 6.942 13.123 45.432 1.00 11.33 354 HIS A C 1
ATOM 2583 O O . HIS A 1 331 ? 7.393 14.289 45.444 1.00 11.78 354 HIS A O 1
ATOM 2590 N N . ASP A 1 332 ? 7.678 12.059 45.158 1.00 11.32 355 ASP A N 1
ATOM 2591 C CA . ASP A 1 332 ? 9.103 12.173 44.860 1.00 12.92 355 ASP A CA 1
ATOM 2592 C C . ASP A 1 332 ? 9.321 13.085 43.650 1.00 12.17 355 ASP A C 1
ATOM 2593 O O . ASP A 1 332 ? 8.533 13.086 42.701 1.00 11.85 355 ASP A O 1
ATOM 2606 N N . TYR A 1 334 ? 12.569 14.482 40.852 1.00 13.17 357 TYR A N 1
ATOM 2607 C CA . TYR A 1 334 ? 13.759 13.940 40.184 1.00 12.64 357 TYR A CA 1
ATOM 2608 C C . TYR A 1 334 ? 14.708 15.060 39.793 1.00 12.93 357 TYR A C 1
ATOM 2609 O O . TYR A 1 334 ? 14.299 16.014 39.110 1.00 15.29 357 TYR A O 1
ATOM 2618 N N . LEU A 1 335 ? 15.963 14.922 40.191 1.00 13.18 358 LEU A N 1
ATOM 2619 C CA . LEU A 1 335 ? 17.056 15.791 39.730 1.00 13.09 358 LEU A CA 1
ATOM 2620 C C . LEU A 1 335 ? 17.625 15.100 38.504 1.00 14.17 358 LEU A C 1
ATOM 2621 O O . LEU A 1 335 ? 18.068 13.954 38.588 1.00 14.21 358 LEU A O 1
ATOM 2634 N N . GLU A 1 337 ? 19.901 15.390 34.612 1.00 13.90 360 GLU A N 1
ATOM 2635 C CA . GLU A 1 337 ? 20.857 16.105 33.806 1.00 13.25 360 GLU A CA 1
ATOM 2636 C C . GLU A 1 337 ? 20.509 15.872 32.337 1.00 12.07 360 GLU A C 1
ATOM 2637 O O . GLU A 1 337 ? 20.198 14.754 31.937 1.00 12.98 360 GLU A O 1
ATOM 2643 N N . VAL A 1 338 ? 20.567 16.934 31.534 1.00 11.96 361 VAL A N 1
ATOM 2644 C CA . VAL A 1 338 ? 20.248 16.827 30.114 1.00 11.42 361 VAL A CA 1
ATOM 2645 C C . VAL A 1 338 ? 21.402 16.133 29.413 1.00 11.05 361 VAL A C 1
ATOM 2646 O O . VAL A 1 338 ? 22.583 16.458 29.647 1.00 11.82 361 VAL A O 1
ATOM 2650 N N . LYS A 1 339 ? 21.057 15.122 28.635 1.00 11.02 362 LYS A N 1
ATOM 2651 C CA . LYS A 1 339 ? 22.017 14.334 27.863 1.00 11.19 362 LYS A CA 1
ATOM 2652 C C . LYS A 1 339 ? 22.827 15.073 26.792 1.00 11.52 362 LYS A C 1
ATOM 2653 O O . LYS A 1 339 ? 22.379 16.059 26.213 1.00 9.62 362 LYS A O 1
ATOM 2659 N N . LYS A 1 340 ? 24.030 14.556 26.547 1.00 11.81 363 LYS A N 1
ATOM 2660 C CA . LYS A 1 340 ? 24.773 14.883 25.359 1.00 13.37 363 LYS A CA 1
ATOM 2661 C C . LYS A 1 340 ? 23.999 14.286 24.174 1.00 11.73 363 LYS A C 1
ATOM 2662 O O . LYS A 1 340 ? 23.351 13.255 24.309 1.00 11.62 363 LYS A O 1
ATOM 2668 N N . PRO A 1 341 ? 24.111 14.904 22.999 1.00 12.09 364 PRO A N 1
ATOM 2669 C CA . PRO A 1 341 ? 23.540 14.290 21.792 1.00 11.90 364 PRO A CA 1
ATOM 2670 C C . PRO A 1 341 ? 23.929 12.818 21.615 1.00 12.03 364 PRO A C 1
ATOM 2671 O O . PRO A 1 341 ? 23.069 11.992 21.326 1.00 11.64 364 PRO A O 1
ATOM 2675 N N . SER A 1 342 ? 25.187 12.478 21.855 1.00 12.35 365 SER A N 1
ATOM 2676 C CA . SER A 1 342 ? 25.660 11.097 21.653 1.00 12.60 365 SER A CA 1
ATOM 2677 C C . SER A 1 342 ? 25.073 10.105 22.651 1.00 12.54 365 SER A C 1
ATOM 2678 O O . SER A 1 342 ? 25.229 8.898 22.469 1.00 12.91 365 SER A O 1
ATOM 2681 N N . GLU A 1 343 ? 24.455 10.606 23.719 1.00 12.82 366 GLU A N 1
ATOM 2682 C CA . GLU A 1 343 ? 23.837 9.742 24.740 1.00 13.88 366 GLU A CA 1
ATOM 2683 C C . GLU A 1 343 ? 22.349 9.489 24.464 1.00 13.39 366 GLU A C 1
ATOM 2684 O O . GLU A 1 343 ? 21.754 8.674 25.138 1.00 14.94 366 GLU A O 1
ATOM 2690 N N . SER A 1 344 ? 21.774 10.215 23.508 1.00 12.09 367 SER A N 1
ATOM 2691 C CA . SER A 1 344 ? 20.346 10.176 23.233 1.00 12.52 367 SER A CA 1
ATOM 2692 C C . SER A 1 344 ? 20.100 9.077 22.215 1.00 11.51 367 SER A C 1
ATOM 2693 O O . SER A 1 344 ? 20.645 9.128 21.123 1.00 11.99 367 SER A O 1
ATOM 2696 N N . LYS A 1 345 ? 19.284 8.096 22.602 1.00 11.67 368 LYS A N 1
ATOM 2697 C CA . LYS A 1 345 ? 19.188 6.817 21.888 1.00 12.45 368 LYS A CA 1
ATOM 2698 C C . LYS A 1 345 ? 17.878 6.645 21.091 1.00 12.64 368 LYS A C 1
ATOM 2699 O O . LYS A 1 345 ? 17.744 5.700 20.308 1.00 11.29 368 LYS A O 1
ATOM 2705 N N . GLU A 1 346 ? 16.941 7.564 21.292 1.00 11.77 369 GLU A N 1
ATOM 2706 C CA . GLU A 1 346 ? 15.756 7.638 20.440 1.00 11.50 369 GLU A CA 1
ATOM 2707 C C . GLU A 1 346 ? 15.178 9.020 20.601 1.00 12.80 369 GLU A C 1
ATOM 2708 O O . GLU A 1 346 ? 15.594 9.765 21.508 1.00 11.23 369 GLU A O 1
ATOM 2714 N N . PRO A 1 347 ? 14.210 9.380 19.737 1.00 12.96 370 PRO A N 1
ATOM 2715 C CA . PRO A 1 347 ? 13.634 10.715 19.875 1.00 12.82 370 PRO A CA 1
ATOM 2716 C C . PRO A 1 347 ? 13.065 10.943 21.261 1.00 13.17 370 PRO A C 1
ATOM 2717 O O . PRO A 1 347 ? 12.452 10.052 21.861 1.00 13.21 370 PRO A O 1
ATOM 2721 N N . TRP A 1 348 ? 13.281 12.156 21.759 1.00 11.44 371 TRP A N 1
ATOM 2722 C CA . TRP A 1 348 ? 12.853 12.582 23.091 1.00 11.68 371 TRP A CA 1
ATOM 2723 C C . TRP A 1 348 ? 13.595 11.975 24.260 1.00 11.46 371 TRP A C 1
ATOM 2724 O O . TRP A 1 348 ? 13.221 12.224 25.409 1.00 11.44 371 TRP A O 1
ATOM 2735 N N . ASP A 1 349 ? 14.660 11.215 23.998 1.00 12.12 372 ASP A N 1
ATOM 2736 C CA . ASP A 1 349 ? 15.479 10.649 25.074 1.00 12.26 372 ASP A CA 1
ATOM 2737 C C . ASP A 1 349 ? 16.457 11.723 25.558 1.00 11.76 372 ASP A C 1
ATOM 2738 O O . ASP A 1 349 ? 17.538 11.841 25.026 1.00 12.64 372 ASP A O 1
ATOM 2743 N N . TYR A 1 350 ? 16.061 12.510 26.561 1.00 11.1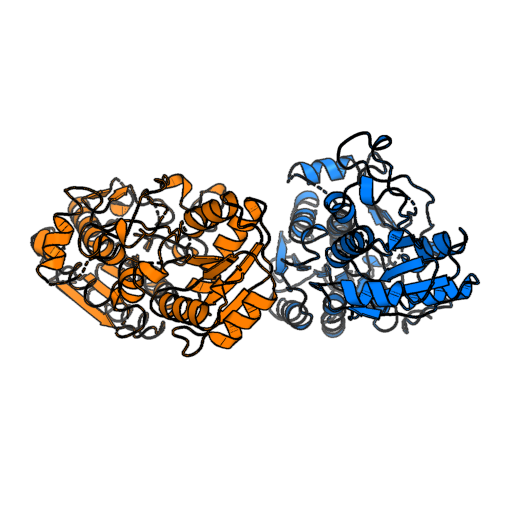8 373 TYR A N 1
ATOM 2744 C CA . TYR A 1 350 ? 16.820 13.690 26.930 1.00 11.61 373 TYR A CA 1
ATOM 2745 C C . TYR A 1 350 ? 17.473 13.665 28.309 1.00 13.64 373 TYR A C 1
ATOM 2746 O O . TYR A 1 350 ? 18.387 14.480 28.538 1.00 13.17 373 TYR A O 1
ATOM 2755 N N . TYR A 1 351 ? 17.026 12.795 29.220 1.00 12.99 374 TYR A N 1
ATOM 2756 C CA A TYR A 1 351 ? 17.365 12.886 30.638 0.50 14.01 374 TYR A CA 1
ATOM 2757 C CA B TYR A 1 351 ? 17.439 12.933 30.611 0.50 14.14 374 TYR A CA 1
ATOM 2758 C C . TYR A 1 351 ? 18.209 11.751 31.180 1.00 15.01 374 TYR A C 1
ATOM 2759 O O . TYR A 1 351 ? 17.977 10.603 30.824 1.00 14.73 374 TYR A O 1
ATOM 2776 N N . LYS A 1 352 ? 19.114 12.075 32.096 1.00 16.27 375 LYS A N 1
ATOM 2777 C CA . LYS A 1 352 ? 19.796 11.129 32.947 1.00 17.76 375 LYS A CA 1
ATOM 2778 C C . LYS A 1 352 ? 19.304 11.462 34.345 1.00 19.53 375 LYS A C 1
ATOM 2779 O O . LYS A 1 352 ? 19.331 12.635 34.736 1.00 18.53 375 LYS A O 1
ATOM 2785 N N . VAL A 1 353 ? 18.881 10.470 35.123 1.00 20.34 376 VAL A N 1
ATOM 2786 C CA . VAL A 1 353 ? 18.500 10.775 36.520 1.00 21.77 376 VAL A CA 1
ATOM 2787 C C . VAL A 1 353 ? 19.743 10.901 37.414 1.00 21.28 376 VAL A C 1
ATOM 2788 O O . VAL A 1 353 ? 20.574 9.988 37.510 1.00 23.26 376 VAL A O 1
ATOM 2792 N N . VAL A 1 354 ? 19.904 12.033 38.051 1.00 19.77 377 VAL A N 1
ATOM 2793 C CA . VAL A 1 354 ? 21.028 12.258 38.954 1.00 1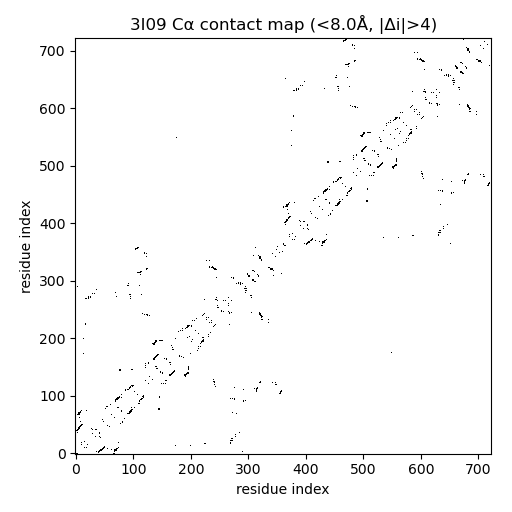9.57 377 VAL A CA 1
ATOM 2794 C C . VAL A 1 354 ? 20.648 11.720 40.355 1.00 19.19 377 VAL A C 1
ATOM 2795 O O . VAL A 1 354 ? 21.438 11.029 41.004 1.00 19.22 377 VAL A O 1
ATOM 2799 N N . ALA A 1 355 ? 19.437 12.042 40.809 1.00 17.74 378 ALA A N 1
ATOM 2800 C CA . ALA A 1 355 ? 18.959 11.673 42.143 1.00 17.38 378 ALA A CA 1
ATOM 2801 C C . ALA A 1 355 ? 17.438 11.694 42.185 1.00 16.46 378 ALA A C 1
ATOM 2802 O O . ALA A 1 355 ? 16.782 12.437 41.451 1.00 13.54 378 ALA A O 1
ATOM 2804 N N . THR A 1 356 ? 16.891 10.836 43.031 1.00 16.49 379 THR A N 1
ATOM 2805 C CA . THR A 1 356 ? 15.486 10.939 43.416 1.00 16.20 379 THR A CA 1
ATOM 2806 C C . THR A 1 356 ? 15.414 11.743 44.708 1.00 16.83 379 THR A C 1
ATOM 2807 O O . THR A 1 356 ? 16.121 11.425 45.671 1.00 17.36 379 THR A O 1
ATOM 2811 N N . ILE A 1 357 ? 14.568 12.772 44.752 1.00 15.99 380 ILE A N 1
ATOM 2812 C CA . ILE A 1 357 ? 14.398 13.593 45.950 1.00 15.60 380 ILE A CA 1
ATOM 2813 C C . ILE A 1 357 ? 13.146 13.122 46.644 1.00 16.27 380 ILE A C 1
ATOM 2814 O O . ILE A 1 357 ? 12.046 13.266 46.074 1.00 15.27 380 ILE A O 1
ATOM 2819 N N . PRO A 1 358 ? 13.275 12.559 47.859 1.00 17.15 381 PRO A N 1
ATOM 2820 C CA . PRO A 1 358 ? 12.045 12.050 48.467 1.00 17.78 381 PRO A CA 1
ATOM 2821 C C . PRO A 1 358 ? 11.013 13.151 48.682 1.00 17.27 381 PRO A C 1
ATOM 2822 O O . PRO A 1 358 ? 11.357 14.285 49.035 1.00 16.82 381 PRO A O 1
ATOM 2826 N N . GLY A 1 359 ? 9.754 12.794 48.466 1.00 18.26 382 GLY A N 1
ATOM 2827 C CA . GLY A 1 359 ? 8.655 13.712 48.571 1.00 19.15 382 GLY A CA 1
ATOM 2828 C C . GLY A 1 359 ? 8.647 14.501 49.856 1.00 20.46 382 GLY A C 1
ATOM 2829 O O . GLY A 1 359 ? 8.541 15.713 49.829 1.00 19.69 382 GLY A O 1
ATOM 2830 N N . GLU A 1 360 ? 8.811 13.811 50.968 1.00 22.58 383 GLU A N 1
ATOM 2831 C CA . GLU A 1 360 ? 8.835 14.482 52.275 1.00 24.90 383 GLU A CA 1
ATOM 2832 C C . GLU A 1 360 ? 9.963 15.528 52.387 1.00 25.28 383 GLU A C 1
ATOM 2833 O O . GLU A 1 360 ? 9.855 16.498 53.173 1.00 27.87 383 GLU A O 1
ATOM 2839 N N . GLN A 1 361 ? 11.021 15.369 51.590 1.00 23.19 384 GLN A N 1
ATOM 2840 C CA . GLN A 1 361 ? 12.121 16.309 51.595 1.00 22.23 384 GLN A CA 1
ATOM 2841 C C . GLN A 1 361 ? 12.051 17.377 50.525 1.00 21.42 384 GLN A C 1
ATOM 2842 O O . GLN A 1 361 ? 12.747 18.373 50.632 1.00 21.14 384 GLN A O 1
ATOM 2848 N N . ALA A 1 362 ? 11.186 17.213 49.524 1.00 19.03 385 ALA A N 1
ATOM 2849 C CA . ALA A 1 362 ? 11.198 18.081 48.352 1.00 19.23 385 ALA A CA 1
ATOM 2850 C C . ALA A 1 362 ? 10.450 19.401 48.539 1.00 17.97 385 ALA A C 1
ATOM 2851 O O . ALA A 1 362 ? 10.779 20.425 47.920 1.00 19.70 385 ALA A O 1
ATOM 2853 N N . PHE A 1 363 ? 9.441 19.384 49.403 1.00 16.77 386 PHE A N 1
ATOM 2854 C CA . PHE A 1 363 ? 8.523 20.502 49.545 1.00 14.74 386 PHE A CA 1
ATOM 2855 C C . PHE A 1 363 ? 8.706 21.256 50.871 1.00 15.19 386 PHE A C 1
ATOM 2856 O O . PHE A 1 363 ? 9.527 20.875 51.722 1.00 14.29 386 PHE A O 1
ATOM 2864 N N . THR A 1 364 ? 7.917 22.313 51.050 1.00 14.28 387 THR A N 1
ATOM 2865 C CA . THR A 1 364 ? 7.996 23.159 52.250 1.00 14.73 387 THR A CA 1
ATOM 2866 C C . THR A 1 364 ? 7.835 22.306 53.510 1.00 16.35 387 THR A C 1
ATOM 2867 O O . THR A 1 364 ? 6.929 21.477 53.580 1.00 15.08 387 THR A O 1
ATOM 2871 N N . THR A 1 365 ? 8.720 22.504 54.496 1.00 16.93 388 THR A N 1
ATOM 2872 C CA . THR A 1 365 ? 8.636 21.777 55.749 1.00 18.09 388 THR A CA 1
ATOM 2873 C C . THR A 1 365 ? 7.629 22.412 56.695 1.00 18.52 388 THR A C 1
ATOM 2874 O O . THR A 1 365 ? 7.308 23.609 56.590 1.00 17.51 388 THR A O 1
ATOM 2878 N N . LYS A 1 366 ? 7.136 21.612 57.632 1.00 18.03 389 LYS A N 1
ATOM 2879 C CA . LYS A 1 366 ? 6.227 22.130 58.636 1.00 19.08 389 LYS A CA 1
ATOM 2880 C C . LYS A 1 366 ? 6.785 23.332 59.365 1.00 18.64 389 LYS A C 1
ATOM 2881 O O . LYS A 1 366 ? 6.054 24.243 59.651 1.00 18.37 389 LYS A O 1
ATOM 2887 N N . GLN A 1 367 ? 8.072 23.317 59.687 1.00 20.18 390 GLN A N 1
ATOM 2888 C CA . GLN A 1 367 ? 8.681 24.382 60.451 1.00 21.12 390 GLN A CA 1
ATOM 2889 C C . GLN A 1 367 ? 8.793 25.686 59.660 1.00 20.72 390 GLN A C 1
ATOM 2890 O O . GLN A 1 367 ? 8.803 26.756 60.266 1.00 20.70 390 GLN A O 1
ATOM 2896 N N . GLU A 1 368 ? 8.844 25.599 58.331 1.00 19.45 391 GLU A N 1
ATOM 2897 C CA A GLU A 1 368 ? 9.071 26.769 57.496 0.70 20.20 391 GLU A CA 1
ATOM 2898 C CA B GLU A 1 368 ? 9.066 26.775 57.486 0.30 19.02 391 GLU A CA 1
ATOM 2899 C C . GLU A 1 368 ? 7.803 27.243 56.777 1.00 18.44 391 GLU A C 1
ATOM 2900 O O . GLU A 1 368 ? 7.838 28.230 56.047 1.00 19.66 391 GLU A O 1
ATOM 2911 N N . THR A 1 369 ? 6.693 26.552 56.974 1.00 16.94 392 THR A N 1
ATOM 2912 C CA . THR A 1 369 ? 5.460 26.897 56.281 1.00 15.75 392 THR A CA 1
ATOM 2913 C C . THR A 1 369 ? 4.962 28.306 56.583 1.00 16.06 392 THR A C 1
ATOM 2914 O O . THR A 1 369 ? 5.088 28.787 57.713 1.00 15.72 392 THR A O 1
ATOM 2918 N N . ARG A 1 370 ? 4.372 28.941 55.584 1.00 15.62 393 ARG A N 1
ATOM 2919 C CA . ARG A 1 370 ? 3.632 30.200 55.785 1.00 15.74 393 ARG A CA 1
ATOM 2920 C C . ARG A 1 370 ? 2.124 29.962 55.638 1.00 15.52 393 ARG A C 1
ATOM 2921 O O . ARG A 1 370 ? 1.318 30.911 55.527 1.00 15.38 393 ARG A O 1
ATOM 2929 N N . CYS A 1 371 ? 1.728 28.684 55.673 1.00 15.11 394 CYS A N 1
ATOM 2930 C CA . CYS A 1 371 ? 0.311 28.306 55.598 1.00 14.99 394 CYS A CA 1
ATOM 2931 C C . CYS A 1 371 ? -0.327 28.399 56.983 1.00 16.37 394 CYS A C 1
ATOM 2932 O O . CYS A 1 371 ? -0.027 27.612 57.873 1.00 13.83 394 CYS A O 1
ATOM 2935 N N . ALA A 1 372 ? -1.218 29.380 57.147 1.00 16.98 395 ALA A N 1
ATOM 2936 C CA . ALA A 1 372 ? -1.877 29.615 58.431 1.00 18.01 395 ALA A CA 1
ATOM 2937 C C . ALA A 1 372 ? -2.785 28.436 58.876 1.00 18.40 395 ALA A C 1
ATOM 2938 O O . ALA A 1 372 ? -3.149 28.336 60.063 1.00 20.26 395 ALA A O 1
ATOM 2940 N N . LEU A 1 373 ? -3.121 27.541 57.957 1.00 17.73 396 LEU A N 1
ATOM 2941 C CA . LEU A 1 373 ? -3.947 26.360 58.252 1.00 17.86 396 LEU A CA 1
ATOM 2942 C C . LEU A 1 373 ? -3.146 25.120 58.649 1.00 18.40 396 LEU A C 1
ATOM 2943 O O . LEU A 1 373 ? -3.737 24.085 58.983 1.00 19.26 396 LEU A O 1
ATOM 2948 N N . TRP A 1 374 ? -1.819 25.216 58.627 1.00 18.24 397 TRP A N 1
ATOM 2949 C CA . TRP A 1 374 ? -0.945 24.097 58.988 1.00 19.47 397 TRP A CA 1
ATOM 2950 C C . TRP A 1 374 ? -0.165 24.412 60.266 1.00 21.56 397 TRP A C 1
ATOM 2951 O O . TRP A 1 374 ? 0.915 25.003 60.235 1.00 22.11 397 TRP A O 1
ATOM 2962 N N . LYS A 1 375 ? -0.729 24.008 61.382 1.00 24.73 398 LYS A N 1
ATOM 2963 C CA . LYS A 1 375 ? -0.059 24.213 62.672 1.00 27.61 398 LYS A CA 1
ATOM 2964 C C . LYS A 1 375 ? 0.142 22.899 63.447 1.00 28.34 398 LYS A C 1
ATOM 2965 O O . LYS A 1 375 ? -0.386 21.833 63.096 1.00 28.72 398 LYS A O 1
ATOM 2972 N N . GLY B 1 1 ? -44.741 35.037 -1.534 1.00 16.98 0 GLY B N 1
ATOM 2973 C CA . GLY B 1 1 ? -45.986 35.765 -1.107 1.00 17.72 0 GLY B CA 1
ATOM 2974 C C . GLY B 1 1 ? -47.165 35.192 -1.846 1.00 17.24 0 GLY B C 1
ATOM 2975 O O . GLY B 1 1 ? -46.989 34.279 -2.670 1.00 17.94 0 GLY B O 1
ATOM 2976 N N . ALA B 1 2 ? -48.371 35.697 -1.558 1.00 18.03 25 ALA B N 1
ATOM 2977 C CA . ALA B 1 2 ? -49.572 35.219 -2.226 1.00 18.10 25 ALA B CA 1
ATOM 2978 C C . ALA B 1 2 ? -49.486 35.374 -3.741 1.00 18.48 25 ALA B C 1
ATOM 2979 O O . ALA B 1 2 ? -49.719 34.425 -4.479 1.00 19.03 25 ALA B O 1
ATOM 2981 N N . ASP B 1 3 ? -49.176 36.582 -4.201 1.00 18.33 26 ASP B N 1
ATOM 2982 C CA . ASP B 1 3 ? -49.182 36.884 -5.637 1.00 19.23 26 ASP B CA 1
ATOM 2983 C C . ASP B 1 3 ? -47.780 36.890 -6.273 1.00 18.97 26 ASP B C 1
ATOM 2984 O O . ASP B 1 3 ? -47.660 36.862 -7.488 1.00 18.62 26 ASP B O 1
ATOM 2989 N N . SER B 1 4 ? -46.731 36.943 -5.460 1.00 18.15 27 SER B N 1
ATOM 2990 C CA . SER B 1 4 ? -45.368 37.038 -6.014 1.00 18.23 27 SER B CA 1
ATOM 2991 C C . SER B 1 4 ? -44.404 36.168 -5.221 1.00 17.16 27 SER B C 1
ATOM 2992 O O . SER B 1 4 ? -44.665 35.883 -4.059 1.00 17.38 27 SER B O 1
ATOM 2995 N N . VAL B 1 5 ? -43.317 35.741 -5.873 1.00 16.05 28 VAL B N 1
ATOM 2996 C CA . VAL B 1 5 ? -42.162 35.124 -5.206 1.00 15.56 28 VAL B CA 1
ATOM 2997 C C . VAL B 1 5 ? -41.260 36.292 -4.799 1.00 14.84 28 VAL B C 1
ATOM 2998 O O . VAL B 1 5 ? -40.825 37.066 -5.675 1.00 15.23 28 VAL B O 1
ATOM 3002 N N . LYS B 1 6 ? -41.075 36.493 -3.492 1.00 14.67 29 LYS B N 1
ATOM 3003 C CA A LYS B 1 6 ? -40.360 37.675 -3.014 0.50 14.57 29 LYS B CA 1
ATOM 3004 C CA B LYS B 1 6 ? -40.374 37.672 -2.989 0.50 14.81 29 LYS B CA 1
ATOM 3005 C C . LYS B 1 6 ? -38.956 37.345 -2.551 1.00 14.79 29 LYS B C 1
ATOM 3006 O O . LYS B 1 6 ? -38.755 36.475 -1.715 1.00 14.38 29 LYS B O 1
ATOM 3017 N N . ILE B 1 7 ? -38.004 38.064 -3.126 1.00 13.76 30 ILE B N 1
ATOM 3018 C CA . ILE B 1 7 ? -36.601 37.931 -2.811 1.00 14.69 30 ILE B CA 1
ATOM 3019 C C . ILE B 1 7 ? -36.187 39.197 -2.112 1.00 14.57 30 ILE B C 1
ATOM 3020 O O . ILE B 1 7 ? -36.404 40.282 -2.641 1.00 14.97 30 ILE B O 1
ATOM 3025 N N . GLY B 1 8 ? -35.624 39.066 -0.911 1.00 15.16 31 GLY B N 1
ATOM 3026 C CA . GLY B 1 8 ? -35.163 40.248 -0.150 1.00 15.59 31 GLY B CA 1
ATOM 3027 C C . GLY B 1 8 ? -33.656 40.260 -0.032 1.00 15.18 31 GLY B C 1
ATOM 3028 O O . GLY B 1 8 ? -33.072 39.208 0.161 1.00 16.81 31 GLY B O 1
ATOM 3029 N N . PHE B 1 9 ? -33.049 41.444 -0.130 1.00 13.19 32 PHE B N 1
ATOM 3030 C CA . PHE B 1 9 ? -31.594 41.600 -0.073 1.00 12.69 32 PHE B CA 1
ATOM 3031 C C . PHE B 1 9 ? -31.250 42.638 0.963 1.00 13.01 32 PHE B C 1
ATOM 3032 O O . PHE B 1 9 ? -31.739 43.757 0.886 1.00 12.29 32 PHE B O 1
ATOM 3040 N N . ILE B 1 10 ? -30.453 42.254 1.962 1.00 12.95 33 ILE B N 1
ATOM 3041 C CA . ILE B 1 10 ? -30.067 43.154 3.036 1.00 13.17 33 ILE B CA 1
ATOM 3042 C C . ILE B 1 10 ? -28.548 43.228 3.115 1.00 13.87 33 ILE B C 1
ATOM 3043 O O . ILE B 1 10 ? -27.891 42.219 3.300 1.00 11.78 33 ILE B O 1
ATOM 3048 N N . THR B 1 11 ? -28.002 44.419 2.937 1.00 12.76 34 THR B N 1
ATOM 3049 C CA . THR B 1 11 ? -26.554 44.587 2.950 1.00 14.44 34 THR B CA 1
ATOM 3050 C C . THR B 1 11 ? -26.168 45.996 3.403 1.00 14.85 34 THR B C 1
ATOM 3051 O O . THR B 1 11 ? -27.018 46.821 3.672 1.00 15.69 34 THR B O 1
ATOM 3055 N N . ASP B 1 12 ? -24.868 46.265 3.479 1.00 15.49 35 ASP B N 1
ATOM 3056 C CA . ASP B 1 12 ? -24.398 47.619 3.731 1.00 15.11 35 ASP B CA 1
ATOM 3057 C C . ASP B 1 12 ? -24.439 48.398 2.423 1.00 16.29 35 ASP B C 1
ATOM 3058 O O . ASP B 1 12 ? -23.634 48.115 1.540 1.00 16.91 35 ASP B O 1
ATOM 3076 N N . SER B 1 14 ? -24.270 51.862 2.413 1.00 18.47 37 SER B N 1
ATOM 3077 C CA . SER B 1 14 ? -23.783 53.210 2.675 1.00 19.67 37 SER B CA 1
ATOM 3078 C C . SER B 1 14 ? -22.415 53.323 3.368 1.00 19.55 37 SER B C 1
ATOM 3079 O O . SER B 1 14 ? -21.898 54.417 3.486 1.00 21.44 37 SER B O 1
ATOM 3082 N N . GLY B 1 15 ? -21.869 52.232 3.873 1.00 17.86 38 GLY B N 1
ATOM 3083 C CA . GLY B 1 15 ? -20.658 52.286 4.696 1.00 17.88 38 GLY B CA 1
ATOM 3084 C C . GLY B 1 15 ? -19.456 51.677 4.023 1.00 17.28 38 GLY B C 1
ATOM 3085 O O . GLY B 1 15 ? -19.362 51.633 2.788 1.00 16.53 38 GLY B O 1
ATOM 3086 N N . LEU B 1 16 ? -18.544 51.185 4.845 1.00 15.96 39 LEU B N 1
ATOM 3087 C CA . LEU B 1 16 ? -17.251 50.722 4.372 1.00 15.20 39 LEU B CA 1
ATOM 3088 C C . LEU B 1 16 ? -17.299 49.499 3.438 1.00 15.33 39 LEU B C 1
ATOM 3089 O O . LEU B 1 16 ? -16.287 49.178 2.826 1.00 14.18 39 LEU B O 1
ATOM 3094 N N . TYR B 1 17 ? -18.439 48.824 3.355 1.00 14.37 40 TYR B N 1
ATOM 3095 C CA . TYR B 1 17 ? -18.588 47.659 2.470 1.00 14.82 40 TYR B CA 1
ATOM 3096 C C . TYR B 1 17 ? -19.461 47.930 1.248 1.00 14.67 40 TYR B C 1
ATOM 3097 O O . TYR B 1 17 ? -19.767 47.000 0.489 1.00 15.24 40 TYR B O 1
ATOM 3106 N N . ALA B 1 18 ? -19.861 49.185 1.035 1.00 15.26 41 ALA B N 1
ATOM 3107 C CA . ALA B 1 18 ? -20.835 49.484 -0.021 1.00 15.51 41 ALA B CA 1
ATOM 3108 C C . ALA B 1 18 ? -20.301 49.189 -1.440 1.00 15.91 41 ALA B C 1
ATOM 3109 O O . ALA B 1 18 ? -21.039 48.659 -2.289 1.00 15.68 41 ALA B O 1
ATOM 3111 N N . ASP B 1 19 ? -19.027 49.515 -1.692 1.00 15.07 42 ASP B N 1
ATOM 3112 C CA . ASP B 1 19 ? -18.448 49.383 -3.034 1.00 15.58 42 ASP B CA 1
ATOM 3113 C C . ASP B 1 19 ? -18.313 47.937 -3.478 1.00 14.92 42 ASP B C 1
ATOM 3114 O O . ASP B 1 19 ? -18.519 47.646 -4.637 1.00 13.85 42 ASP B O 1
ATOM 3119 N N . ILE B 1 20 ? -17.959 47.050 -2.561 1.00 13.66 43 ILE B N 1
ATOM 3120 C CA . ILE B 1 20 ? -17.730 45.639 -2.897 1.00 13.01 43 ILE B CA 1
ATOM 3121 C C . ILE B 1 20 ? -19.019 44.850 -3.086 1.00 13.11 43 ILE B C 1
ATOM 3122 O O . ILE B 1 20 ? -18.988 43.762 -3.636 1.00 12.16 43 ILE B O 1
ATOM 3127 N N . ASP B 1 21 ? -20.140 45.387 -2.611 1.00 13.06 44 ASP B N 1
ATOM 3128 C CA . ASP B 1 21 ? -21.457 44.732 -2.726 1.00 13.91 44 ASP B CA 1
ATOM 3129 C C . ASP B 1 21 ? -22.484 45.828 -2.901 1.00 14.07 44 ASP B C 1
ATOM 3130 O O . ASP B 1 21 ? -22.620 46.369 -4.007 1.00 12.40 44 ASP B O 1
ATOM 3135 N N . GLY B 1 22 ? -23.199 46.192 -1.825 1.00 14.35 45 GLY B N 1
ATOM 3136 C CA . GLY B 1 22 ? -24.097 47.346 -1.866 1.00 14.50 45 GLY B CA 1
ATOM 3137 C C . GLY B 1 22 ? -25.073 47.424 -3.034 1.00 14.74 45 GLY B C 1
ATOM 3138 O O . GLY B 1 22 ? -25.636 46.417 -3.463 1.00 14.52 45 GLY B O 1
ATOM 3139 N N . GLN B 1 23 ? -25.260 48.645 -3.543 1.00 15.39 46 GLN B N 1
ATOM 3140 C CA A GLN B 1 23 ? -26.140 48.894 -4.679 0.70 15.85 46 GLN B CA 1
ATOM 3141 C CA B GLN B 1 23 ? -26.120 48.919 -4.696 0.30 15.32 46 GLN B CA 1
ATOM 3142 C C . GLN B 1 23 ? -25.792 48.004 -5.883 1.00 15.71 46 GLN B C 1
ATOM 3143 O O . GLN B 1 23 ? -26.687 47.497 -6.581 1.00 14.64 46 GLN B O 1
ATOM 3154 N N . GLY B 1 24 ? -24.505 47.799 -6.132 1.00 14.93 47 GLY B N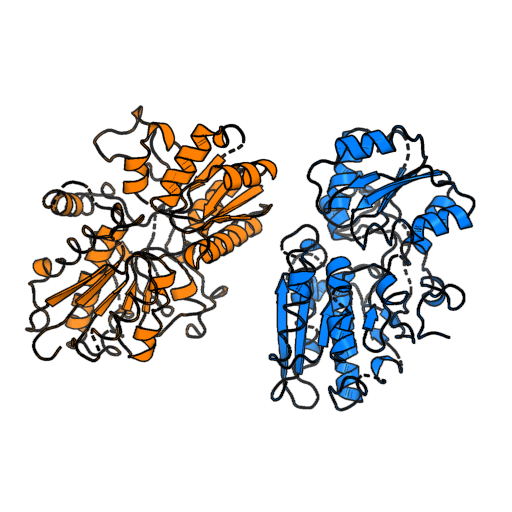 1
ATOM 3155 C CA . GLY B 1 24 ? -24.104 46.922 -7.248 1.00 13.94 47 GLY B CA 1
ATOM 3156 C C . GLY B 1 24 ? -24.633 45.504 -7.076 1.00 13.51 47 GLY B C 1
ATOM 3157 O O . GLY B 1 24 ? -25.069 44.872 -8.049 1.00 12.72 47 GLY B O 1
ATOM 3158 N N . GLY B 1 25 ? -24.599 45.008 -5.840 1.00 13.07 48 GLY B N 1
ATOM 3159 C CA . GLY B 1 25 ? -25.147 43.671 -5.519 1.00 13.05 48 GLY B CA 1
ATOM 3160 C C . GLY B 1 25 ? -26.639 43.632 -5.810 1.00 13.37 48 GLY B C 1
ATOM 3161 O O . GLY B 1 25 ? -27.166 42.652 -6.324 1.00 14.62 48 GLY B O 1
ATOM 3162 N N . LEU B 1 26 ? -27.321 44.715 -5.476 1.00 13.51 49 LEU B N 1
ATOM 3163 C CA . LEU B 1 26 ? -28.757 44.805 -5.747 1.00 14.33 49 LEU B CA 1
ATOM 3164 C C . LEU B 1 26 ? -29.023 44.739 -7.229 1.00 15.59 49 LEU B C 1
ATOM 3165 O O . LEU B 1 26 ? -29.923 44.026 -7.701 1.00 14.46 49 LEU B O 1
ATOM 3170 N N . GLU B 1 27 ? -28.237 45.503 -7.990 1.00 15.53 50 GLU B N 1
ATOM 3171 C CA A GLU B 1 27 ? -28.368 45.545 -9.421 0.70 16.46 50 GLU B CA 1
ATOM 3172 C CA B GLU B 1 27 ? -28.447 45.510 -9.423 0.30 15.60 50 GLU B CA 1
ATOM 3173 C C . GLU B 1 27 ? -28.159 44.129 -10.006 1.00 15.58 50 GLU B C 1
ATOM 3174 O O . GLU B 1 27 ? -28.870 43.687 -10.901 1.00 14.99 50 GLU B O 1
ATOM 3185 N N . ALA B 1 28 ? -27.166 43.416 -9.484 1.00 14.48 51 ALA B N 1
ATOM 3186 C CA . ALA B 1 28 ? -26.882 42.060 -9.937 1.00 14.57 51 ALA B CA 1
ATOM 3187 C C . ALA B 1 28 ? -28.058 41.119 -9.684 1.00 13.87 51 ALA B C 1
ATOM 3188 O O . ALA B 1 28 ? -28.400 40.281 -10.546 1.00 13.03 51 ALA B O 1
ATOM 3190 N N . ILE B 1 29 ? -28.643 41.242 -8.499 1.00 13.42 52 ILE B N 1
ATOM 3191 C CA . ILE B 1 29 ? -29.840 40.454 -8.141 1.00 13.81 52 ILE B CA 1
ATOM 3192 C C . ILE B 1 29 ? -30.979 40.746 -9.129 1.00 13.62 52 ILE B C 1
ATOM 3193 O O . ILE B 1 29 ? -31.616 39.818 -9.622 1.00 14.12 52 ILE B O 1
ATOM 3198 N N . LYS B 1 30 ? -31.222 42.029 -9.415 1.00 14.08 53 LYS B N 1
ATOM 3199 C CA . LYS B 1 30 ? -32.302 42.388 -10.336 1.00 15.33 53 LYS B CA 1
ATOM 3200 C C . LYS B 1 30 ? -32.043 41.871 -11.755 1.00 14.39 53 LYS B C 1
ATOM 3201 O O . LYS B 1 30 ? -32.981 41.420 -12.444 1.00 14.31 53 LYS B O 1
ATOM 3225 N N . ALA B 1 32 ? -30.389 39.135 -12.460 1.00 13.25 55 ALA B N 1
ATOM 3226 C CA . ALA B 1 32 ? -30.652 37.695 -12.431 1.00 13.09 55 ALA B CA 1
ATOM 3227 C C . ALA B 1 32 ? -32.132 37.396 -12.552 1.00 12.54 55 ALA B C 1
ATOM 3228 O O . ALA B 1 32 ? -32.525 36.464 -13.265 1.00 13.64 55 ALA B O 1
ATOM 3230 N N . VAL B 1 33 ? -32.941 38.150 -11.825 1.00 13.30 56 VAL B N 1
ATOM 3231 C CA . VAL B 1 33 ? -34.399 37.989 -11.902 1.00 14.36 56 VAL B CA 1
ATOM 3232 C C . VAL B 1 33 ? -34.930 38.255 -13.317 1.00 14.81 56 VAL B C 1
ATOM 3233 O O . VAL B 1 33 ? -35.695 37.453 -13.877 1.00 16.09 56 VAL B O 1
ATOM 3237 N N . ALA B 1 34 ? -34.498 39.356 -13.909 1.00 16.05 57 ALA B N 1
ATOM 3238 C CA . ALA B 1 34 ? -34.905 39.698 -15.257 1.00 15.35 57 ALA B CA 1
ATOM 3239 C C . ALA B 1 34 ? -34.433 38.645 -16.242 1.00 16.95 57 ALA B C 1
ATOM 3240 O O . ALA B 1 34 ? -35.186 38.250 -17.132 1.00 17.70 57 ALA B O 1
ATOM 3242 N N . ASP B 1 35 ? -33.193 38.184 -16.120 1.00 15.95 58 ASP B N 1
ATOM 3243 C CA . ASP B 1 35 ? -32.655 37.194 -17.066 1.00 17.44 58 ASP B CA 1
ATOM 3244 C C . ASP B 1 35 ? -33.349 35.847 -16.959 1.00 17.90 58 ASP B C 1
ATOM 3245 O O . ASP B 1 35 ? -33.469 35.098 -17.947 1.00 17.85 58 ASP B O 1
ATOM 3250 N N . PHE B 1 36 ? -33.846 35.531 -15.774 1.00 17.80 59 PHE B N 1
ATOM 3251 C CA . PHE B 1 36 ? -34.535 34.272 -15.579 1.00 18.37 59 PHE B CA 1
ATOM 3252 C C . PHE B 1 36 ? -35.923 34.309 -16.249 1.00 18.56 59 PHE B C 1
ATOM 3253 O O . PHE B 1 36 ? -36.527 33.265 -16.489 1.00 19.19 59 PHE B O 1
ATOM 3261 N N . GLY B 1 37 ? -36.413 35.516 -16.528 1.00 19.28 60 GLY B N 1
ATOM 3262 C CA . GLY B 1 37 ? -37.710 35.710 -17.163 1.00 19.22 60 GLY B CA 1
ATOM 3263 C C . GLY B 1 37 ? -38.662 36.537 -16.323 1.00 19.14 60 GLY B C 1
ATOM 3264 O O . GLY B 1 37 ? -39.776 36.803 -16.757 1.00 19.17 60 GLY B O 1
ATOM 3265 N N . GLY B 1 38 ? -38.251 36.922 -15.115 1.00 17.87 61 GLY B N 1
ATOM 3266 C CA . GLY B 1 38 ? -39.067 37.796 -14.255 1.00 17.77 61 GLY B CA 1
ATOM 3267 C C . GLY B 1 38 ? -40.184 37.058 -13.515 1.00 16.90 61 GLY B C 1
ATOM 3268 O O . GLY B 1 38 ? -40.926 37.671 -12.755 1.00 17.10 61 GLY B O 1
ATOM 3269 N N . LYS B 1 39 ? -40.293 35.755 -13.750 1.00 16.86 62 LYS B N 1
ATOM 3270 C CA . LYS B 1 39 ? -41.270 34.898 -13.080 1.00 18.25 62 LYS B CA 1
ATOM 3271 C C . LYS B 1 39 ? -40.687 33.511 -12.926 1.00 17.08 62 LYS B C 1
ATOM 3272 O O . LYS B 1 39 ? -39.726 33.158 -13.589 1.00 17.22 62 LYS B O 1
ATOM 3278 N N . VAL B 1 40 ? -41.267 32.722 -12.030 1.00 16.97 63 VAL B N 1
ATOM 3279 C CA . VAL B 1 40 ? -40.882 31.313 -11.914 1.00 16.18 63 VAL B CA 1
ATOM 3280 C C . VAL B 1 40 ? -42.134 30.486 -11.651 1.00 16.52 63 VAL B C 1
ATOM 3281 O O . VAL B 1 40 ? -42.969 30.878 -10.845 1.00 16.32 63 VAL B O 1
ATOM 3285 N N . ASN B 1 41 ? -42.284 29.372 -12.363 1.00 17.73 64 ASN B N 1
ATOM 3286 C CA . ASN B 1 41 ? -43.490 28.534 -12.227 1.00 17.78 64 ASN B CA 1
ATOM 3287 C C . ASN B 1 41 ? -44.750 29.400 -12.378 1.00 18.30 64 ASN B C 1
ATOM 3288 O O . ASN B 1 41 ? -45.724 29.289 -11.612 1.00 17.36 64 ASN B O 1
ATOM 3293 N N . GLY B 1 42 ? -44.697 30.317 -13.337 1.00 19.50 65 GLY B N 1
ATOM 3294 C CA . GLY B 1 42 ? -45.810 31.219 -13.617 1.00 20.55 65 GLY B CA 1
ATOM 3295 C C . GLY B 1 42 ? -46.052 32.407 -12.697 1.00 21.33 65 GLY B C 1
ATOM 3296 O O . GLY B 1 42 ? -46.979 33.212 -12.961 1.00 22.07 65 GLY B O 1
ATOM 3297 N N . LYS B 1 43 ? -45.256 32.532 -11.631 1.00 19.11 66 LYS B N 1
ATOM 3298 C CA . LYS B 1 43 ? -45.498 33.516 -10.582 1.00 19.12 66 LYS B CA 1
ATOM 3299 C C . LYS B 1 43 ? -44.473 34.656 -10.698 1.00 19.53 66 LYS B C 1
ATOM 3300 O O . LYS B 1 43 ? -43.290 34.388 -10.753 1.00 18.41 66 LYS B O 1
ATOM 3306 N N . PRO B 1 44 ? -44.930 35.920 -10.729 1.00 19.06 67 PRO B N 1
ATOM 3307 C CA . PRO B 1 44 ? -43.988 37.038 -10.835 1.00 18.99 67 PRO B CA 1
ATOM 3308 C C . PRO B 1 44 ? -43.032 37.083 -9.647 1.00 18.62 67 PRO B C 1
ATOM 3309 O O . PRO B 1 44 ? -43.431 36.731 -8.525 1.00 18.14 67 PRO B O 1
ATOM 3313 N N . ILE B 1 45 ? -41.781 37.468 -9.914 1.00 17.67 68 ILE B N 1
ATOM 3314 C CA . ILE B 1 45 ? -40.749 37.636 -8.881 1.00 16.84 68 ILE B CA 1
ATOM 3315 C C . ILE B 1 45 ? -40.614 39.123 -8.512 1.00 17.29 68 ILE B C 1
ATOM 3316 O O . ILE B 1 45 ? -40.506 39.986 -9.393 1.00 17.63 68 ILE B O 1
ATOM 3321 N N . GLU B 1 46 ? -40.673 39.431 -7.222 1.00 17.13 69 GLU B N 1
ATOM 3322 C CA . GLU B 1 46 ? -40.447 40.794 -6.738 1.00 17.31 69 GLU B CA 1
ATOM 3323 C C . GLU B 1 46 ? -39.182 40.829 -5.888 1.00 17.16 69 GLU B C 1
ATOM 3324 O O . GLU B 1 46 ? -38.943 39.914 -5.118 1.00 16.33 69 GLU B O 1
ATOM 3330 N N . VAL B 1 47 ? -38.430 41.926 -5.983 1.00 15.24 70 VAL B N 1
ATOM 3331 C CA . VAL B 1 47 ? -37.218 42.136 -5.193 1.00 15.62 70 VAL B CA 1
ATOM 3332 C C . VAL B 1 47 ? -37.409 43.326 -4.234 1.00 15.64 70 VAL B C 1
ATOM 3333 O O . VAL B 1 47 ? -37.827 44.405 -4.661 1.00 17.02 70 VAL B O 1
ATOM 3337 N N . VAL B 1 48 ? -37.096 43.128 -2.955 1.00 14.64 71 VAL B N 1
ATOM 3338 C CA . VAL B 1 48 ? -37.131 44.181 -1.972 1.00 15.48 71 VAL B CA 1
ATOM 3339 C C . VAL B 1 48 ? -35.719 44.233 -1.377 1.00 15.53 71 VAL B C 1
ATOM 3340 O O . VAL B 1 48 ? -34.972 43.260 -1.464 1.00 14.58 71 VAL B O 1
ATOM 3344 N N . TYR B 1 49 ? -35.343 45.375 -0.820 1.00 15.51 72 TYR B N 1
ATOM 3345 C CA . TYR B 1 49 ? -34.004 45.522 -0.276 1.00 16.51 72 TYR B CA 1
ATOM 3346 C C . TYR B 1 49 ? -33.960 46.531 0.864 1.00 16.20 72 TYR B C 1
ATOM 3347 O O . TYR B 1 49 ? -34.891 47.319 1.042 1.00 16.46 72 TYR B O 1
ATOM 3356 N N . ALA B 1 50 ? -32.877 46.491 1.617 1.00 15.40 73 ALA B N 1
ATOM 3357 C CA . ALA B 1 50 ? -32.685 47.365 2.777 1.00 15.50 73 ALA B CA 1
ATOM 3358 C C . ALA B 1 50 ? -31.194 47.567 3.051 1.00 15.63 73 ALA B C 1
ATOM 3359 O O . ALA B 1 50 ? -30.423 46.657 2.864 1.00 15.02 73 ALA B O 1
ATOM 3361 N N . ASP B 1 51 ? -30.825 48.769 3.501 1.00 15.30 74 ASP B N 1
ATOM 3362 C CA . ASP B 1 51 ? -29.504 49.076 3.999 1.00 15.45 74 ASP B CA 1
ATOM 3363 C C . ASP B 1 51 ? -29.464 48.767 5.492 1.00 16.31 74 ASP B C 1
ATOM 3364 O O . ASP B 1 51 ? -30.178 49.402 6.289 1.00 15.83 74 ASP B O 1
ATOM 3369 N N . HIS B 1 52 ? -28.695 47.763 5.903 1.00 15.62 75 HIS B N 1
ATOM 3370 C CA . HIS B 1 52 ? -28.615 47.471 7.345 1.00 16.03 75 HIS B CA 1
ATOM 3371 C C . HIS B 1 52 ? -27.729 48.433 8.131 1.00 16.48 75 HIS B C 1
ATOM 3372 O O . HIS B 1 52 ? -27.704 48.381 9.361 1.00 17.31 75 HIS B O 1
ATOM 3379 N N . GLN B 1 53 ? -27.016 49.301 7.411 1.00 17.31 76 GLN B N 1
ATOM 3380 C CA . GLN B 1 53 ? -26.140 50.318 8.003 1.00 18.91 76 GLN B CA 1
ATOM 3381 C C . GLN B 1 53 ? -25.149 49.716 8.996 1.00 17.93 76 GLN B C 1
ATOM 3382 O O . GLN B 1 53 ? -24.718 50.384 9.933 1.00 15.51 76 GLN B O 1
ATOM 3388 N N . ASN B 1 54 ? -24.776 48.460 8.758 1.00 16.84 77 ASN B N 1
ATOM 3389 C CA . ASN B 1 54 ? -23.884 47.698 9.613 1.00 17.40 77 ASN B CA 1
ATOM 3390 C C . ASN B 1 54 ? -24.381 47.537 11.073 1.00 18.05 77 ASN B C 1
ATOM 3391 O O . ASN B 1 54 ? -23.591 47.485 12.005 1.00 17.29 77 ASN B O 1
ATOM 3396 N N . LYS B 1 55 ? -25.697 47.413 11.222 1.00 17.81 78 LYS B N 1
ATOM 3397 C CA . LYS B 1 55 ? -26.325 47.145 12.527 1.00 19.23 78 LYS B CA 1
ATOM 3398 C C . LYS B 1 55 ? -27.041 45.822 12.460 1.00 17.74 78 LYS B C 1
ATOM 3399 O O . LYS B 1 55 ? -27.988 45.671 11.686 1.00 17.87 78 LYS B O 1
ATOM 3405 N N . ALA B 1 56 ? -26.588 44.870 13.264 1.00 18.26 79 ALA B N 1
ATOM 3406 C CA . ALA B 1 56 ? -27.210 43.548 13.334 1.00 18.23 79 ALA B CA 1
ATOM 3407 C C . ALA B 1 56 ? -28.712 43.584 13.662 1.00 18.92 79 ALA B C 1
ATOM 3408 O O . ALA B 1 56 ? -29.503 42.758 13.136 1.00 17.73 79 ALA B O 1
ATOM 3410 N N . ASP B 1 57 ? -29.108 44.528 14.528 1.00 18.68 80 ASP B N 1
ATOM 3411 C CA A ASP B 1 57 ? -30.514 44.705 14.941 0.50 19.08 80 ASP B CA 1
ATOM 3412 C CA B ASP B 1 57 ? -30.509 44.615 14.933 0.50 18.85 80 ASP B CA 1
ATOM 3413 C C . ASP B 1 57 ? -31.401 45.139 13.799 1.00 18.27 80 ASP B C 1
ATOM 3414 O O . ASP B 1 57 ? -32.524 44.648 13.636 1.00 18.28 80 ASP B O 1
ATOM 3423 N N . ILE B 1 58 ? -30.903 46.087 13.003 1.00 18.09 81 ILE B N 1
ATOM 3424 C CA . ILE B 1 58 ? -31.627 46.543 11.824 1.00 18.50 81 ILE B CA 1
ATOM 3425 C C . ILE B 1 58 ? -31.818 45.392 10.829 1.00 17.80 81 ILE B C 1
ATOM 3426 O O . ILE B 1 58 ? -32.957 45.159 10.324 1.00 17.64 81 ILE B O 1
ATOM 3431 N N . ALA B 1 59 ? -30.739 44.658 10.554 1.00 17.28 82 ALA B N 1
ATOM 3432 C CA . ALA B 1 59 ? -30.833 43.525 9.618 1.00 17.47 82 ALA B CA 1
ATOM 3433 C C . ALA B 1 59 ? -31.870 42.490 10.089 1.00 16.47 82 ALA B C 1
ATOM 3434 O O . ALA B 1 59 ? -32.693 42.040 9.309 1.00 15.60 82 ALA B O 1
ATOM 3436 N N . ALA B 1 60 ? -31.805 42.109 11.364 1.00 16.80 83 ALA B N 1
ATOM 3437 C CA . ALA B 1 60 ? -32.678 41.052 11.902 1.00 16.51 83 ALA B CA 1
ATOM 3438 C C . ALA B 1 60 ? -34.149 41.503 11.907 1.00 16.43 83 ALA B C 1
ATOM 3439 O O . ALA B 1 60 ? -35.061 40.710 11.599 1.00 15.45 83 ALA B O 1
ATOM 3441 N N . SER B 1 61 ? -34.366 42.775 12.258 1.00 17.10 84 SER B N 1
ATOM 3442 C CA A SER B 1 61 ? -35.704 43.377 12.302 0.50 17.00 84 SER B CA 1
ATOM 3443 C CA B SER B 1 61 ? -35.708 43.358 12.292 0.50 16.86 84 SER B CA 1
ATOM 3444 C C . SER B 1 61 ? -36.363 43.374 10.928 1.00 17.02 84 SER B C 1
ATOM 3445 O O . SER B 1 61 ? -37.538 42.982 10.791 1.00 15.80 84 SER B O 1
ATOM 3450 N N . LYS B 1 62 ? -35.617 43.830 9.923 1.00 16.16 85 LYS B N 1
ATOM 3451 C CA A LYS B 1 62 ? -36.126 43.901 8.578 0.70 16.93 85 LYS B CA 1
ATOM 3452 C CA B LYS B 1 62 ? -36.137 43.910 8.570 0.30 16.63 85 LYS B CA 1
ATOM 3453 C C . LYS B 1 62 ? -36.458 42.518 8.051 1.00 16.95 85 LYS B C 1
ATOM 3454 O O . LYS B 1 62 ? -37.514 42.302 7.420 1.00 16.44 85 LYS B O 1
ATOM 3465 N N . ALA B 1 63 ? -35.571 41.575 8.303 1.00 15.68 86 ALA B N 1
ATOM 3466 C CA . ALA B 1 63 ? -35.802 40.212 7.834 1.00 15.77 86 ALA B CA 1
ATOM 3467 C C . ALA B 1 63 ? -37.062 39.609 8.491 1.00 15.72 86 ALA B C 1
ATOM 3468 O O . ALA B 1 63 ? -37.876 38.982 7.825 1.00 14.54 86 ALA B O 1
ATOM 3470 N N . ARG B 1 64 ? -37.210 39.824 9.799 1.00 15.04 87 ARG B N 1
ATOM 3471 C CA A ARG B 1 64 ? -38.390 39.340 10.511 0.50 15.61 87 ARG B CA 1
ATOM 3472 C CA B ARG B 1 64 ? -38.377 39.369 10.537 0.50 16.25 87 ARG B CA 1
ATOM 3473 C C . ARG B 1 64 ? -39.666 39.925 9.906 1.00 15.91 87 ARG B C 1
ATOM 3474 O O . ARG B 1 64 ? -40.614 39.206 9.653 1.00 15.14 87 ARG B O 1
ATOM 3489 N N . GLU B 1 65 ? -39.687 41.226 9.666 1.00 15.50 88 GLU B N 1
ATOM 3490 C CA . GLU B 1 65 ? -40.853 41.867 9.104 1.00 16.95 88 GLU B CA 1
ATOM 3491 C C . GLU B 1 65 ? -41.194 41.318 7.711 1.00 16.25 88 GLU B C 1
ATOM 3492 O O . GLU B 1 65 ? -42.366 41.091 7.389 1.00 14.72 88 GLU B O 1
ATOM 3498 N N . TRP B 1 66 ? -40.177 41.176 6.865 1.00 15.03 89 TRP B N 1
ATOM 3499 C CA . TRP B 1 66 ? -40.420 40.673 5.508 1.00 14.80 89 TRP B CA 1
ATOM 3500 C C . TRP B 1 66 ? -40.961 39.249 5.580 1.00 14.61 89 TRP B C 1
ATOM 3501 O O . TRP B 1 66 ? -41.851 38.869 4.810 1.00 14.28 89 TRP B O 1
ATOM 3520 N N . ASP B 1 68 ? -42.655 37.768 8.087 1.00 14.89 91 ASP B N 1
ATOM 3521 C CA . ASP B 1 68 ? -43.946 37.654 8.807 1.00 15.15 91 ASP B CA 1
ATOM 3522 C C . ASP B 1 68 ? -45.079 38.368 8.084 1.00 15.01 91 ASP B C 1
ATOM 3523 O O . ASP B 1 68 ? -46.217 37.908 8.120 1.00 13.33 91 ASP B O 1
ATOM 3528 N N . ARG B 1 69 ? -44.778 39.492 7.442 1.00 15.20 92 ARG B N 1
ATOM 3529 C CA . ARG B 1 69 ? -45.809 40.333 6.839 1.00 16.89 92 ARG B CA 1
ATOM 3530 C C . ARG B 1 69 ? -45.528 40.767 5.444 1.00 16.47 92 ARG B C 1
ATOM 3531 O O . ARG B 1 69 ? -46.327 41.509 4.864 1.00 17.02 92 ARG B O 1
ATOM 3539 N N . GLY B 1 70 ? -44.410 40.318 4.874 1.00 15.77 93 GLY B N 1
ATOM 3540 C CA . GLY B 1 70 ? -44.027 40.728 3.526 1.00 15.94 93 GLY B CA 1
ATOM 3541 C C . GLY B 1 70 ? -43.995 39.593 2.524 1.00 15.92 93 GLY B C 1
ATOM 3542 O O . GLY B 1 70 ? -43.683 39.831 1.362 1.00 15.89 93 GLY B O 1
ATOM 3543 N N . GLY B 1 71 ? -44.345 38.374 2.969 1.00 15.18 94 GLY B N 1
ATOM 3544 C CA . GLY B 1 71 ? -44.393 37.198 2.085 1.00 14.60 94 GLY B CA 1
ATOM 3545 C C . GLY B 1 71 ? -43.014 36.828 1.534 1.00 14.23 94 GLY B C 1
ATOM 3546 O O . GLY B 1 71 ? -42.915 36.378 0.407 1.00 14.52 94 GLY B O 1
ATOM 3547 N N . LEU B 1 72 ? -41.951 37.015 2.314 1.00 14.31 95 LEU B N 1
ATOM 3548 C CA . LEU B 1 72 ? -40.596 36.696 1.817 1.00 14.39 95 LEU B CA 1
ATOM 3549 C C . LEU B 1 72 ? -40.428 35.222 1.488 1.00 14.54 95 LEU B C 1
ATOM 3550 O O . LEU B 1 72 ? -40.840 34.345 2.270 1.00 13.60 95 LEU B O 1
ATOM 3555 N N . ASP B 1 73 ? -39.833 34.943 0.326 1.00 13.49 96 ASP B N 1
ATOM 3556 C CA . ASP B 1 73 ? -39.460 33.565 -0.026 1.00 13.60 96 ASP B CA 1
ATOM 3557 C C . ASP B 1 73 ? -37.983 33.271 0.066 1.00 14.13 96 ASP B C 1
ATOM 3558 O O . ASP B 1 73 ? -37.601 32.167 0.430 1.00 13.77 96 ASP B O 1
ATOM 3563 N N . LEU B 1 74 ? -37.156 34.266 -0.242 1.00 14.08 97 LEU B N 1
ATOM 3564 C CA . LEU B 1 74 ? -35.698 34.107 -0.177 1.00 13.42 97 LEU B CA 1
ATOM 3565 C C . LEU B 1 74 ? -35.135 35.339 0.474 1.00 13.85 97 LEU B C 1
ATOM 3566 O O . LEU B 1 74 ? -35.455 36.460 0.057 1.00 14.96 97 LEU B O 1
ATOM 3571 N N . LEU B 1 75 ? -34.283 35.137 1.479 1.00 14.27 98 LEU B N 1
ATOM 3572 C CA . LEU B 1 75 ? -33.446 36.199 2.024 1.00 13.69 98 LEU B CA 1
ATOM 3573 C C . LEU B 1 75 ? -32.021 36.048 1.513 1.00 13.54 98 LEU B C 1
ATOM 3574 O O . LEU B 1 75 ? -31.401 35.029 1.725 1.00 14.25 98 LEU B O 1
ATOM 3579 N N . VAL B 1 76 ? -31.523 37.092 0.846 1.00 13.81 99 VAL B N 1
ATOM 3580 C CA . VAL B 1 76 ? -30.136 37.136 0.393 1.00 14.15 99 VAL B CA 1
ATOM 3581 C C . VAL B 1 76 ? -29.367 38.036 1.365 1.00 16.15 99 VAL B C 1
ATOM 3582 O O . VAL B 1 76 ? -29.633 39.249 1.472 1.00 16.58 99 VAL B O 1
ATOM 3586 N N . GLY B 1 77 ? -28.428 37.432 2.082 1.00 15.65 100 GLY B N 1
ATOM 3587 C CA . GLY B 1 77 ? -27.590 38.167 3.014 1.00 16.06 100 GLY B CA 1
ATOM 3588 C C . GLY B 1 77 ? -26.355 38.750 2.352 1.00 15.55 100 GLY B C 1
ATOM 3589 O O . GLY B 1 77 ? -25.608 38.065 1.637 1.00 15.04 100 GLY B O 1
ATOM 3590 N N . GLY B 1 78 ? -26.132 40.021 2.607 1.00 15.30 101 GLY B N 1
ATOM 3591 C CA . GLY B 1 78 ? -24.969 40.712 2.086 1.00 14.65 101 GLY B CA 1
ATOM 3592 C C . GLY B 1 78 ? -23.801 40.733 3.076 1.00 14.04 101 GLY B C 1
ATOM 3593 O O . GLY B 1 78 ? -23.514 39.759 3.774 1.00 14.54 101 GLY B O 1
ATOM 3594 N N . THR B 1 79 ? -23.123 41.856 3.109 1.00 13.26 102 THR B N 1
ATOM 3595 C CA . THR B 1 79 ? -21.915 41.996 3.901 1.00 13.21 102 THR B CA 1
ATOM 3596 C C . THR B 1 79 ? -22.230 42.139 5.409 1.00 14.01 102 THR B C 1
ATOM 3597 O O . THR B 1 79 ? -23.393 42.355 5.811 1.00 14.20 102 THR B O 1
ATOM 3601 N N . ASN B 1 80 ? -21.165 41.934 6.191 1.00 13.96 103 ASN B N 1
ATOM 3602 C CA . ASN B 1 80 ? -21.086 42.131 7.644 1.00 14.12 103 ASN B CA 1
ATOM 3603 C C . ASN B 1 80 ? -21.564 40.902 8.377 1.00 14.16 103 ASN B C 1
ATOM 3604 O O . ASN B 1 80 ? -22.769 40.629 8.422 1.00 14.76 103 ASN B O 1
ATOM 3609 N N . SER B 1 81 ? -20.622 40.151 8.928 1.00 14.60 104 SER B N 1
ATOM 3610 C CA . SER B 1 81 ? -20.920 38.859 9.531 1.00 14.60 104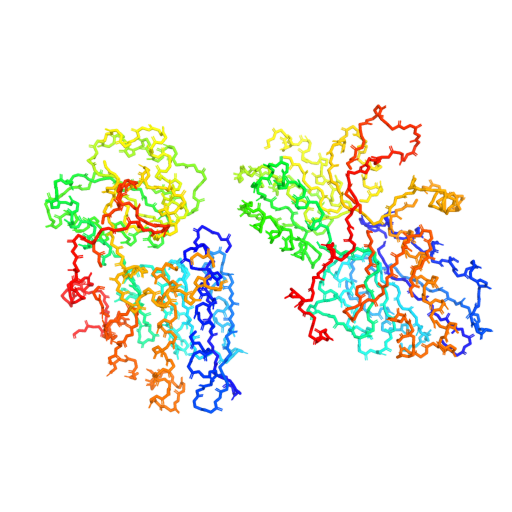 SER B CA 1
ATOM 3611 C C . SER B 1 81 ? -21.819 38.943 10.767 1.00 15.88 104 SER B C 1
ATOM 3612 O O . SER B 1 81 ? -22.483 37.954 11.121 1.00 14.68 104 SER B O 1
ATOM 3615 N N . ALA B 1 82 ? -21.784 40.081 11.463 1.00 15.79 105 ALA B N 1
ATOM 3616 C CA . ALA B 1 82 ? -22.659 40.286 12.634 1.00 15.65 105 ALA B CA 1
ATOM 3617 C C . ALA B 1 82 ? -24.122 40.291 12.179 1.00 15.99 105 ALA B C 1
ATOM 3618 O O . ALA B 1 82 ? -24.996 39.631 12.789 1.00 15.22 105 ALA B O 1
ATOM 3620 N N . THR B 1 83 ? -24.382 41.011 11.086 1.00 16.31 106 THR B N 1
ATOM 3621 C CA . THR B 1 83 ? -25.717 41.031 10.465 1.00 15.38 106 THR B CA 1
ATOM 3622 C C . THR B 1 83 ? -26.024 39.689 9.834 1.00 15.40 106 THR B C 1
ATOM 3623 O O . THR B 1 83 ? -27.171 39.228 9.862 1.00 15.73 106 THR B O 1
ATOM 3627 N N . ALA B 1 84 ? -25.016 39.025 9.279 1.00 15.27 107 ALA B N 1
ATOM 3628 C CA . ALA B 1 84 ? -25.234 37.672 8.743 1.00 14.48 107 ALA B CA 1
ATOM 3629 C C . ALA B 1 84 ? -25.753 36.688 9.781 1.00 15.37 107 ALA B C 1
ATOM 3630 O O . ALA B 1 84 ? -26.626 35.857 9.496 1.00 14.58 107 ALA B O 1
ATOM 3632 N N . LEU B 1 85 ? -25.167 36.750 10.969 1.00 15.73 108 LEU B N 1
ATOM 3633 C CA . LEU B 1 85 ? -25.533 35.836 12.038 1.00 15.72 108 LEU B CA 1
ATOM 3634 C C . LEU B 1 85 ? -26.886 36.203 12.664 1.00 15.59 108 LEU B C 1
ATOM 3635 O O . LEU B 1 85 ? -27.638 35.315 13.080 1.00 15.27 108 LEU B O 1
ATOM 3640 N N . SER B 1 86 ? -27.221 37.486 12.747 1.00 15.84 109 SER B N 1
ATOM 3641 C CA . SER B 1 86 ? -28.536 37.833 13.297 1.00 16.27 109 SER B CA 1
ATOM 3642 C C . SER B 1 86 ? -29.664 37.460 12.306 1.00 16.08 109 SER B C 1
ATOM 3643 O O . SER B 1 86 ? -30.719 36.936 12.696 1.00 15.32 109 SER B O 1
ATOM 3654 N N . ASN B 1 88 ? -29.370 35.050 10.065 1.00 14.64 111 ASN B N 1
ATOM 3655 C CA . ASN B 1 88 ? -29.335 33.586 10.135 1.00 14.39 111 ASN B CA 1
ATOM 3656 C C . ASN B 1 88 ? -30.259 33.038 11.237 1.00 15.70 111 ASN B C 1
ATOM 3657 O O . ASN B 1 88 ? -30.966 32.051 11.016 1.00 15.45 111 ASN B O 1
ATOM 3662 N N . GLN B 1 89 ? -30.241 33.674 12.411 1.00 15.33 112 GLN B N 1
ATOM 3663 C CA . GLN B 1 89 ? -31.082 33.243 13.528 1.00 16.66 112 GLN B CA 1
ATOM 3664 C C . GLN B 1 89 ? -32.585 33.372 13.168 1.00 15.99 112 GLN B C 1
ATOM 3665 O O . GLN B 1 89 ? -33.372 32.472 13.434 1.00 16.76 112 GLN B O 1
ATOM 3671 N N . VAL B 1 90 ? -32.962 34.493 12.565 1.00 15.41 113 VAL B N 1
ATOM 3672 C CA . VAL B 1 90 ? -34.351 34.700 12.139 1.00 15.49 113 VAL B CA 1
ATOM 3673 C C . VAL B 1 90 ? -34.780 33.652 11.100 1.00 15.00 113 VAL B C 1
ATOM 3674 O O . VAL B 1 90 ? -35.876 33.055 11.179 1.00 15.19 113 VAL B O 1
ATOM 3678 N N . ALA B 1 91 ? -33.937 33.429 10.106 1.00 14.61 114 ALA B N 1
ATOM 3679 C CA . ALA B 1 91 ? -34.248 32.425 9.063 1.00 15.16 114 ALA B CA 1
ATOM 3680 C C . ALA B 1 91 ? -34.450 31.030 9.635 1.00 15.83 114 ALA B C 1
ATOM 3681 O O . ALA B 1 91 ? -35.345 30.268 9.193 1.00 15.64 114 ALA B O 1
ATOM 3683 N N . ALA B 1 92 ? -33.606 30.670 10.594 1.00 16.32 115 ALA B N 1
ATOM 3684 C CA . ALA B 1 92 ? -33.722 29.388 11.251 1.00 17.83 115 ALA B CA 1
ATOM 3685 C C . ALA B 1 92 ? -35.013 29.349 12.054 1.00 18.00 115 ALA B C 1
ATOM 3686 O O . ALA B 1 92 ? -35.688 28.330 12.054 1.00 19.46 115 ALA B O 1
ATOM 3688 N N . GLU B 1 93 ? -35.356 30.459 12.713 1.00 19.40 116 GLU B N 1
ATOM 3689 C CA . GLU B 1 93 ? -36.593 30.537 13.525 1.00 20.57 116 GLU B CA 1
ATOM 3690 C C . GLU B 1 93 ? -37.850 30.409 12.649 1.00 19.61 116 GLU B C 1
ATOM 3691 O O . GLU B 1 93 ? -38.810 29.715 13.007 1.00 20.20 116 GLU B O 1
ATOM 3697 N N . LYS B 1 94 ? -37.856 31.099 11.514 1.00 17.83 117 LYS B N 1
ATOM 3698 C CA . LYS B 1 94 ? -39.040 31.166 10.677 1.00 17.89 117 LYS B CA 1
ATOM 3699 C C . LYS B 1 94 ? -39.039 30.119 9.576 1.00 17.53 117 LYS B C 1
ATOM 3700 O O . LYS B 1 94 ? -39.951 30.113 8.767 1.00 17.74 117 LYS B O 1
ATOM 3706 N N . LYS B 1 95 ? -38.012 29.264 9.529 1.00 16.15 118 LYS B N 1
ATOM 3707 C CA . LYS B 1 95 ? -37.892 28.222 8.495 1.00 16.92 118 LYS B CA 1
ATOM 3708 C C . LYS B 1 95 ? -37.976 28.745 7.053 1.00 16.25 118 LYS B C 1
ATOM 3709 O O . LYS B 1 95 ? -38.776 28.259 6.234 1.00 16.41 118 LYS B O 1
ATOM 3715 N N . LYS B 1 96 ? -37.110 29.718 6.749 1.00 16.11 119 LYS B N 1
ATOM 3716 C CA . LYS B 1 96 ? -37.092 30.401 5.458 1.00 15.25 119 LYS B CA 1
ATOM 3717 C C . LYS B 1 96 ? -35.709 30.331 4.831 1.00 14.66 119 LYS B C 1
ATOM 3718 O O . LYS B 1 96 ? -34.722 30.494 5.519 1.00 14.30 119 LYS B O 1
ATOM 3724 N N . VAL B 1 97 ? -35.665 30.124 3.510 1.00 12.99 120 VAL B N 1
ATOM 3725 C CA . VAL B 1 97 ? -34.422 29.915 2.787 1.00 13.84 120 VAL B CA 1
ATOM 3726 C C . VAL B 1 97 ? -33.578 31.200 2.871 1.00 13.59 120 VAL B C 1
ATOM 3727 O O . VAL B 1 97 ? -34.050 32.284 2.544 1.00 14.98 120 VAL B O 1
ATOM 3731 N N . TYR B 1 98 ? -32.319 31.047 3.268 1.00 14.51 121 TYR B N 1
ATOM 3732 C CA . TYR B 1 98 ? -31.405 32.158 3.536 1.00 14.46 121 TYR B CA 1
ATOM 3733 C C . TYR B 1 98 ? -30.093 31.857 2.831 1.00 13.65 121 TYR B C 1
ATOM 3734 O O . TYR B 1 98 ? -29.457 30.872 3.167 1.00 15.52 121 TYR B O 1
ATOM 3743 N N . ILE B 1 99 ? -29.705 32.682 1.859 1.00 13.36 122 ILE B N 1
ATOM 3744 C CA . ILE B 1 99 ? -28.428 32.472 1.166 1.00 13.32 122 ILE B CA 1
ATOM 3745 C C . ILE B 1 99 ? -27.563 33.700 1.449 1.00 13.85 122 ILE B C 1
ATOM 3746 O O . ILE B 1 99 ? -27.926 34.844 1.108 1.00 14.02 122 ILE B O 1
ATOM 3751 N N . ASN B 1 100 ? -26.442 33.480 2.123 1.00 13.96 123 ASN B N 1
ATOM 3752 C CA . ASN B 1 100 ? -25.545 34.568 2.413 1.00 13.43 123 ASN B CA 1
ATOM 3753 C C . ASN B 1 100 ? -24.367 34.568 1.463 1.00 13.35 123 ASN B C 1
ATOM 3754 O O . ASN B 1 100 ? -23.711 33.542 1.253 1.00 12.59 123 ASN B O 1
ATOM 3759 N N . ILE B 1 101 ? -24.139 35.723 0.866 1.00 12.62 124 ILE B N 1
ATOM 3760 C CA . ILE B 1 101 ? -23.025 35.926 -0.058 1.00 13.27 124 ILE B CA 1
ATOM 3761 C C . ILE B 1 101 ? -21.914 36.758 0.559 1.00 13.04 124 ILE B C 1
ATOM 3762 O O . ILE B 1 101 ? -20.750 36.342 0.585 1.00 14.05 124 ILE B O 1
ATOM 3767 N N . GLY B 1 102 ? -22.275 37.946 1.044 1.00 13.08 125 GLY B N 1
ATOM 3768 C CA . GLY B 1 102 ? -21.275 38.985 1.338 1.00 13.13 125 GLY B CA 1
ATOM 3769 C C . GLY B 1 102 ? -20.429 38.755 2.588 1.00 13.35 125 GLY B C 1
ATOM 3770 O O . GLY B 1 102 ? -19.301 39.255 2.684 1.00 14.93 125 GLY B O 1
ATOM 3771 N N . ALA B 1 103 ? -20.963 37.997 3.528 1.00 12.92 126 ALA B N 1
ATOM 3772 C CA . ALA B 1 103 ? -20.334 37.824 4.840 1.00 12.84 126 ALA B CA 1
ATOM 3773 C C . ALA B 1 103 ? -19.432 36.614 4.829 1.00 12.91 126 ALA B C 1
ATOM 3774 O O . ALA B 1 103 ? -19.687 35.643 4.142 1.00 14.06 126 ALA B O 1
ATOM 3776 N N . GLY B 1 104 ? -18.373 36.656 5.632 1.00 13.89 127 GLY B N 1
ATOM 3777 C CA . GLY B 1 104 ? -17.408 35.572 5.627 1.00 13.07 127 GLY B CA 1
ATOM 3778 C C . GLY B 1 104 ? -17.408 34.562 6.777 1.00 13.48 127 GLY B C 1
ATOM 3779 O O . GLY B 1 104 ? -16.913 33.480 6.602 1.00 14.59 127 GLY B O 1
ATOM 3780 N N . ALA B 1 105 ? -17.909 34.939 7.956 1.00 13.25 128 ALA B N 1
ATOM 3781 C CA . ALA B 1 105 ? -17.731 34.088 9.167 1.00 14.65 128 ALA B CA 1
ATOM 3782 C C . ALA B 1 105 ? -18.138 32.641 8.919 1.00 14.86 128 ALA B C 1
ATOM 3783 O O . ALA B 1 105 ? -19.287 32.365 8.531 1.00 14.46 128 ALA B O 1
ATOM 3785 N N . ASP B 1 106 ? -17.187 31.734 9.165 1.00 15.41 129 ASP B N 1
ATOM 3786 C CA . ASP B 1 106 ? -17.406 30.314 8.939 1.00 16.42 129 ASP B CA 1
ATOM 3787 C C . ASP B 1 106 ? -18.352 29.724 9.985 1.00 16.57 129 ASP B C 1
ATOM 3788 O O . ASP B 1 106 ? -18.835 28.610 9.845 1.00 16.24 129 ASP B O 1
ATOM 3793 N N . THR B 1 107 ? -18.634 30.512 11.001 1.00 16.64 130 THR B N 1
ATOM 3794 C CA . THR B 1 107 ? -19.679 30.219 11.978 1.00 17.44 130 THR B CA 1
ATOM 3795 C C . THR B 1 107 ? -21.017 29.848 11.341 1.00 16.98 130 THR B C 1
ATOM 3796 O O . THR B 1 107 ? -21.799 29.055 11.901 1.00 15.97 130 THR B O 1
ATOM 3800 N N . LEU B 1 108 ? -21.291 30.425 10.176 1.00 15.24 131 LEU B N 1
ATOM 3801 C CA . LEU B 1 108 ? -22.573 30.242 9.513 1.00 14.74 131 LEU B CA 1
ATOM 3802 C C . LEU B 1 108 ? -22.843 28.812 9.085 1.00 14.88 131 LEU B C 1
ATOM 3803 O O . LEU B 1 108 ? -24.011 28.454 8.871 1.00 15.67 131 LEU B O 1
ATOM 3808 N N . THR B 1 109 ? -21.786 28.025 8.883 1.00 14.60 132 THR B N 1
ATOM 3809 C CA . THR B 1 109 ? -21.910 26.617 8.512 1.00 15.30 132 THR B CA 1
ATOM 3810 C C . THR B 1 109 ? -21.256 25.704 9.561 1.00 15.77 132 THR B C 1
ATOM 3811 O O . THR B 1 109 ? -20.949 24.545 9.288 1.00 14.95 132 THR B O 1
ATOM 3815 N N . ASN B 1 110 ? -21.030 26.253 10.743 1.00 15.92 133 ASN B N 1
ATOM 3816 C CA . ASN B 1 110 ? -20.387 25.510 11.809 1.00 17.29 133 ASN B CA 1
ATOM 3817 C C . ASN B 1 110 ? -21.188 25.644 13.112 1.00 17.55 133 ASN B C 1
ATOM 3818 O O . ASN B 1 110 ? -22.264 25.055 13.193 1.00 18.46 133 ASN B O 1
ATOM 3823 N N . GLU B 1 111 ? -20.723 26.451 14.078 1.00 18.46 134 GLU B N 1
ATOM 3824 C CA . GLU B 1 111 ? -21.413 26.580 15.368 1.00 19.05 134 GLU B CA 1
ATOM 3825 C C . GLU B 1 111 ? -22.850 27.108 15.265 1.00 19.60 134 GLU B C 1
ATOM 3826 O O . GLU B 1 111 ? -23.686 26.788 16.117 1.00 17.81 134 GLU B O 1
ATOM 3832 N N . GLN B 1 112 ? -23.131 27.905 14.234 1.00 19.23 135 GLN B N 1
ATOM 3833 C CA . GLN B 1 112 ? -24.481 28.402 13.991 1.00 19.54 135 GLN B CA 1
ATOM 3834 C C . GLN B 1 112 ? -25.117 27.884 12.678 1.00 19.13 135 GLN B C 1
ATOM 3835 O O . GLN B 1 112 ? -25.989 28.539 12.110 1.00 16.79 135 GLN B O 1
ATOM 3841 N N . CYS B 1 113 ? -24.743 26.681 12.246 1.00 19.30 136 CYS B N 1
ATOM 3842 C CA . CYS B 1 113 ? -25.299 26.096 11.022 1.00 19.68 136 CYS B CA 1
ATOM 3843 C C . CYS B 1 113 ? -26.785 25.848 11.228 1.00 19.00 136 CYS B C 1
ATOM 3844 O O . CYS B 1 113 ? -27.228 25.621 12.355 1.00 18.63 136 CYS B O 1
ATOM 3847 N N . THR B 1 114 ? -27.557 25.988 10.155 1.00 18.29 137 THR B N 1
ATOM 3848 C CA . THR B 1 114 ? -29.012 25.776 10.206 1.00 18.64 137 THR B CA 1
ATOM 3849 C C . THR B 1 114 ? -29.411 24.967 8.963 1.00 18.25 137 THR B C 1
ATOM 3850 O O . THR B 1 114 ? -28.676 24.927 7.993 1.00 18.27 137 THR B O 1
ATOM 3854 N N . PRO B 1 115 ? -30.590 24.331 8.979 1.00 18.47 138 PRO B N 1
ATOM 3855 C CA . PRO B 1 115 ? -31.029 23.570 7.805 1.00 18.16 138 PRO B CA 1
ATOM 3856 C C . PRO B 1 115 ? -31.551 24.436 6.667 1.00 18.01 138 PRO B C 1
ATOM 3857 O O . PRO B 1 115 ? -31.960 23.881 5.650 1.00 18.26 138 PRO B O 1
ATOM 3861 N N . TYR B 1 116 ? -31.586 25.757 6.873 1.00 17.00 139 TYR B N 1
ATOM 3862 C CA . TYR B 1 116 ? -32.155 26.705 5.925 1.00 16.51 139 TYR B CA 1
ATOM 3863 C C . TYR B 1 116 ? -31.109 27.700 5.416 1.00 16.22 139 TYR B C 1
ATOM 3864 O O . TYR B 1 116 ? -31.477 28.709 4.810 1.00 16.59 139 TYR B O 1
ATOM 3873 N N . THR B 1 117 ? -29.827 27.414 5.642 1.00 15.69 140 THR B N 1
ATOM 3874 C CA . THR B 1 117 ? -28.766 28.386 5.357 1.00 15.11 140 THR B CA 1
ATOM 3875 C C . THR B 1 117 ? -27.838 27.886 4.240 1.00 14.42 140 THR B C 1
ATOM 3876 O O . THR B 1 117 ? -27.442 26.731 4.224 1.00 15.53 140 THR B O 1
ATOM 3880 N N . VAL B 1 118 ? -27.507 28.771 3.294 1.00 14.12 141 VAL B N 1
ATOM 3881 C CA . VAL B 1 118 ? -26.497 28.469 2.292 1.00 12.59 141 VAL B CA 1
ATOM 3882 C C . VAL B 1 118 ? -25.477 29.590 2.392 1.00 12.99 141 VAL B C 1
ATOM 3883 O O . VAL B 1 118 ? -25.850 30.773 2.427 1.00 12.98 141 VAL B O 1
ATOM 3887 N N . HIS B 1 119 ? -24.204 29.209 2.490 1.00 13.04 142 HIS B N 1
ATOM 3888 C CA . HIS B 1 119 ? -23.107 30.154 2.471 1.00 13.37 142 HIS B CA 1
ATOM 3889 C C . HIS B 1 119 ? -22.442 30.014 1.101 1.00 13.31 142 HIS B C 1
ATOM 3890 O O . HIS B 1 119 ? -21.721 29.034 0.834 1.00 13.73 142 HIS B O 1
ATOM 3897 N N . TYR B 1 120 ? -22.673 31.007 0.249 1.00 13.51 143 TYR B N 1
ATOM 3898 C CA . TYR B 1 120 ? -22.489 30.812 -1.209 1.00 12.77 143 TYR B CA 1
ATOM 3899 C C . TYR B 1 120 ? -21.110 31.091 -1.831 1.00 12.50 143 TYR B C 1
ATOM 3900 O O . TYR B 1 120 ? -20.656 30.338 -2.724 1.00 13.22 143 TYR B O 1
ATOM 3909 N N . ALA B 1 121 ? -20.450 32.155 -1.413 1.00 13.38 144 ALA B N 1
ATOM 3910 C CA . ALA B 1 121 ? -19.306 32.708 -2.163 1.00 13.42 144 ALA B CA 1
ATOM 3911 C C . ALA B 1 121 ? -17.938 32.378 -1.607 1.00 13.89 144 ALA B C 1
ATOM 3912 O O . ALA B 1 121 ? -17.048 31.979 -2.369 1.00 15.09 144 ALA B O 1
ATOM 3914 N N . TYR B 1 122 ? -17.761 32.568 -0.299 1.00 13.86 145 TYR B N 1
ATOM 3915 C CA . TYR B 1 122 ? -16.452 32.337 0.345 1.00 13.39 145 TYR B CA 1
ATOM 3916 C C . TYR B 1 122 ? -16.720 32.190 1.832 1.00 13.47 145 TYR B C 1
ATOM 3917 O O . TYR B 1 122 ? -17.794 32.514 2.303 1.00 12.66 145 TYR B O 1
ATOM 3926 N N . ASP B 1 123 ? -15.735 31.744 2.580 1.00 13.82 146 ASP B N 1
ATOM 3927 C CA . ASP B 1 123 ? -15.793 31.953 4.019 1.00 13.37 146 ASP B CA 1
ATOM 3928 C C . ASP B 1 123 ? -14.393 32.133 4.589 1.00 14.11 146 ASP B C 1
ATOM 3929 O O . ASP B 1 123 ? -13.418 32.065 3.850 1.00 14.13 146 ASP B O 1
ATOM 3934 N N . THR B 1 124 ? -14.309 32.398 5.897 1.00 13.01 147 THR B N 1
ATOM 3935 C CA . THR B 1 124 ? -13.039 32.669 6.550 1.00 13.87 147 THR B CA 1
ATOM 3936 C C . THR B 1 124 ? -12.085 31.470 6.562 1.00 13.15 147 THR B C 1
ATOM 3937 O O . THR B 1 124 ? -10.865 31.653 6.565 1.00 13.66 147 THR B O 1
ATOM 3949 N N . ALA B 1 126 ? -11.781 29.317 4.036 1.00 13.60 149 ALA B N 1
ATOM 3950 C CA . ALA B 1 126 ? -11.166 29.300 2.690 1.00 13.10 149 ALA B CA 1
ATOM 3951 C C . ALA B 1 126 ? -10.087 30.352 2.573 1.00 12.71 149 ALA B C 1
ATOM 3952 O O . ALA B 1 126 ? -9.055 30.112 1.989 1.00 13.16 149 ALA B O 1
ATOM 3954 N N . LEU B 1 127 ? -10.335 31.519 3.137 1.00 13.13 150 LEU B N 1
ATOM 3955 C CA . LEU B 1 127 ? -9.381 32.588 3.108 1.00 13.21 150 LEU B CA 1
ATOM 3956 C C . LEU B 1 127 ? -8.107 32.234 3.841 1.00 12.96 150 LEU B C 1
ATOM 3957 O O . LEU B 1 127 ? -7.004 32.468 3.355 1.00 13.87 150 LEU B O 1
ATOM 3962 N N . ALA B 1 128 ? -8.267 31.674 5.034 1.00 12.93 151 ALA B N 1
ATOM 3963 C CA . ALA B 1 128 ? -7.165 31.167 5.815 1.00 13.00 151 ALA B CA 1
ATOM 3964 C C . ALA B 1 128 ? -6.377 30.098 5.105 1.00 14.04 151 ALA B C 1
ATOM 3965 O O . ALA B 1 128 ? -5.132 30.147 5.059 1.00 13.34 151 ALA B O 1
ATOM 3967 N N . LYS B 1 129 ? -7.085 29.106 4.569 1.00 15.46 152 LYS B N 1
ATOM 3968 C CA . LYS B 1 129 ? -6.444 27.974 3.892 1.00 17.21 152 LYS B CA 1
ATOM 3969 C C . LYS B 1 129 ? -5.670 28.423 2.623 1.00 16.96 152 LYS B C 1
ATOM 3970 O O . LYS B 1 129 ? -4.623 27.885 2.309 1.00 17.84 152 LYS B O 1
ATOM 3976 N N . GLY B 1 130 ? -6.209 29.382 1.888 1.00 15.70 153 GLY B N 1
ATOM 3977 C CA . GLY B 1 130 ? -5.544 29.913 0.690 1.00 14.53 153 GLY B CA 1
ATOM 3978 C C . GLY B 1 130 ? -4.354 30.779 1.076 1.00 14.04 153 GLY B C 1
ATOM 3979 O O . GLY B 1 130 ? -3.181 30.401 0.898 1.00 13.08 153 GLY B O 1
ATOM 3980 N N . THR B 1 131 ? -4.656 31.942 1.624 1.00 14.39 154 THR B N 1
ATOM 3981 C CA . THR B 1 131 ? -3.648 32.960 1.885 1.00 13.63 154 THR B CA 1
ATOM 3982 C C . THR B 1 131 ? -2.713 32.661 3.048 1.00 13.89 154 THR B C 1
ATOM 3983 O O . THR B 1 131 ? -1.496 32.845 2.928 1.00 12.87 154 THR B O 1
ATOM 3987 N N . GLY B 1 132 ? -3.265 32.182 4.159 1.00 14.31 155 GLY B N 1
ATOM 3988 C CA . GLY B 1 132 ? -2.468 31.742 5.304 1.00 14.10 155 GLY B CA 1
ATOM 3989 C C . GLY B 1 132 ? -1.440 30.694 4.938 1.00 14.03 155 GLY B C 1
ATOM 3990 O O . GLY B 1 132 ? -0.228 30.851 5.242 1.00 14.56 155 GLY B O 1
ATOM 3991 N N . SER B 1 133 ? -1.899 29.607 4.307 1.00 13.81 156 SER B N 1
ATOM 3992 C CA . SER B 1 133 ? -0.980 28.552 3.880 1.00 15.06 156 SER B CA 1
ATOM 3993 C C . SER B 1 133 ? 0.114 29.081 2.966 1.00 14.28 156 SER B C 1
ATOM 3994 O O . SER B 1 133 ? 1.287 28.784 3.144 1.00 14.54 156 SER B O 1
ATOM 3997 N N . ALA B 1 134 ? -0.281 29.829 1.952 1.00 15.61 157 ALA B N 1
ATOM 3998 C CA . ALA B 1 134 ? 0.686 30.325 0.963 1.00 15.21 157 ALA B CA 1
ATOM 3999 C C . ALA B 1 134 ? 1.771 31.207 1.580 1.00 15.27 157 ALA B C 1
ATOM 4000 O O . ALA B 1 134 ? 2.960 31.070 1.253 1.00 16.24 157 ALA B O 1
ATOM 4002 N N . VAL B 1 135 ? 1.367 32.120 2.445 1.00 14.96 158 VAL B N 1
ATOM 4003 C CA . VAL B 1 135 ? 2.316 33.056 3.057 1.00 15.54 158 VAL B CA 1
ATOM 4004 C C . VAL B 1 135 ? 3.271 32.311 3.970 1.00 15.61 158 VAL B C 1
ATOM 4005 O O . VAL B 1 135 ? 4.500 32.547 3.928 1.00 15.97 158 VAL B O 1
ATOM 4009 N N . VAL B 1 136 ? 2.745 31.379 4.769 1.00 15.59 159 VAL B N 1
ATOM 4010 C CA . VAL B 1 136 ? 3.610 30.572 5.632 1.00 15.88 159 VAL B CA 1
ATOM 4011 C C . VAL B 1 136 ? 4.595 29.765 4.785 1.00 18.15 159 VAL B C 1
ATOM 4012 O O . VAL B 1 136 ? 5.808 29.738 5.064 1.00 15.69 159 VAL B O 1
ATOM 4016 N N . LYS B 1 137 ? 4.100 29.151 3.712 1.00 18.67 160 LYS B N 1
ATOM 4017 C CA . LYS B 1 137 ? 5.005 28.394 2.823 1.00 21.46 160 LYS B CA 1
ATOM 4018 C C . LYS B 1 137 ? 6.056 29.249 2.113 1.00 21.60 160 LYS B C 1
ATOM 4019 O O . LYS B 1 137 ? 7.094 28.716 1.711 1.00 23.32 160 LYS B O 1
ATOM 4025 N N . GLN B 1 138 ? 5.805 30.547 1.961 1.00 22.68 161 GLN B N 1
ATOM 4026 C CA . GLN B 1 138 ? 6.757 31.500 1.374 1.00 22.83 161 GLN B CA 1
ATOM 4027 C C . GLN B 1 138 ? 7.743 32.035 2.446 1.00 22.26 161 GLN B C 1
ATOM 4028 O O . GLN B 1 138 ? 8.522 32.955 2.156 1.00 23.25 161 GLN B O 1
ATOM 4034 N N . GLY B 1 139 ? 7.694 31.482 3.658 1.00 20.68 162 GLY B N 1
ATOM 4035 C CA . GLY B 1 139 ? 8.608 31.866 4.744 1.00 19.11 162 GLY B CA 1
ATOM 4036 C C . GLY B 1 139 ? 8.066 32.892 5.738 1.00 18.17 162 GLY B C 1
ATOM 4037 O O . GLY B 1 139 ? 8.806 33.329 6.605 1.00 17.02 162 GLY B O 1
ATOM 4038 N N . GLY B 1 140 ? 6.787 33.268 5.613 1.00 16.36 163 GLY B N 1
ATOM 4039 C CA . GLY B 1 140 ? 6.139 34.153 6.560 1.00 15.80 163 GLY B CA 1
ATOM 4040 C C . GLY B 1 140 ? 5.710 33.336 7.763 1.00 15.77 163 GLY B C 1
ATOM 4041 O O . GLY B 1 140 ? 4.556 32.931 7.858 1.00 15.33 163 GLY B O 1
ATOM 4042 N N . LYS B 1 141 ? 6.637 33.120 8.671 1.00 15.78 164 LYS B N 1
ATOM 4043 C CA . LYS B 1 141 ? 6.413 32.197 9.774 1.00 17.73 164 LYS B CA 1
ATOM 4044 C C . LYS B 1 141 ? 5.816 32.842 11.019 1.00 16.34 164 LYS B C 1
ATOM 4045 O O . LYS B 1 141 ? 5.011 32.209 11.695 1.00 17.68 164 LYS B O 1
ATOM 4051 N N . THR B 1 142 ? 6.216 34.067 11.348 1.00 15.15 165 THR B N 1
ATOM 4052 C CA . THR B 1 142 ? 5.687 34.738 12.550 1.00 14.55 165 THR B CA 1
ATOM 4053 C C . THR B 1 142 ? 4.661 35.808 12.182 1.00 13.23 165 THR B C 1
ATOM 4054 O O . THR B 1 142 ? 4.882 36.612 11.270 1.00 12.35 165 THR B O 1
ATOM 4058 N N . TRP B 1 143 ? 3.521 35.759 12.858 1.00 12.39 166 TRP B N 1
ATOM 4059 C CA . TRP B 1 143 ? 2.373 36.598 12.543 1.00 12.77 166 TRP B CA 1
ATOM 4060 C C . TRP B 1 143 ? 1.904 37.435 13.714 1.00 12.82 166 TRP B C 1
ATOM 4061 O O . TRP B 1 143 ? 1.925 36.993 14.874 1.00 12.63 166 TRP B O 1
ATOM 4072 N N . PHE B 1 144 ? 1.446 38.638 13.398 1.00 12.93 167 PHE B N 1
ATOM 4073 C CA . PHE B 1 144 ? 0.655 39.426 14.343 1.00 12.21 167 PHE B CA 1
ATOM 4074 C C . PHE B 1 144 ? -0.601 39.888 13.624 1.00 12.68 167 PHE B C 1
ATOM 4075 O O . PHE B 1 144 ? -0.533 40.358 12.478 1.00 15.58 167 PHE B O 1
ATOM 4083 N N . PHE B 1 145 ? -1.755 39.777 14.277 1.00 12.96 168 PHE B N 1
ATOM 4084 C CA . PHE B 1 145 ? -3.028 40.124 13.611 1.00 12.24 168 PHE B CA 1
ATOM 4085 C C . PHE B 1 145 ? -3.562 41.497 13.952 1.00 12.75 168 PHE B C 1
ATOM 4086 O O . PHE B 1 145 ? -3.551 41.917 15.130 1.00 14.30 168 PHE B O 1
ATOM 4094 N N . LEU B 1 146 ? -4.038 42.187 12.921 1.00 13.00 169 LEU B N 1
ATOM 4095 C CA . LEU B 1 146 ? -4.843 43.373 13.110 1.00 13.49 169 LEU B CA 1
ATOM 4096 C C . LEU B 1 146 ? -6.275 42.952 12.802 1.00 13.95 169 LEU B C 1
ATOM 4097 O O . LEU B 1 146 ? -6.577 42.599 11.663 1.00 13.82 169 LEU B O 1
ATOM 4102 N N . THR B 1 147 ? -7.142 42.965 13.806 1.00 12.94 170 THR B N 1
ATOM 4103 C CA . THR B 1 147 ? -8.409 42.236 13.741 1.00 13.04 170 THR B CA 1
ATOM 4104 C C . THR B 1 147 ? -9.598 43.161 13.963 1.00 13.38 170 THR B C 1
ATOM 4105 O O . THR B 1 147 ? -9.681 43.871 14.969 1.00 12.61 170 THR B O 1
ATOM 4109 N N . ALA B 1 148 ? -10.556 43.153 13.048 1.00 12.07 171 ALA B N 1
ATOM 4110 C CA . ALA B 1 148 ? -11.780 43.916 13.263 1.00 13.15 171 ALA B CA 1
ATOM 4111 C C . ALA B 1 148 ? -12.584 43.344 14.444 1.00 12.62 171 ALA B C 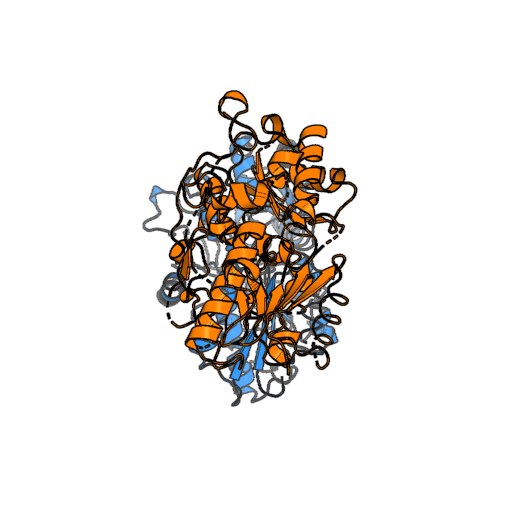1
ATOM 4112 O O . ALA B 1 148 ? -12.767 42.129 14.558 1.00 13.25 171 ALA B O 1
ATOM 4114 N N . ASP B 1 149 ? -13.012 44.220 15.358 1.00 13.52 172 ASP B N 1
ATOM 4115 C CA . ASP B 1 149 ? -13.590 43.799 16.632 1.00 14.57 172 ASP B CA 1
ATOM 4116 C C . ASP B 1 149 ? -15.083 43.423 16.483 1.00 14.25 172 ASP B C 1
ATOM 4117 O O . ASP B 1 149 ? -15.980 44.069 17.076 1.00 14.53 172 ASP B O 1
ATOM 4122 N N . TYR B 1 150 ? -15.328 42.372 15.700 1.00 14.74 173 TYR B N 1
ATOM 4123 C CA . TYR B 1 150 ? -16.659 41.758 15.584 1.00 14.18 173 TYR B CA 1
ATOM 4124 C C . TYR B 1 150 ? -16.523 40.362 15.009 1.00 14.20 173 TYR B C 1
ATOM 4125 O O . TYR B 1 150 ? -15.416 39.896 14.784 1.00 13.12 173 TYR B O 1
ATOM 4134 N N . ALA B 1 151 ? -17.652 39.695 14.776 1.00 14.06 174 ALA B N 1
ATOM 4135 C CA . ALA B 1 151 ? -17.663 38.262 14.458 1.00 13.99 174 ALA B CA 1
ATOM 4136 C C . ALA B 1 151 ? -16.752 37.885 13.293 1.00 14.93 174 ALA B C 1
ATOM 4137 O O . ALA B 1 151 ? -16.140 36.821 13.315 1.00 12.47 174 ALA B O 1
ATOM 4139 N N . PHE B 1 152 ? -16.716 38.739 12.252 1.00 13.72 175 PHE B N 1
ATOM 4140 C CA . PHE B 1 152 ? -15.902 38.474 11.066 1.00 14.63 175 PHE B CA 1
ATOM 4141 C C . PHE B 1 152 ? -14.409 38.399 11.420 1.00 13.70 175 PHE B C 1
ATOM 4142 O O . PHE B 1 152 ? -13.721 37.426 11.097 1.00 12.31 175 PHE B O 1
ATOM 4150 N N . GLY B 1 153 ? -13.930 39.446 12.082 1.00 13.30 176 GLY B N 1
ATOM 4151 C CA . GLY B 1 153 ? -12.545 39.533 12.477 1.00 13.40 176 GLY B CA 1
ATOM 4152 C C . GLY B 1 153 ? -12.146 38.378 13.362 1.00 13.43 176 GLY B C 1
ATOM 4153 O O . GLY B 1 153 ? -11.127 37.740 13.164 1.00 12.85 176 GLY B O 1
ATOM 4154 N N . LYS B 1 154 ? -12.980 38.069 14.338 1.00 15.16 177 LYS B N 1
ATOM 4155 C CA . LYS B 1 154 ? -12.636 37.027 15.286 1.00 16.20 177 LYS B CA 1
ATOM 4156 C C . LYS B 1 154 ? -12.579 35.663 14.601 1.00 15.55 177 LYS B C 1
ATOM 4157 O O . LYS B 1 154 ? -11.676 34.880 14.872 1.00 14.84 177 LYS B O 1
ATOM 4163 N N . ALA B 1 155 ? -13.514 35.402 13.683 1.00 14.50 178 ALA B N 1
ATOM 4164 C CA . ALA B 1 155 ? -13.525 34.098 12.977 1.00 14.92 178 ALA B CA 1
ATOM 4165 C C . ALA B 1 155 ? -12.319 33.982 12.050 1.00 13.98 178 ALA B C 1
ATOM 4166 O O . ALA B 1 155 ? -11.667 32.961 12.031 1.00 13.94 178 ALA B O 1
ATOM 4168 N N . LEU B 1 156 ? -12.025 35.043 11.304 1.00 14.23 179 LEU B N 1
ATOM 4169 C CA . LEU B 1 156 ? -10.912 35.048 10.378 1.00 13.91 179 LEU B CA 1
ATOM 4170 C C . LEU B 1 156 ? -9.567 34.945 11.110 1.00 14.15 179 LEU B C 1
ATOM 4171 O O . LEU B 1 156 ? -8.698 34.198 10.700 1.00 13.41 179 LEU B O 1
ATOM 4176 N N . GLU B 1 157 ? -9.418 35.658 12.213 1.00 14.30 180 GLU B N 1
ATOM 4177 C CA . GLU B 1 157 ? -8.170 35.538 12.986 1.00 15.57 180 GLU B CA 1
ATOM 4178 C C . GLU B 1 157 ? -8.014 34.103 13.482 1.00 15.41 180 GLU B C 1
ATOM 4179 O O . GLU B 1 157 ? -6.917 33.533 13.452 1.00 16.45 180 GLU B O 1
ATOM 4185 N N . LYS B 1 158 ? -9.104 33.509 13.961 1.00 15.77 181 LYS B N 1
ATOM 4186 C CA . LYS B 1 158 ? -9.006 32.161 14.523 1.00 16.35 181 LYS B CA 1
ATOM 4187 C C . LYS B 1 158 ? -8.638 31.148 13.430 1.00 15.10 181 LYS B C 1
ATOM 4188 O O . LYS B 1 158 ? -7.739 30.308 13.611 1.00 14.06 181 LYS B O 1
ATOM 4194 N N . ASN B 1 159 ? -9.333 31.204 12.292 1.00 13.97 182 ASN B N 1
ATOM 4195 C CA . ASN B 1 159 ? -9.069 30.265 11.211 1.00 14.19 182 ASN B CA 1
ATOM 4196 C C . ASN B 1 159 ? -7.616 30.412 10.735 1.00 14.06 182 ASN B C 1
ATOM 4197 O O . ASN B 1 159 ? -6.936 29.414 10.460 1.00 14.78 182 ASN B O 1
ATOM 4202 N N . THR B 1 160 ? -7.170 31.658 10.566 1.00 13.52 183 THR B N 1
ATOM 4203 C CA . THR B 1 160 ? -5.831 31.915 10.020 1.00 13.27 183 THR B CA 1
ATOM 4204 C C . THR B 1 160 ? -4.753 31.530 11.043 1.00 13.60 183 THR B C 1
ATOM 4205 O O . THR B 1 160 ? -3.763 30.921 10.678 1.00 14.47 183 THR B O 1
ATOM 4209 N N . ALA B 1 161 ? -4.956 31.858 12.319 1.00 13.41 184 ALA B N 1
ATOM 4210 C CA . ALA B 1 161 ? -4.015 31.432 13.371 1.00 13.79 184 ALA B CA 1
ATOM 4211 C C . ALA B 1 161 ? -3.847 29.925 13.375 1.00 14.43 184 ALA B C 1
ATOM 4212 O O . ALA B 1 161 ? -2.741 29.411 13.501 1.00 14.82 184 ALA B O 1
ATOM 4214 N N . ASP B 1 162 ? -4.943 29.203 13.209 1.00 15.00 185 ASP B N 1
ATOM 4215 C CA . ASP B 1 162 ? -4.875 27.754 13.198 1.00 15.25 185 ASP B CA 1
ATOM 4216 C C . ASP B 1 162 ? -4.086 27.223 12.006 1.00 14.91 185 ASP B C 1
ATOM 4217 O O . ASP B 1 162 ? -3.284 26.295 12.140 1.00 13.94 185 ASP B O 1
ATOM 4222 N N . VAL B 1 163 ? -4.336 27.800 10.835 1.00 14.40 186 VAL B N 1
ATOM 4223 C CA . VAL B 1 163 ? -3.617 27.418 9.628 1.00 14.98 186 VAL B CA 1
ATOM 4224 C C . VAL B 1 163 ? -2.123 27.698 9.778 1.00 14.97 186 VAL B C 1
ATOM 4225 O O . VAL B 1 163 ? -1.285 26.847 9.417 1.00 14.50 186 VAL B O 1
ATOM 4229 N N . VAL B 1 164 ? -1.792 28.882 10.323 1.00 15.11 187 VAL B N 1
ATOM 4230 C CA . VAL B 1 164 ? -0.395 29.277 10.514 1.00 15.07 187 VAL B CA 1
ATOM 4231 C C . VAL B 1 164 ? 0.316 28.261 11.396 1.00 16.25 187 VAL B C 1
ATOM 4232 O O . VAL B 1 164 ? 1.418 27.789 11.078 1.00 15.48 187 VAL B O 1
ATOM 4236 N N . LYS B 1 165 ? -0.319 27.925 12.517 1.00 16.47 188 LYS B N 1
ATOM 4237 C CA . LYS B 1 165 ? 0.295 26.991 13.457 1.00 17.66 188 LYS B CA 1
ATOM 4238 C C . LYS B 1 165 ? 0.437 25.576 12.867 1.00 18.36 188 LYS B C 1
ATOM 4239 O O . LYS B 1 165 ? 1.441 24.911 13.068 1.00 18.12 188 LYS B O 1
ATOM 4245 N N . ALA B 1 166 ? -0.577 25.130 12.141 1.00 18.80 189 ALA B N 1
ATOM 4246 C CA . ALA B 1 166 ? -0.561 23.815 11.514 1.00 19.94 189 ALA B CA 1
ATOM 4247 C C . ALA B 1 166 ? 0.541 23.720 10.481 1.00 20.39 189 ALA B C 1
ATOM 4248 O O . ALA B 1 166 ? 1.058 22.644 10.219 1.00 20.56 189 ALA B O 1
ATOM 4250 N N . ASN B 1 167 ? 0.907 24.842 9.888 1.00 20.31 190 ASN B N 1
ATOM 4251 C CA . ASN B 1 167 ? 2.007 24.862 8.939 1.00 20.91 190 ASN B CA 1
ATOM 4252 C C . ASN B 1 167 ? 3.378 25.262 9.512 1.00 20.12 190 ASN B C 1
ATOM 4253 O O . ASN B 1 167 ? 4.278 25.659 8.789 1.00 20.87 190 ASN B O 1
ATOM 4258 N N . GLY B 1 168 ? 3.536 25.195 10.822 1.00 19.88 191 GLY B N 1
ATOM 4259 C CA . GLY B 1 168 ? 4.820 25.423 11.431 1.00 19.24 191 GLY B CA 1
ATOM 4260 C C . GLY B 1 168 ? 5.090 26.864 11.836 1.00 18.75 191 GLY B C 1
ATOM 4261 O O . GLY B 1 168 ? 6.172 27.159 12.323 1.00 18.76 191 GLY B O 1
ATOM 4262 N N . GLY B 1 169 ? 4.110 27.752 11.664 1.00 17.59 192 GLY B N 1
ATOM 4263 C CA . GLY B 1 169 ? 4.267 29.157 12.011 1.00 16.38 192 GLY B CA 1
ATOM 4264 C C . GLY B 1 169 ? 3.952 29.440 13.475 1.00 16.90 192 GLY B C 1
ATOM 4265 O O . GLY B 1 169 ? 3.586 28.532 14.231 1.00 15.57 192 GLY B O 1
ATOM 4266 N N . LYS B 1 170 ? 4.112 30.692 13.869 1.00 15.40 193 LYS B N 1
ATOM 4267 C CA . LYS B 1 170 ? 3.870 31.116 15.244 1.00 16.76 193 LYS B CA 1
ATOM 4268 C C . LYS B 1 170 ? 3.086 32.406 15.228 1.00 15.68 193 LYS B C 1
ATOM 4269 O O . LYS B 1 170 ? 3.363 33.284 14.405 1.00 15.37 193 LYS B O 1
ATOM 4275 N N . VAL B 1 171 ? 2.094 32.494 16.111 1.00 13.33 194 VAL B N 1
ATOM 4276 C CA . VAL B 1 171 ? 1.252 33.689 16.225 1.00 13.38 194 VAL B CA 1
ATOM 4277 C C . VAL B 1 171 ? 1.670 34.460 17.463 1.00 12.97 194 VAL B C 1
ATOM 4278 O O . VAL B 1 171 ? 1.590 33.947 18.589 1.00 13.16 194 VAL B O 1
ATOM 4282 N N . LEU B 1 172 ? 2.181 35.661 17.270 1.00 12.94 195 LEU B N 1
ATOM 4283 C CA . LEU B 1 172 ? 2.761 36.433 18.358 1.00 13.65 195 LEU B CA 1
ATOM 4284 C C . LEU B 1 172 ? 1.749 37.297 19.085 1.00 14.54 195 LEU B C 1
ATOM 4285 O O . LEU B 1 172 ? 2.065 37.846 20.149 1.00 15.72 195 LEU B O 1
ATOM 4290 N N . GLY B 1 173 ? 0.551 37.423 18.531 1.00 13.69 196 GLY B N 1
ATOM 4291 C CA . GLY B 1 173 ? -0.492 38.223 19.138 1.00 14.99 196 GLY B CA 1
ATOM 4292 C C . GLY B 1 173 ? -1.472 38.840 18.160 1.00 14.18 196 GLY B C 1
ATOM 4293 O O . GLY B 1 173 ? -1.455 38.578 16.948 1.00 13.04 196 GLY B O 1
ATOM 4294 N N . GLU B 1 174 ? -2.365 39.648 18.707 1.00 14.90 197 GLU B N 1
ATOM 4295 C CA . GLU B 1 174 ? -3.318 40.402 17.903 1.00 14.50 197 GLU B CA 1
ATOM 4296 C C . GLU B 1 174 ? -3.693 41.695 18.608 1.00 14.49 197 GLU B C 1
ATOM 4297 O O . GLU B 1 174 ? -3.519 41.823 19.839 1.00 12.90 197 GLU B O 1
ATOM 4303 N N . VAL B 1 175 ? -4.213 42.627 17.812 1.00 13.17 198 VAL B N 1
ATOM 4304 C CA . VAL B 1 175 ? -4.788 43.858 18.294 1.00 14.27 198 VAL B CA 1
ATOM 4305 C C . VAL B 1 175 ? -6.112 44.073 17.574 1.00 14.71 198 VAL B C 1
ATOM 4306 O O . VAL B 1 175 ? -6.197 43.879 16.346 1.00 14.06 198 VAL B O 1
ATOM 4310 N N . ARG B 1 176 ? -7.139 44.454 18.345 1.00 13.07 199 ARG B N 1
ATOM 4311 C CA . ARG B 1 176 ? -8.489 44.636 17.799 1.00 14.94 199 ARG B CA 1
ATOM 4312 C C . ARG B 1 176 ? -8.791 46.083 17.558 1.00 14.97 199 ARG B C 1
ATOM 4313 O O . ARG B 1 176 ? -8.365 46.956 18.335 1.00 15.05 199 ARG B O 1
ATOM 4321 N N . HIS B 1 177 ? -9.538 46.348 16.491 1.00 13.96 200 HIS B N 1
ATOM 4322 C CA . HIS B 1 177 ? -9.915 47.701 16.152 1.00 14.54 200 HIS B CA 1
ATOM 4323 C C . HIS B 1 177 ? -11.413 47.767 15.872 1.00 15.46 200 HIS B C 1
ATOM 4324 O O . HIS B 1 177 ? -11.998 46.782 15.432 1.00 14.87 200 HIS B O 1
ATOM 4331 N N . PRO B 1 178 ? -12.029 48.927 16.124 1.00 15.90 201 PRO B N 1
ATOM 4332 C CA . PRO B 1 178 ? -13.429 49.066 15.786 1.00 17.21 201 PRO B CA 1
ATOM 4333 C C . PRO B 1 178 ? -13.648 48.902 14.295 1.00 16.86 201 PRO B C 1
ATOM 4334 O O . PRO B 1 178 ? -12.770 49.265 13.496 1.00 16.94 201 PRO B O 1
ATOM 4338 N N . LEU B 1 179 ? -14.820 48.399 13.927 1.00 16.68 202 LEU B N 1
ATOM 4339 C CA . LEU B 1 179 ? -15.247 48.421 12.526 1.00 15.93 202 LEU B CA 1
ATOM 4340 C C . LEU B 1 179 ? -15.232 49.864 12.007 1.00 16.05 202 LEU B C 1
ATOM 4341 O O . LEU B 1 179 ? -15.680 50.772 12.671 1.00 15.53 202 LEU B O 1
ATOM 4346 N N . SER B 1 180 ? -14.716 50.051 10.801 1.00 16.50 203 SER B N 1
ATOM 4347 C CA . SER B 1 180 ? -14.616 51.351 10.170 1.00 17.24 203 SER B CA 1
ATOM 4348 C C . SER B 1 180 ? -13.802 52.319 11.037 1.00 16.87 203 SER B C 1
ATOM 4349 O O . SER B 1 180 ? -14.206 53.431 11.268 1.00 16.82 203 SER B O 1
ATOM 4352 N N . ALA B 1 181 ? -12.655 51.867 11.527 1.00 16.57 204 ALA B N 1
ATOM 4353 C CA . ALA B 1 181 ? -11.806 52.690 12.408 1.00 16.36 204 ALA B CA 1
ATOM 4354 C C . ALA B 1 181 ? -11.280 53.942 11.712 1.00 16.60 204 ALA B C 1
ATOM 4355 O O . ALA B 1 181 ? -10.914 53.900 10.528 1.00 16.87 204 ALA B O 1
ATOM 4357 N N . SER B 1 182 ? -11.220 55.060 12.454 1.00 16.53 205 SER B N 1
ATOM 4358 C CA . SER B 1 182 ? -10.755 56.332 11.911 1.00 17.15 205 SER B CA 1
ATOM 4359 C C . SER B 1 182 ? -9.240 56.528 12.002 1.00 16.86 205 SER B C 1
ATOM 4360 O O . SER B 1 182 ? -8.700 57.419 11.334 1.00 17.17 205 SER B O 1
ATOM 4363 N N . ASP B 1 183 ? -8.528 55.692 12.771 1.00 16.54 206 ASP B N 1
ATOM 4364 C CA . ASP B 1 183 ? -7.094 55.846 12.907 1.00 16.28 206 ASP B CA 1
ATOM 4365 C C . ASP B 1 183 ? -6.477 54.483 13.259 1.00 15.93 206 ASP B C 1
ATOM 4366 O O . ASP B 1 183 ? -6.787 53.861 14.295 1.00 17.72 206 ASP B O 1
ATOM 4371 N N . PHE B 1 184 ? -5.608 54.013 12.384 1.00 15.11 207 PHE B N 1
ATOM 4372 C CA . PHE B 1 184 ? -4.933 52.754 12.610 1.00 13.76 207 PHE B CA 1
ATOM 4373 C C . PHE B 1 184 ? -3.544 52.861 13.227 1.00 13.88 207 PHE B C 1
ATOM 4374 O O . PHE B 1 184 ? -2.904 51.837 13.465 1.00 13.14 207 PHE B O 1
ATOM 4382 N N . SER B 1 185 ? -3.064 54.070 13.478 1.00 13.26 208 SER B N 1
ATOM 4383 C CA . SER B 1 185 ? -1.677 54.255 13.805 1.00 12.12 208 SER B CA 1
ATOM 4384 C C . SER B 1 185 ? -1.220 53.497 15.058 1.00 12.32 208 SER B C 1
ATOM 4385 O O . SER B 1 185 ? -0.193 52.807 15.034 1.00 11.05 208 SER B O 1
ATOM 4388 N N . SER B 1 186 ? -1.958 53.618 16.152 1.00 12.21 209 SER B N 1
ATOM 4389 C CA . SER B 1 186 ? -1.524 52.947 17.393 1.00 12.38 209 SER B CA 1
ATOM 4390 C C . SER B 1 186 ? -1.539 51.421 17.253 1.00 12.20 209 SER B C 1
ATOM 4391 O O . SER B 1 186 ? -0.631 50.750 17.686 1.00 12.30 209 SER B O 1
ATOM 4394 N N . PHE B 1 187 ? -2.601 50.895 16.668 1.00 13.09 210 PHE B N 1
ATOM 4395 C CA . PHE B 1 187 ? -2.734 49.447 16.458 1.00 13.03 210 PHE B CA 1
ATOM 4396 C C . PHE B 1 187 ? -1.587 48.917 15.601 1.00 12.97 210 PHE B C 1
ATOM 4397 O O . PHE B 1 187 ? -1.036 47.842 15.894 1.00 11.80 210 PHE B O 1
ATOM 4405 N N . LEU B 1 188 ? -1.217 49.671 14.561 1.00 12.51 211 LEU B N 1
ATOM 4406 C CA . LEU B 1 188 ? -0.112 49.276 13.691 1.00 12.67 211 LEU B CA 1
ATOM 4407 C C . LEU B 1 188 ? 1.236 49.322 14.409 1.00 14.00 211 LEU B C 1
ATOM 4408 O O . LEU B 1 188 ? 2.044 48.403 14.277 1.00 13.44 211 LEU B O 1
ATOM 4413 N N . LEU B 1 189 ? 1.463 50.370 15.209 1.00 13.69 212 LEU B N 1
ATOM 4414 C CA . LEU B 1 189 ? 2.700 50.461 15.982 1.00 11.62 212 LEU B CA 1
ATOM 4415 C C . LEU B 1 189 ? 2.815 49.305 16.981 1.00 11.03 212 LEU B C 1
ATOM 4416 O O . LEU B 1 189 ? 3.907 48.772 17.201 1.00 11.65 212 LEU B O 1
ATOM 4421 N N . GLN B 1 190 ? 1.683 48.901 17.566 1.00 10.30 213 GLN B N 1
ATOM 4422 C CA . GLN B 1 190 ? 1.637 47.781 18.509 1.00 10.41 213 GLN B CA 1
ATOM 4423 C C . GLN B 1 190 ? 2.001 46.491 17.770 1.00 11.66 213 GLN B C 1
ATOM 4424 O O . GLN B 1 190 ? 2.864 45.717 18.223 1.00 13.65 213 GLN B O 1
ATOM 4430 N N . ALA B 1 191 ? 1.408 46.309 16.604 1.00 12.19 214 ALA B N 1
ATOM 4431 C CA . ALA B 1 191 ? 1.692 45.102 15.800 1.00 14.21 214 ALA B CA 1
ATOM 4432 C C . ALA B 1 191 ? 3.164 45.034 15.434 1.00 14.19 214 ALA B C 1
ATOM 4433 O O . ALA B 1 191 ? 3.812 44.007 15.581 1.00 15.05 214 ALA B O 1
ATOM 4435 N N . GLN B 1 192 ? 3.707 46.158 15.002 1.00 15.34 215 GLN B N 1
ATOM 4436 C CA . GLN B 1 192 ? 5.096 46.238 14.624 1.00 15.42 215 GLN B CA 1
ATOM 4437 C C . GLN B 1 192 ? 6.032 45.910 15.804 1.00 15.79 215 GLN B C 1
ATOM 4438 O O . GLN B 1 192 ? 7.070 45.283 15.605 1.00 15.20 215 GLN B O 1
ATOM 4444 N N . SER B 1 193 ? 5.690 46.357 17.010 1.00 15.14 216 SER B N 1
ATOM 4445 C CA . SER B 1 193 ? 6.538 46.117 18.156 1.00 15.52 216 SER B CA 1
ATOM 4446 C C . SER B 1 193 ? 6.712 44.621 18.461 1.00 16.03 216 SER B C 1
ATOM 4447 O O . SER B 1 193 ? 7.659 44.265 19.156 1.00 14.30 216 SER B O 1
ATOM 4450 N N . SER B 1 194 ? 5.778 43.769 18.011 1.00 14.42 217 SER B N 1
ATOM 4451 C CA . SER B 1 194 ? 5.911 42.314 18.221 1.00 14.99 217 SER B CA 1
ATOM 4452 C C . SER B 1 194 ? 7.101 41.699 17.497 1.00 15.17 217 SER B C 1
ATOM 4453 O O . SER B 1 194 ? 7.545 40.602 17.854 1.00 15.24 217 SER B O 1
ATOM 4456 N N . LYS B 1 195 ? 7.585 42.394 16.473 1.00 14.55 218 LYS B N 1
ATOM 4457 C CA . LYS B 1 195 ? 8.660 41.939 15.575 1.00 15.55 218 LYS B CA 1
ATOM 4458 C C . LYS B 1 195 ? 8.253 40.778 14.683 1.00 14.25 218 LYS B C 1
ATOM 4459 O O . LYS B 1 195 ? 9.099 40.154 14.034 1.00 13.76 218 LYS B O 1
ATOM 4465 N N . ALA B 1 196 ? 6.949 40.533 14.588 1.00 12.98 219 ALA B N 1
ATOM 4466 C CA . ALA B 1 196 ? 6.426 39.557 13.634 1.00 12.30 219 ALA B CA 1
ATOM 4467 C C . ALA B 1 196 ? 6.847 39.885 12.197 1.00 12.09 219 ALA B C 1
ATOM 4468 O O . ALA B 1 196 ? 6.964 41.047 11.804 1.00 12.13 219 ALA B O 1
ATOM 4470 N N . GLN B 1 197 ? 7.027 38.838 11.402 1.00 12.00 220 GLN B N 1
ATOM 4471 C CA . GLN B 1 197 ? 7.282 38.965 9.953 1.00 12.89 220 GLN B CA 1
ATOM 4472 C C . GLN B 1 197 ? 6.077 39.425 9.165 1.00 13.37 220 GLN B C 1
ATOM 4473 O O . GLN B 1 197 ? 6.236 40.184 8.192 1.00 13.05 220 GLN B O 1
ATOM 4479 N N . ILE B 1 198 ? 4.890 38.956 9.582 1.00 12.81 221 ILE B N 1
ATOM 4480 C CA . ILE B 1 198 ? 3.653 39.126 8.834 1.00 13.14 221 ILE B CA 1
ATOM 4481 C C . ILE B 1 198 ? 2.625 39.836 9.674 1.00 13.13 221 ILE B C 1
ATOM 4482 O O . ILE B 1 198 ? 2.382 39.449 10.804 1.00 12.44 221 ILE B O 1
ATOM 4487 N N . LEU B 1 199 ? 2.058 40.904 9.125 1.00 11.39 222 LEU B N 1
ATOM 4488 C CA . LEU B 1 199 ? 0.894 41.566 9.682 1.00 12.89 222 LEU B CA 1
ATOM 4489 C C . LEU B 1 199 ? -0.326 40.994 8.959 1.00 12.76 222 LEU B C 1
ATOM 4490 O O . LEU B 1 199 ? -0.531 41.241 7.781 1.00 12.69 222 LEU B O 1
ATOM 4495 N N . GLY B 1 200 ? -1.096 40.176 9.665 1.00 12.58 223 GLY B N 1
ATOM 4496 C CA . GLY B 1 200 ? -2.317 39.607 9.138 1.00 13.03 223 GLY B CA 1
ATOM 4497 C C . GLY B 1 200 ? -3.472 40.568 9.311 1.00 12.29 223 GLY B C 1
ATOM 4498 O O . GLY B 1 200 ? -3.814 40.946 10.441 1.00 13.69 223 GLY B O 1
ATOM 4499 N N . LEU B 1 201 ? -4.068 40.966 8.190 1.00 12.58 224 LEU B N 1
ATOM 4500 C CA . LEU B 1 201 ? -5.168 41.911 8.185 1.00 13.00 224 LEU B CA 1
ATOM 4501 C C . LEU B 1 201 ? -6.482 41.147 8.256 1.00 13.88 224 LEU B C 1
ATOM 4502 O O . LEU B 1 201 ? -7.052 40.779 7.220 1.00 11.46 224 LEU B O 1
ATOM 4507 N N . ALA B 1 202 ? -6.932 40.863 9.482 1.00 12.35 225 ALA B N 1
ATOM 4508 C CA . ALA B 1 202 ? -8.206 40.180 9.712 1.00 13.71 225 ALA B CA 1
ATOM 4509 C C . ALA B 1 202 ? -9.332 41.230 9.752 1.00 13.47 225 ALA B C 1
ATOM 4510 O O . ALA B 1 202 ? -9.998 41.440 10.771 1.00 14.16 225 ALA B O 1
ATOM 4512 N N . ASN B 1 203 ? -9.511 41.885 8.610 1.00 12.80 226 ASN B N 1
ATOM 4513 C CA . ASN B 1 203 ? -10.498 42.920 8.407 1.00 12.83 226 ASN B CA 1
ATOM 4514 C C . ASN B 1 203 ? -10.845 42.996 6.924 1.00 12.79 226 ASN B C 1
ATOM 4515 O O . ASN B 1 203 ? -10.387 42.171 6.135 1.00 13.37 226 ASN B O 1
ATOM 4520 N N . ALA B 1 204 ? -11.693 43.932 6.528 1.00 13.26 227 ALA B N 1
ATOM 4521 C CA . ALA B 1 204 ? -12.150 43.946 5.148 1.00 13.31 227 ALA B CA 1
ATOM 4522 C C . ALA B 1 204 ? -12.517 45.366 4.686 1.00 12.29 227 ALA B C 1
ATOM 4523 O O . ALA B 1 204 ? -12.572 46.302 5.480 1.00 13.56 227 ALA B O 1
ATOM 4525 N N . GLY B 1 205 ? -12.754 45.510 3.386 1.00 14.12 228 GLY B N 1
ATOM 4526 C CA . GLY B 1 205 ? -13.323 46.731 2.809 1.00 13.76 228 GLY B CA 1
ATOM 4527 C C . GLY B 1 205 ? -12.511 47.956 3.134 1.00 14.15 228 GLY B C 1
ATOM 4528 O O . GLY B 1 205 ? -11.267 47.934 3.084 1.00 14.93 228 GLY B O 1
ATOM 4529 N N . GLY B 1 206 ? -13.201 49.019 3.524 1.00 13.84 229 GLY B N 1
ATOM 4530 C CA . GLY B 1 206 ? -12.539 50.261 3.860 1.00 15.15 229 GLY B CA 1
ATOM 4531 C C . GLY B 1 206 ? -11.527 50.157 4.983 1.00 14.27 229 GLY B C 1
ATOM 4532 O O . GLY B 1 206 ? -10.569 50.954 5.031 1.00 14.57 229 GLY B O 1
ATOM 4533 N N . ASP B 1 207 ? -11.736 49.212 5.911 1.00 14.11 230 ASP B N 1
ATOM 4534 C CA . ASP B 1 207 ? -10.728 48.975 6.967 1.00 14.01 230 ASP B CA 1
ATOM 4535 C C . ASP B 1 207 ? -9.414 48.418 6.408 1.00 13.95 230 ASP B C 1
ATOM 4536 O O . ASP B 1 207 ? -8.336 48.806 6.848 1.00 14.50 230 ASP B O 1
ATOM 4541 N N . THR B 1 208 ? -9.498 47.480 5.467 1.00 13.28 231 THR B N 1
ATOM 4542 C CA . THR B 1 208 ? -8.297 46.963 4.844 1.00 12.87 231 THR B CA 1
ATOM 4543 C C . THR B 1 208 ? -7.599 48.080 4.071 1.00 13.26 231 THR B C 1
ATOM 4544 O O . THR B 1 208 ? -6.379 48.240 4.188 1.00 12.81 231 THR B O 1
ATOM 4548 N N . VAL B 1 209 ? -8.381 48.860 3.321 1.00 13.97 232 VAL B N 1
ATOM 4549 C CA . VAL B 1 209 ? -7.837 49.975 2.530 1.00 13.68 232 VAL B CA 1
ATOM 4550 C C . VAL B 1 209 ? -7.148 50.974 3.430 1.00 14.02 232 VAL B C 1
ATOM 4551 O O . VAL B 1 209 ? -5.974 51.301 3.228 1.00 14.66 232 VAL B O 1
ATOM 4555 N N . ASN B 1 210 ? -7.857 51.439 4.442 1.00 13.67 233 ASN B N 1
ATOM 4556 C CA . ASN B 1 210 ? -7.266 52.440 5.365 1.00 14.47 233 ASN B CA 1
ATOM 4557 C C . ASN B 1 210 ? -6.058 51.947 6.169 1.00 14.09 233 ASN B C 1
ATOM 4558 O O . ASN B 1 210 ? -5.086 52.694 6.380 1.00 14.52 233 ASN B O 1
ATOM 4563 N N . ALA B 1 211 ? -6.105 50.694 6.577 1.00 13.14 234 ALA B N 1
ATOM 4564 C CA . ALA B 1 211 ? -5.001 50.070 7.308 1.00 13.91 234 ALA B CA 1
ATOM 4565 C C . ALA B 1 211 ? -3.764 49.960 6.435 1.00 13.50 234 ALA B C 1
ATOM 4566 O O . ALA B 1 211 ? -2.643 50.210 6.875 1.00 13.98 234 ALA B O 1
ATOM 4568 N N . ILE B 1 212 ? -3.946 49.577 5.165 1.00 13.56 235 ILE B N 1
ATOM 4569 C CA . ILE B 1 212 ? -2.786 49.460 4.264 1.00 13.66 235 ILE B CA 1
ATOM 4570 C C . ILE B 1 212 ? -2.194 50.850 3.991 1.00 14.10 235 ILE B C 1
ATOM 4571 O O . ILE B 1 212 ? -0.958 51.037 3.973 1.00 14.26 235 ILE B O 1
ATOM 4576 N N . LYS B 1 213 ? -3.051 51.829 3.778 1.00 14.04 236 LYS B N 1
ATOM 4577 C CA . LYS B 1 213 ? -2.565 53.211 3.525 1.00 15.42 236 LYS B CA 1
ATOM 4578 C C . LYS B 1 213 ? -1.759 53.707 4.741 1.00 16.09 236 LYS B C 1
ATOM 4579 O O . LYS B 1 213 ? -0.671 54.297 4.600 1.00 17.15 236 LYS B O 1
ATOM 4585 N N . ALA B 1 214 ? -2.263 53.411 5.941 1.00 15.24 237 ALA B N 1
ATOM 4586 C CA . ALA B 1 214 ? -1.589 53.822 7.184 1.00 15.00 237 ALA B CA 1
ATOM 4587 C C . ALA B 1 214 ? -0.267 53.061 7.389 1.00 15.62 237 ALA B C 1
ATOM 4588 O O . ALA B 1 214 ? 0.739 53.628 7.860 1.00 16.02 237 ALA B O 1
ATOM 4590 N N . ALA B 1 215 ? -0.266 51.778 7.029 1.00 15.38 238 ALA B N 1
ATOM 4591 C CA . ALA B 1 215 ? 0.906 50.964 7.169 1.00 16.39 238 ALA B CA 1
ATOM 4592 C C . ALA B 1 215 ? 2.043 51.531 6.315 1.00 17.52 238 ALA B C 1
ATOM 4593 O O . ALA B 1 215 ? 3.187 51.523 6.728 1.00 17.26 238 ALA B O 1
ATOM 4595 N N . LYS B 1 216 ? 1.706 52.002 5.122 1.00 19.03 239 LYS B N 1
ATOM 4596 C CA . LYS B 1 216 ? 2.677 52.551 4.201 1.00 22.28 239 LYS B CA 1
ATOM 4597 C C . LYS B 1 216 ? 3.106 53.924 4.736 1.00 23.12 239 LYS B C 1
ATOM 4598 O O . LYS B 1 216 ? 4.305 54.213 4.844 1.00 25.64 239 LYS B O 1
ATOM 4604 N N . GLU B 1 217 ? 2.150 54.736 5.147 1.00 23.79 240 GLU B N 1
ATOM 4605 C CA . GLU B 1 217 ? 2.441 56.079 5.653 1.00 24.52 240 GLU B CA 1
ATOM 4606 C C . GLU B 1 217 ? 3.381 56.077 6.855 1.00 24.58 240 GLU B C 1
ATOM 4607 O O . GLU B 1 217 ? 4.292 56.906 6.937 1.00 26.07 240 GLU B O 1
ATOM 4613 N N . PHE B 1 218 ? 3.160 55.179 7.809 1.00 23.46 241 PHE B N 1
ATOM 4614 C CA . PHE B 1 218 ? 3.963 55.147 9.014 1.00 23.18 241 PHE B CA 1
ATOM 4615 C C . PHE B 1 218 ? 5.134 54.161 8.956 1.00 22.71 241 PHE B C 1
ATOM 4616 O O . PHE B 1 218 ? 5.669 53.791 9.986 1.00 23.90 241 PHE B O 1
ATOM 4624 N N . GLY B 1 219 ? 5.509 53.747 7.753 1.00 22.95 242 GLY B N 1
ATOM 4625 C CA . GLY B 1 219 ? 6.668 52.866 7.524 1.00 22.36 242 GLY B CA 1
ATOM 4626 C C . GLY B 1 219 ? 6.581 51.467 8.112 1.00 22.01 242 GLY B C 1
ATOM 4627 O O . GLY B 1 219 ? 7.623 50.793 8.284 1.00 20.21 242 GLY B O 1
ATOM 4628 N N . ILE B 1 220 ? 5.359 51.014 8.412 1.00 19.87 243 ILE B N 1
ATOM 4629 C CA . ILE B 1 220 ? 5.168 49.665 8.970 1.00 19.23 243 ILE B CA 1
ATOM 4630 C C . ILE B 1 220 ? 5.634 48.617 7.937 1.00 18.41 243 ILE B C 1
ATOM 4631 O O . ILE B 1 220 ? 6.193 47.570 8.285 1.00 18.92 243 ILE B O 1
ATOM 4636 N N . THR B 1 221 ? 5.406 48.913 6.665 1.00 18.34 244 THR B N 1
ATOM 4637 C CA . THR B 1 221 ? 5.759 48.015 5.562 1.00 19.92 244 THR B CA 1
ATOM 4638 C C . THR B 1 221 ? 7.292 47.902 5.328 1.00 21.03 244 THR B C 1
ATOM 4639 O O . THR B 1 221 ? 7.756 47.020 4.597 1.00 21.11 244 THR B O 1
ATOM 4643 N N . LYS B 1 222 ? 8.058 48.780 5.968 1.00 21.98 245 LYS B N 1
ATOM 4644 C CA . LYS B 1 222 ? 9.507 48.640 6.016 1.00 23.95 245 LYS B CA 1
ATOM 4645 C C . LYS B 1 222 ? 9.988 47.456 6.846 1.00 23.11 245 LYS B C 1
ATOM 4646 O O . LYS B 1 222 ? 11.074 46.948 6.575 1.00 24.68 245 LYS B O 1
ATOM 4652 N N . THR B 1 223 ? 9.210 47.009 7.837 1.00 21.80 246 THR B N 1
ATOM 4653 C CA . THR B 1 223 ? 9.635 45.915 8.736 1.00 21.02 246 THR B CA 1
ATOM 4654 C C . THR B 1 223 ? 8.731 44.687 8.730 1.00 19.45 246 THR B C 1
ATOM 4655 O O . THR B 1 223 ? 9.108 43.652 9.250 1.00 20.15 246 THR B O 1
ATOM 4667 N N . LYS B 1 225 ? 5.691 42.337 6.260 1.00 15.88 248 LYS B N 1
ATOM 4668 C CA . LYS B 1 225 ? 4.896 42.091 5.057 1.00 16.81 248 LYS B CA 1
ATOM 4669 C C . LYS B 1 225 ? 3.418 42.035 5.425 1.00 16.60 248 LYS B C 1
ATOM 4670 O O . LYS B 1 225 ? 3.056 41.487 6.469 1.00 15.56 248 LYS B O 1
ATOM 4676 N N . LEU B 1 226 ? 2.560 42.616 4.590 1.00 15.75 249 LEU B N 1
ATOM 4677 C CA . LEU B 1 226 ? 1.114 42.577 4.843 1.00 16.76 249 LEU B CA 1
ATOM 4678 C C . LEU B 1 226 ? 0.507 41.307 4.228 1.00 17.06 249 LEU B C 1
ATOM 4679 O O . LEU B 1 226 ? 0.850 40.941 3.086 1.00 18.25 249 LEU B O 1
ATOM 4684 N N . ALA B 1 227 ? -0.351 40.615 4.992 1.00 15.58 250 ALA B N 1
ATOM 4685 C CA . ALA B 1 227 ? -1.203 39.553 4.463 1.00 15.67 250 ALA B CA 1
ATOM 4686 C C . ALA B 1 227 ? -2.652 40.091 4.473 1.00 15.86 250 ALA B C 1
ATOM 4687 O O . ALA B 1 227 ? -3.271 40.177 5.535 1.00 14.12 250 ALA B O 1
ATOM 4689 N N . ALA B 1 228 ? -3.170 40.460 3.295 1.00 15.47 251 ALA B N 1
ATOM 4690 C CA . ALA B 1 228 ? -4.530 40.959 3.185 1.00 15.22 251 ALA B CA 1
ATOM 4691 C C . ALA B 1 228 ? -5.422 39.736 3.058 1.00 14.95 251 ALA B C 1
ATOM 4692 O O . ALA B 1 228 ? -5.559 39.130 2.007 1.00 15.84 251 ALA B O 1
ATOM 4694 N N . LEU B 1 229 ? -5.968 39.341 4.188 1.00 14.10 252 LEU B N 1
ATOM 4695 C CA . LEU B 1 229 ? -6.718 38.104 4.270 1.00 12.97 252 LEU B CA 1
ATOM 4696 C C . LEU B 1 229 ? -8.050 38.201 3.532 1.00 12.94 252 LEU B C 1
ATOM 4697 O O . LEU B 1 229 ? -8.587 37.192 3.133 1.00 14.54 252 LEU B O 1
ATOM 4702 N N . LEU B 1 230 ? -8.613 39.391 3.401 1.00 12.18 253 LEU B N 1
ATOM 4703 C CA . LEU B 1 230 ? -9.785 39.590 2.528 1.00 13.03 253 LEU B CA 1
ATOM 4704 C C . LEU B 1 230 ? -9.663 40.866 1.746 1.00 13.12 253 LEU B C 1
ATOM 4705 O O . LEU B 1 230 ? -9.699 41.975 2.310 1.00 13.88 253 LEU B O 1
ATOM 4723 N N . PHE B 1 232 ? -10.992 42.494 -2.070 1.00 15.55 255 PHE B N 1
ATOM 4724 C CA . PHE B 1 232 ? -11.789 42.381 -3.280 1.00 14.60 255 PHE B CA 1
ATOM 4725 C C . PHE B 1 232 ? -11.282 43.336 -4.329 1.00 14.34 255 PHE B C 1
ATOM 4726 O O . PHE B 1 232 ? -10.398 44.164 -4.061 1.00 14.29 255 PHE B O 1
ATOM 4734 N N . ILE B 1 233 ? -11.808 43.208 -5.553 1.00 14.29 256 ILE B N 1
ATOM 4735 C CA . ILE B 1 233 ? -11.293 44.000 -6.655 1.00 14.46 256 ILE B CA 1
ATOM 4736 C C . ILE B 1 233 ? -11.410 45.518 -6.363 1.00 13.36 256 ILE B C 1
ATOM 4737 O O . ILE B 1 233 ? -10.525 46.262 -6.705 1.00 12.62 256 ILE B O 1
ATOM 4742 N N . ASN B 1 234 ? -12.493 45.944 -5.728 1.00 14.57 257 ASN B N 1
ATOM 4743 C CA . ASN B 1 234 ? -12.664 47.369 -5.389 1.00 14.27 257 ASN B CA 1
ATOM 4744 C C . ASN B 1 234 ? -11.621 47.941 -4.423 1.00 15.45 257 ASN B C 1
ATOM 4745 O O . ASN B 1 234 ? -11.299 49.116 -4.490 1.00 13.79 257 ASN B O 1
ATOM 4750 N N . ASP B 1 235 ? -11.136 47.106 -3.520 1.00 16.03 258 ASP B N 1
ATOM 4751 C CA . ASP B 1 235 ? -10.070 47.480 -2.545 1.00 16.15 258 ASP B CA 1
ATOM 4752 C C . ASP B 1 235 ? -8.740 47.702 -3.278 1.00 15.39 258 ASP B C 1
ATOM 4753 O O . ASP B 1 235 ? -8.020 48.680 -3.036 1.00 15.24 258 ASP B O 1
ATOM 4758 N N . VAL B 1 236 ? -8.438 46.818 -4.226 1.00 15.02 259 VAL B N 1
ATOM 4759 C CA . VAL B 1 236 ? -7.280 47.045 -5.105 1.00 14.84 259 VAL B CA 1
ATOM 4760 C C . VAL B 1 236 ? -7.442 48.354 -5.900 1.00 14.83 259 VAL B C 1
ATOM 4761 O O . VAL B 1 236 ? -6.494 49.139 -6.035 1.00 14.64 259 VAL B O 1
ATOM 4765 N N . HIS B 1 237 ? -8.638 48.590 -6.452 1.00 14.62 260 HIS B N 1
ATOM 4766 C CA . HIS B 1 237 ? -8.877 49.783 -7.247 1.00 14.35 260 HIS B CA 1
ATOM 4767 C C . HIS B 1 237 ? -8.635 51.043 -6.384 1.00 15.16 260 HIS B C 1
ATOM 4768 O O . HIS B 1 237 ? -8.021 51.992 -6.827 1.00 15.68 260 HIS B O 1
ATOM 4775 N N . ALA B 1 238 ? -9.083 51.001 -5.129 1.00 14.66 261 ALA B N 1
ATOM 4776 C CA . ALA B 1 238 ? -8.911 52.116 -4.192 1.00 15.51 261 ALA B CA 1
ATOM 4777 C C . ALA B 1 238 ? -7.469 52.413 -3.835 1.00 15.32 261 ALA B C 1
ATOM 4778 O O . ALA B 1 238 ? -7.080 53.576 -3.714 1.00 15.47 261 ALA B O 1
ATOM 4780 N N . LEU B 1 239 ? -6.686 51.372 -3.628 1.00 14.24 262 LEU B N 1
ATOM 4781 C CA . LEU B 1 239 ? -5.319 51.535 -3.197 1.00 14.89 262 LEU B CA 1
ATOM 4782 C C . LEU B 1 239 ? -4.383 51.851 -4.359 1.00 14.97 262 LEU B C 1
ATOM 4783 O O . LEU B 1 239 ? -3.406 52.577 -4.184 1.00 14.41 262 LEU B O 1
ATOM 4788 N N . GLY B 1 240 ? -4.671 51.272 -5.524 1.00 13.86 263 GLY B N 1
ATOM 4789 C CA . GLY B 1 240 ? -3.749 51.325 -6.653 1.00 14.81 263 GLY B CA 1
ATOM 4790 C C . GLY B 1 240 ? -2.768 50.149 -6.672 1.00 13.82 263 GLY B C 1
ATOM 4791 O O . GLY B 1 240 ? -2.370 49.611 -5.642 1.00 13.37 263 GLY B O 1
ATOM 4792 N N . LEU B 1 241 ? -2.359 49.755 -7.872 1.00 13.14 264 LEU B N 1
ATOM 4793 C CA . LEU B 1 241 ? -1.385 48.665 -8.028 1.00 13.15 264 LEU B CA 1
ATOM 4794 C C . LEU B 1 241 ? 0.006 49.008 -7.517 1.00 13.60 264 LEU B C 1
ATOM 4795 O O . LEU B 1 241 ? 0.767 48.116 -7.106 1.00 14.47 264 LEU B O 1
ATOM 4800 N N . GLU B 1 242 ? 0.388 50.269 -7.580 1.00 15.01 265 GLU B N 1
ATOM 4801 C CA . GLU B 1 242 ? 1.701 50.629 -7.072 1.00 16.32 265 GLU B CA 1
ATOM 4802 C C . GLU B 1 242 ? 1.824 50.172 -5.580 1.00 16.71 265 GLU B C 1
ATOM 4803 O O . GLU B 1 242 ? 2.855 49.607 -5.156 1.00 16.53 265 GLU B O 1
ATOM 4809 N N . THR B 1 243 ? 0.764 50.383 -4.818 1.00 15.91 266 THR B N 1
ATOM 4810 C CA . THR B 1 243 ? 0.763 50.035 -3.380 1.00 15.96 266 THR B CA 1
ATOM 4811 C C . THR B 1 243 ? 0.540 48.535 -3.150 1.00 15.74 266 THR B C 1
ATOM 4812 O O . THR B 1 243 ? 1.150 47.947 -2.255 1.00 16.62 266 THR B O 1
ATOM 4816 N N . THR B 1 244 ? -0.345 47.918 -3.935 1.00 15.63 267 THR B N 1
ATOM 4817 C CA . THR B 1 244 ? -0.769 46.534 -3.682 1.00 14.59 267 THR B CA 1
ATOM 4818 C C . THR B 1 244 ? -0.017 45.462 -4.458 1.00 14.92 267 THR B C 1
ATOM 4819 O O . THR B 1 244 ? -0.185 44.293 -4.171 1.00 15.16 267 THR B O 1
ATOM 4823 N N . GLN B 1 245 ? 0.827 45.831 -5.425 1.00 14.33 268 GLN B N 1
ATOM 4824 C CA . GLN B 1 245 ? 1.617 44.837 -6.157 1.00 14.69 268 GLN B CA 1
ATOM 4825 C C . GLN B 1 245 ? 2.293 43.821 -5.245 1.00 15.34 268 GLN B C 1
ATOM 4826 O O . GLN B 1 245 ? 2.872 44.172 -4.220 1.00 15.61 268 GLN B O 1
ATOM 4832 N N . GLY B 1 246 ? 2.148 42.552 -5.613 1.00 14.95 269 GLY B N 1
ATOM 4833 C CA . GLY B 1 246 ? 2.766 41.462 -4.951 1.00 16.34 269 GLY B CA 1
ATOM 4834 C C . GLY B 1 246 ? 2.001 40.874 -3.784 1.00 15.81 269 GLY B C 1
ATOM 4835 O O . GLY B 1 246 ? 2.342 39.782 -3.313 1.00 16.60 269 GLY B O 1
ATOM 4836 N N . LEU B 1 247 ? 0.940 41.540 -3.342 1.00 15.49 270 LEU B N 1
ATOM 4837 C CA . LEU B 1 247 ? 0.086 40.930 -2.319 1.00 15.54 270 LEU B CA 1
ATOM 4838 C C . LEU B 1 247 ? -0.545 39.654 -2.868 1.00 16.02 270 LEU B C 1
ATOM 4839 O O . LEU B 1 247 ? -0.982 39.583 -4.042 1.00 15.29 270 LEU B O 1
ATOM 4844 N N . VAL B 1 248 ? -0.609 38.662 -1.994 1.00 15.67 271 VAL B N 1
ATOM 4845 C CA . VAL B 1 248 ? -1.236 37.398 -2.287 1.00 16.61 271 VAL B CA 1
ATOM 4846 C C . VAL B 1 248 ? -2.626 37.381 -1.626 1.00 17.22 271 VAL B C 1
ATOM 4847 O O . VAL B 1 248 ? -2.801 37.765 -0.447 1.00 15.36 271 VAL B O 1
ATOM 4851 N N . LEU B 1 249 ? -3.633 36.986 -2.393 1.00 15.78 272 LEU B N 1
ATOM 4852 C CA . LEU B 1 249 ? -4.991 36.937 -1.849 1.00 15.92 272 LEU B CA 1
ATOM 4853 C C . LEU B 1 249 ? -5.751 35.741 -2.352 1.00 15.21 272 LEU B C 1
ATOM 4854 O O . LEU B 1 249 ? -5.320 35.062 -3.297 1.00 15.19 272 LEU B O 1
ATOM 4859 N N . THR B 1 250 ? -6.866 35.452 -1.691 1.00 15.21 273 THR B N 1
ATOM 4860 C CA . THR B 1 250 ? -7.760 34.363 -2.081 1.00 14.58 273 THR B CA 1
ATOM 4861 C C . THR B 1 250 ? -9.105 34.972 -2.437 1.00 16.24 273 THR B C 1
ATOM 4862 O O . THR B 1 250 ? -9.635 35.773 -1.666 1.00 15.23 273 THR B O 1
ATOM 4866 N N . ASP B 1 251 ? -9.636 34.635 -3.608 1.00 14.94 274 ASP B N 1
ATOM 4867 C CA . ASP B 1 251 ? -10.960 35.108 -3.996 1.00 15.99 274 ASP B CA 1
ATOM 4868 C C . ASP B 1 251 ? -11.650 33.996 -4.778 1.00 14.85 274 ASP B C 1
ATOM 4869 O O . ASP B 1 251 ? -11.021 32.964 -5.176 1.00 14.94 274 ASP B O 1
ATOM 4874 N N . SER B 1 252 ? -12.957 34.147 -4.916 1.00 12.77 275 SER B N 1
ATOM 4875 C CA . SER B 1 252 ? -13.766 33.106 -5.509 1.00 12.33 275 SER B CA 1
ATOM 4876 C C . SER B 1 252 ? -14.018 33.278 -7.002 1.00 12.33 275 SER B C 1
ATOM 4877 O O . SER B 1 252 ? -14.517 32.363 -7.636 1.00 12.69 275 SER B O 1
ATOM 4880 N N . TRP B 1 253 ? -13.737 34.458 -7.549 1.00 11.59 276 TRP B N 1
ATOM 4881 C CA . TRP B 1 253 ? -14.098 34.762 -8.962 1.00 12.02 276 TRP B CA 1
ATOM 4882 C C . TRP B 1 253 ? -13.358 36.007 -9.345 1.00 12.34 276 TRP B C 1
ATOM 4883 O O . TRP B 1 253 ? -12.978 36.788 -8.484 1.00 15.06 276 TRP B O 1
ATOM 4894 N N . TYR B 1 254 ? -13.098 36.149 -10.636 1.00 11.96 277 TYR B N 1
ATOM 4895 C CA A TYR B 1 254 ? -12.493 37.359 -11.171 0.70 11.81 277 TYR B CA 1
ATOM 4896 C CA B TYR B 1 254 ? -12.423 37.297 -11.192 0.30 11.57 277 TYR B CA 1
ATOM 4897 C C . TYR B 1 254 ? -12.986 37.557 -12.589 1.00 11.88 277 TYR B C 1
ATOM 4898 O O . TYR B 1 254 ? -13.211 36.605 -13.339 1.00 12.25 277 TYR B O 1
ATOM 4915 N N . TRP B 1 255 ? -13.215 38.831 -12.935 1.00 10.97 278 TRP B N 1
ATOM 4916 C CA . TRP B 1 255 ? -13.961 39.160 -14.154 1.00 11.56 278 TRP B CA 1
ATOM 4917 C C . TRP B 1 255 ? -13.257 38.651 -15.401 1.00 12.30 278 TRP B C 1
ATOM 4918 O O . TRP B 1 255 ? -13.911 38.278 -16.335 1.00 12.50 278 TRP B O 1
ATOM 4929 N N . ASN B 1 256 ? -11.925 38.600 -15.397 1.00 13.48 279 ASN B N 1
ATOM 4930 C CA A ASN B 1 256 ? -11.210 38.247 -16.633 0.50 13.84 279 ASN B CA 1
ATOM 4931 C CA B ASN B 1 256 ? -11.143 38.263 -16.580 0.50 14.28 279 ASN B CA 1
ATOM 4932 C C . ASN B 1 256 ? -10.768 36.783 -16.718 1.00 15.57 279 ASN B C 1
ATOM 4933 O O . ASN B 1 256 ? -9.870 36.432 -17.521 1.00 15.76 279 ASN B O 1
ATOM 4942 N N . ARG B 1 257 ? -11.431 35.911 -15.961 1.00 15.03 280 ARG B N 1
ATOM 4943 C CA . ARG B 1 257 ? -11.103 34.478 -15.991 1.00 16.93 280 ARG B CA 1
ATOM 4944 C C . ARG B 1 257 ? -11.262 33.871 -17.345 1.00 16.56 280 ARG B C 1
ATOM 4945 O O . ARG B 1 257 ? -10.382 33.164 -17.811 1.00 17.17 280 ARG B O 1
ATOM 4953 N N . ASP B 1 258 ? -12.421 34.054 -17.962 1.00 15.18 281 ASP B N 1
ATOM 4954 C CA . ASP B 1 258 ? -12.689 33.413 -19.252 1.00 16.03 281 ASP B CA 1
ATOM 4955 C C . ASP B 1 258 ? -13.769 34.172 -19.975 1.00 14.72 281 ASP B C 1
ATOM 4956 O O . ASP B 1 258 ? -14.194 35.242 -19.501 1.00 14.18 281 ASP B O 1
ATOM 4961 N N . GLN B 1 259 ? -14.170 33.692 -21.144 1.00 14.72 282 GLN B N 1
ATOM 4962 C CA . GLN B 1 259 ? -15.146 34.408 -21.950 1.00 15.47 282 GLN B CA 1
ATOM 4963 C C . GLN B 1 259 ? -16.455 34.550 -21.168 1.00 14.72 282 GLN B C 1
ATOM 4964 O O . GLN B 1 259 ? -17.061 35.630 -21.178 1.00 14.61 282 GLN B O 1
ATOM 4970 N N . ALA B 1 260 ? -16.890 33.498 -20.457 1.00 13.00 283 ALA B N 1
ATOM 4971 C CA . ALA B 1 260 ? -18.177 33.599 -19.749 1.00 13.42 283 ALA B CA 1
ATOM 4972 C C . ALA B 1 260 ? -18.129 34.683 -18.642 1.00 11.83 283 ALA B C 1
ATOM 4973 O O . ALA B 1 260 ? -19.113 35.433 -18.442 1.00 12.51 283 ALA B O 1
ATOM 4975 N N . SER B 1 261 ? -17.037 34.734 -17.895 1.00 11.71 284 SER B N 1
ATOM 4976 C CA . SER B 1 261 ? -16.901 35.746 -16.819 1.00 12.06 284 SER B CA 1
ATOM 4977 C C . SER B 1 261 ? -16.838 37.150 -17.423 1.00 12.27 284 SER B C 1
ATOM 4978 O O . SER B 1 261 ? -17.475 38.091 -16.935 1.00 12.63 284 SER B O 1
ATOM 4981 N N . ARG B 1 262 ? -16.070 37.283 -18.490 1.00 12.20 285 ARG B N 1
ATOM 4982 C CA A ARG B 1 262 ? -15.916 38.572 -19.137 0.50 12.12 285 ARG B CA 1
ATOM 4983 C CA B ARG B 1 262 ? -15.915 38.561 -19.168 0.50 12.12 285 ARG B CA 1
ATOM 4984 C C . ARG B 1 262 ? -17.227 39.051 -19.724 1.00 11.67 285 ARG B C 1
ATOM 4985 O O . ARG B 1 262 ? -17.553 40.227 -19.645 1.00 10.00 285 ARG B O 1
ATOM 5000 N N . GLN B 1 263 ? -17.984 38.166 -20.346 1.00 11.72 286 GLN B N 1
ATOM 5001 C CA . GLN B 1 263 ? -19.244 38.595 -20.941 1.00 12.06 286 GLN B CA 1
ATOM 5002 C C . GLN B 1 263 ? -20.275 39.021 -19.904 1.00 12.36 286 GLN B C 1
ATOM 5003 O O . GLN B 1 263 ? -21.005 39.956 -20.108 1.00 11.66 286 GLN B O 1
ATOM 5009 N N . TRP B 1 264 ? -20.331 38.312 -18.792 1.00 11.34 287 TRP B N 1
ATOM 5010 C CA . TRP B 1 264 ? -21.219 38.725 -17.728 1.00 12.89 287 TRP B CA 1
ATOM 5011 C C . TRP B 1 264 ? -20.769 40.095 -17.175 1.00 10.51 287 TRP B C 1
ATOM 5012 O O . TRP B 1 264 ? -21.572 40.987 -16.939 1.00 12.64 287 TRP B O 1
ATOM 5023 N N . ALA B 1 265 ? -19.471 40.274 -16.993 1.00 11.28 288 ALA B N 1
ATOM 5024 C CA . ALA B 1 265 ? -18.951 41.519 -16.431 1.00 10.59 288 ALA B CA 1
ATOM 5025 C C . ALA B 1 265 ? -19.238 42.659 -17.369 1.00 10.37 288 ALA B C 1
ATOM 5026 O O . ALA B 1 265 ? -19.435 43.801 -16.925 1.00 10.32 288 ALA B O 1
ATOM 5028 N N . GLN B 1 266 ? -19.259 42.399 -18.677 1.00 10.34 289 GLN B N 1
ATOM 5029 C CA . GLN B 1 266 ? -19.614 43.454 -19.649 1.00 10.60 289 GLN B CA 1
ATOM 5030 C C . GLN B 1 266 ? -21.051 43.942 -19.439 1.00 11.15 289 GLN B C 1
ATOM 5031 O O . GLN B 1 266 ? -21.337 45.154 -19.487 1.00 11.77 289 GLN B O 1
ATOM 5037 N N . ARG B 1 267 ? -21.946 42.998 -19.138 1.00 11.77 290 ARG B N 1
ATOM 5038 C CA . ARG B 1 267 ? -23.345 43.345 -18.870 1.00 13.29 290 ARG B CA 1
ATOM 5039 C C . ARG B 1 267 ? -23.486 44.144 -17.577 1.00 12.87 290 ARG B C 1
ATOM 5040 O O . ARG B 1 267 ? -24.240 45.118 -17.538 1.00 12.60 290 ARG B O 1
ATOM 5048 N N . TYR B 1 268 ? -22.706 43.767 -16.558 1.00 11.48 291 TYR B N 1
ATOM 5049 C CA . TYR B 1 268 ? -22.641 44.490 -15.291 1.00 12.35 291 TYR B CA 1
ATOM 5050 C C . TYR B 1 268 ? -22.087 45.896 -15.467 1.00 11.84 291 TYR B C 1
ATOM 5051 O O . TYR B 1 268 ? -22.677 46.913 -15.004 1.00 13.06 291 TYR B O 1
ATOM 5060 N N . PHE B 1 269 ? -20.990 45.987 -16.197 1.00 11.58 292 PHE B N 1
ATOM 5061 C CA . PHE B 1 269 ? -20.350 47.284 -16.434 1.00 11.90 292 PHE B CA 1
ATOM 5062 C C . PHE B 1 269 ? -21.250 48.228 -17.218 1.00 12.03 292 PHE B C 1
ATOM 5063 O O . PHE B 1 269 ? -21.276 49.458 -16.967 1.00 12.85 292 PHE B O 1
ATOM 5071 N N . ALA B 1 270 ? -21.987 47.692 -18.186 1.00 13.64 293 ALA B N 1
ATOM 5072 C CA . ALA B 1 270 ? -22.930 48.513 -18.965 1.00 13.81 293 ALA B CA 1
ATOM 5073 C C . ALA B 1 270 ? -23.906 49.270 -18.052 1.00 16.10 293 ALA B C 1
ATOM 5074 O O . ALA B 1 270 ? -24.304 50.393 -18.363 1.00 14.65 293 ALA B O 1
ATOM 5076 N N . LYS B 1 271 ? -24.248 48.658 -16.915 1.00 16.25 294 LYS B N 1
ATOM 5077 C CA . LYS B 1 271 ? -25.119 49.284 -15.928 1.00 18.30 294 LYS B CA 1
ATOM 5078 C C . LYS B 1 271 ? -24.393 50.080 -14.849 1.00 18.45 294 LYS B C 1
ATOM 5079 O O . LYS B 1 271 ? -24.827 51.194 -14.505 1.00 18.75 294 LYS B O 1
ATOM 5098 N N . LYS B 1 273 ? -20.825 50.717 -14.526 1.00 15.96 296 LYS B N 1
ATOM 5099 C CA . LYS B 1 273 ? -19.554 51.388 -14.855 1.00 15.64 296 LYS B CA 1
ATOM 5100 C C . LYS B 1 273 ? -18.357 51.082 -13.938 1.00 15.13 296 LYS B C 1
ATOM 5101 O O . LYS B 1 273 ? -17.460 51.895 -13.786 1.00 15.07 296 LYS B O 1
ATOM 5107 N N . LYS B 1 274 ? -18.363 49.895 -13.339 1.00 14.06 297 LYS B N 1
ATOM 5108 C CA . LYS B 1 274 ? -17.241 49.362 -12.608 1.00 14.37 297 LYS B CA 1
ATOM 5109 C C . LYS B 1 274 ? -17.215 47.872 -12.937 1.00 14.03 297 LYS B C 1
ATOM 5110 O O . LYS B 1 274 ? -18.278 47.288 -13.301 1.00 13.24 297 LYS B O 1
ATOM 5129 N N . PRO B 1 276 ? -17.374 44.142 -11.802 1.00 11.22 299 PRO B N 1
ATOM 5130 C CA . PRO B 1 276 ? -17.965 43.523 -10.627 1.00 11.62 299 PRO B CA 1
ATOM 5131 C C . PRO B 1 276 ? -16.952 42.829 -9.754 1.00 11.55 299 PRO B C 1
ATOM 5132 O O . PRO B 1 276 ? -15.995 42.222 -10.240 1.00 11.18 299 PRO B O 1
ATOM 5136 N N . SER B 1 277 ? -17.189 42.894 -8.450 1.00 10.83 300 SER B N 1
ATOM 5137 C CA . SER B 1 277 ? -16.501 42.043 -7.501 1.00 11.07 300 SER B CA 1
ATOM 5138 C C . SER B 1 277 ? -17.034 40.610 -7.532 1.00 10.61 300 SER B C 1
ATOM 5139 O O . SER B 1 277 ? -18.110 40.305 -8.102 1.00 10.84 300 SER B O 1
ATOM 5142 N N . SER B 1 278 ? -16.315 39.741 -6.852 1.00 10.71 301 SER B N 1
ATOM 5143 C CA . SER B 1 278 ? -16.753 38.371 -6.712 1.00 11.46 301 SER B CA 1
ATOM 5144 C C . SER B 1 278 ? -18.097 38.287 -5.955 1.00 12.22 301 SER B C 1
ATOM 5145 O O . SER B 1 278 ? -18.871 37.374 -6.190 1.00 12.14 301 SER B O 1
ATOM 5148 N N . LEU B 1 279 ? -18.374 39.243 -5.057 1.00 12.53 302 LEU B N 1
ATOM 5149 C CA . LEU B 1 279 ? -19.648 39.231 -4.335 1.00 12.15 302 LEU B CA 1
ATOM 5150 C C . LEU B 1 279 ? -20.811 39.613 -5.257 1.00 12.73 302 LEU B C 1
ATOM 5151 O O . LEU B 1 279 ? -21.900 39.074 -5.153 1.00 13.14 302 LEU B O 1
ATOM 5156 N N . GLN B 1 280 ? -20.601 40.588 -6.131 1.00 12.47 303 GLN B N 1
ATOM 5157 C CA . GLN B 1 280 ? -21.644 41.010 -7.041 1.00 11.67 303 GLN B CA 1
ATOM 5158 C C . GLN B 1 280 ? -21.956 39.889 -8.052 1.00 11.74 303 GLN B C 1
ATOM 5159 O O . GLN B 1 280 ? -23.110 39.638 -8.383 1.00 11.82 303 GLN B O 1
ATOM 5165 N N . ALA B 1 281 ? -20.923 39.189 -8.491 1.00 11.35 304 ALA B N 1
ATOM 5166 C CA . ALA B 1 281 ? -21.066 38.011 -9.346 1.00 10.44 304 ALA B CA 1
ATOM 5167 C C . ALA B 1 281 ? -21.836 36.925 -8.615 1.00 10.90 304 ALA B C 1
ATOM 5168 O O . ALA B 1 281 ? -22.786 36.329 -9.167 1.00 11.20 304 ALA B O 1
ATOM 5170 N N . ALA B 1 282 ? -21.447 36.680 -7.378 1.00 10.63 305 ALA B N 1
ATOM 5171 C CA . ALA B 1 282 ? -22.062 35.633 -6.594 1.00 11.37 305 ALA B CA 1
ATOM 5172 C C . ALA B 1 282 ? -23.536 35.927 -6.287 1.00 11.71 305 ALA B C 1
ATOM 5173 O O . ALA B 1 282 ? -24.330 34.988 -6.226 1.00 12.08 305 ALA B O 1
ATOM 5175 N N . ASP B 1 283 ? -23.881 37.214 -6.084 1.00 11.29 306 ASP B N 1
ATOM 5176 C CA . ASP B 1 283 ? -25.269 37.658 -5.836 1.00 13.00 306 ASP B CA 1
ATOM 5177 C C . ASP B 1 283 ? -26.154 37.226 -7.012 1.00 12.65 306 ASP B C 1
ATOM 5178 O O . ASP B 1 283 ? -27.218 36.657 -6.823 1.00 14.60 306 ASP B O 1
ATOM 5183 N N . TYR B 1 284 ? -25.697 37.495 -8.235 1.00 12.44 307 TYR B N 1
ATOM 5184 C CA . TYR B 1 284 ? -26.436 37.078 -9.420 1.00 12.55 307 TYR B CA 1
ATOM 5185 C C . TYR B 1 284 ? -26.588 35.558 -9.467 1.00 13.10 307 TYR B C 1
ATOM 5186 O O . TYR B 1 284 ? -27.706 35.021 -9.677 1.00 13.09 307 TYR B O 1
ATOM 5195 N N . SER B 1 285 ? -25.465 34.861 -9.294 1.00 12.91 308 SER B N 1
ATOM 5196 C CA . SER B 1 285 ? -25.435 33.409 -9.432 1.00 12.65 308 SER B CA 1
ATOM 5197 C C . SER B 1 285 ? -26.358 32.747 -8.395 1.00 13.08 308 SER B C 1
ATOM 5198 O O . SER B 1 285 ? -27.093 31.831 -8.700 1.00 13.10 308 SER B O 1
ATOM 5201 N N . SER B 1 286 ? -26.314 33.234 -7.165 1.00 12.21 309 SER B N 1
ATOM 5202 C CA . SER B 1 286 ? -27.073 32.626 -6.090 1.00 12.92 309 SER B CA 1
ATOM 5203 C C . SER B 1 286 ? -28.607 32.727 -6.385 1.00 13.32 309 SER B C 1
ATOM 5204 O O . SER B 1 286 ? -29.392 31.801 -6.096 1.00 13.27 309 SER B O 1
ATOM 5207 N N . VAL B 1 287 ? -29.017 33.840 -6.972 1.00 13.66 310 VAL B N 1
ATOM 5208 C CA . VAL B 1 287 ? -30.420 34.032 -7.354 1.00 13.81 310 VAL B CA 1
ATOM 5209 C C . VAL B 1 287 ? -30.833 33.038 -8.471 1.00 13.92 310 VAL B C 1
ATOM 5210 O O . VAL B 1 287 ? -31.916 32.386 -8.406 1.00 13.20 310 VAL B O 1
ATOM 5214 N N . THR B 1 288 ? -29.984 32.895 -9.494 1.00 13.34 311 THR B N 1
ATOM 5215 C CA . THR B 1 288 ? -30.214 31.898 -10.545 1.00 14.04 311 THR B CA 1
ATOM 5216 C C . THR B 1 288 ? -30.352 30.499 -9.929 1.00 13.97 311 THR B C 1
ATOM 5217 O O . THR B 1 288 ? -31.286 29.730 -10.232 1.00 14.21 311 THR B O 1
ATOM 5221 N N . THR B 1 289 ? -29.448 30.177 -9.016 1.00 14.12 312 THR B N 1
ATOM 5222 C CA . THR B 1 289 ? -29.459 28.877 -8.342 1.00 13.68 312 THR B CA 1
ATOM 5223 C C . THR B 1 289 ? -30.752 28.657 -7.552 1.00 13.41 312 THR B C 1
ATOM 5224 O O . THR B 1 289 ? -31.364 27.602 -7.679 1.00 13.51 312 THR B O 1
ATOM 5228 N N . TYR B 1 290 ? -31.168 29.656 -6.769 1.00 13.06 313 TYR B N 1
ATOM 5229 C CA . TYR B 1 290 ? -32.444 29.618 -6.063 1.00 13.59 313 TYR B CA 1
ATOM 5230 C C . TYR B 1 290 ? -33.617 29.393 -7.021 1.00 13.15 313 TYR B C 1
ATOM 5231 O O . TYR B 1 290 ? -34.432 28.478 -6.813 1.00 13.31 313 TYR B O 1
ATOM 5240 N N . LEU B 1 291 ? -33.691 30.198 -8.082 1.00 13.61 314 LEU B N 1
ATOM 5241 C CA . LEU B 1 291 ? -34.808 30.145 -9.020 1.00 13.69 314 LEU B CA 1
ATOM 5242 C C . LEU B 1 291 ? -34.873 28.806 -9.770 1.00 14.23 314 LEU B C 1
ATOM 5243 O O . LEU B 1 291 ? -35.969 28.264 -9.997 1.00 14.92 314 LEU B O 1
ATOM 5248 N N . LYS B 1 292 ? -33.726 28.226 -10.090 1.00 14.75 315 LYS B N 1
ATOM 5249 C CA . LYS B 1 292 ? -33.701 26.872 -10.661 1.00 15.84 315 LYS B CA 1
ATOM 5250 C C . LYS B 1 292 ? -34.189 25.816 -9.659 1.00 16.34 315 LYS B C 1
ATOM 5251 O O . LYS B 1 292 ? -34.836 24.833 -10.047 1.00 16.37 315 LYS B O 1
ATOM 5257 N N . ALA B 1 293 ? -33.887 26.003 -8.380 1.00 16.45 316 ALA B N 1
ATOM 5258 C CA . ALA B 1 293 ? -34.344 25.071 -7.355 1.00 16.30 316 ALA B CA 1
ATOM 5259 C C . ALA B 1 293 ? -35.879 25.138 -7.161 1.00 16.07 316 ALA B C 1
ATOM 5260 O O . ALA B 1 293 ? -36.546 24.090 -7.063 1.00 16.77 316 ALA B O 1
ATOM 5262 N N . VAL B 1 294 ? -36.428 26.348 -7.139 1.00 16.12 317 VAL B N 1
ATOM 5263 C CA . VAL B 1 294 ? -37.878 26.566 -7.070 1.00 16.22 317 VAL B CA 1
ATOM 5264 C C . VAL B 1 294 ? -38.605 25.922 -8.259 1.00 17.01 317 VAL B C 1
ATOM 5265 O O . VAL B 1 294 ? -39.653 25.287 -8.094 1.00 16.21 317 VAL B O 1
ATOM 5269 N N . GLN B 1 295 ? -38.040 26.117 -9.449 1.00 17.34 318 GLN B N 1
ATOM 5270 C CA . GLN B 1 295 ? -38.518 25.493 -10.670 1.00 18.11 318 GLN B CA 1
ATOM 5271 C C . GLN B 1 295 ? -38.471 23.976 -10.568 1.00 18.50 318 GLN B C 1
ATOM 5272 O O . GLN B 1 295 ? -39.463 23.329 -10.888 1.00 18.25 318 GLN B O 1
ATOM 5278 N N . ALA B 1 296 ? -37.356 23.410 -10.108 1.00 17.73 319 ALA B N 1
ATOM 5279 C CA . ALA B 1 296 ? -37.240 21.960 -10.017 1.00 18.68 319 ALA B CA 1
ATOM 5280 C C . ALA B 1 296 ? -38.209 21.441 -8.947 1.00 18.62 319 ALA B C 1
ATOM 5281 O O . ALA B 1 296 ? -38.869 20.415 -9.142 1.00 18.40 319 ALA B O 1
ATOM 5283 N N . ALA B 1 297 ? -38.317 22.169 -7.837 1.00 17.45 320 ALA B N 1
ATOM 5284 C CA . ALA B 1 297 ? -39.233 21.809 -6.745 1.00 18.65 320 ALA B CA 1
ATOM 5285 C C . ALA B 1 297 ? -40.717 21.993 -7.083 1.00 18.53 320 ALA B C 1
ATOM 5286 O O . ALA B 1 297 ? -41.566 21.384 -6.427 1.00 18.62 320 ALA B O 1
ATOM 5288 N N . GLY B 1 298 ? -41.020 22.831 -8.077 1.00 18.15 321 GLY B N 1
ATOM 5289 C CA . GLY B 1 298 ? -42.375 23.301 -8.337 1.00 18.08 321 GLY B CA 1
ATOM 5290 C C . GLY B 1 298 ? -43.058 24.008 -7.171 1.00 17.84 321 GLY B C 1
ATOM 5291 O O . GLY B 1 298 ? -44.294 23.947 -7.020 1.00 16.98 321 GLY B O 1
ATOM 5292 N N . SER B 1 299 ? -42.262 24.658 -6.327 1.00 17.01 322 SER B N 1
ATOM 5293 C CA . SER B 1 299 ? -42.761 25.217 -5.091 1.00 17.01 322 SER B CA 1
ATOM 5294 C C . SER B 1 299 ? -41.722 26.154 -4.484 1.00 16.38 322 SER B C 1
ATOM 5295 O O . SER B 1 299 ? -40.539 25.965 -4.720 1.00 16.29 322 SER B O 1
ATOM 5298 N N . THR B 1 300 ? -42.174 27.126 -3.701 1.00 15.86 323 THR B N 1
ATOM 5299 C CA . THR B 1 300 ? -41.287 27.954 -2.854 1.00 16.79 323 THR B CA 1
ATOM 5300 C C . THR B 1 300 ? -41.168 27.420 -1.402 1.00 16.94 323 THR B C 1
ATOM 5301 O O . THR B 1 300 ? -40.451 28.006 -0.575 1.00 17.76 323 THR B O 1
ATOM 5305 N N . ASP B 1 301 ? -41.871 26.327 -1.095 1.00 17.44 324 ASP B N 1
ATOM 5306 C CA . ASP B 1 301 ? -41.825 25.712 0.240 1.00 17.89 324 ASP B CA 1
ATOM 5307 C C . ASP B 1 301 ? -40.384 25.500 0.663 1.00 18.18 324 ASP B C 1
ATOM 5308 O O . ASP B 1 301 ? -39.606 24.894 -0.071 1.00 18.83 324 ASP B O 1
ATOM 5313 N N . SER B 1 302 ? -40.030 25.981 1.849 1.00 17.74 325 SER B N 1
ATOM 5314 C CA . SER B 1 302 ? -38.626 26.048 2.232 1.00 17.81 325 SER B CA 1
ATOM 5315 C C . SER B 1 302 ? -37.974 24.678 2.353 1.00 17.28 325 SER B C 1
ATOM 5316 O O . SER B 1 302 ? -36.844 24.517 1.943 1.00 17.32 325 SER B O 1
ATOM 5319 N N . ASP B 1 303 ? -38.669 23.671 2.883 1.00 16.82 326 ASP B N 1
ATOM 5320 C CA . ASP B 1 303 ? -38.064 22.348 2.918 1.00 17.17 326 ASP B CA 1
ATOM 5321 C C . ASP B 1 303 ? -37.870 21.768 1.503 1.00 16.46 326 ASP B C 1
ATOM 5322 O O . ASP B 1 303 ? -36.847 21.175 1.221 1.00 17.55 326 ASP B O 1
ATOM 5327 N N . LYS B 1 304 ? -38.834 21.962 0.617 1.00 16.23 327 LYS B N 1
ATOM 5328 C CA . LYS B 1 304 ? -38.712 21.437 -0.749 1.00 17.27 327 LYS B CA 1
ATOM 5329 C C . LYS B 1 304 ? -37.579 22.121 -1.513 1.00 16.83 327 LYS B C 1
ATOM 5330 O O . LYS B 1 304 ? -36.866 21.484 -2.281 1.00 16.84 327 LYS B O 1
ATOM 5336 N N . VAL B 1 305 ? -37.427 23.421 -1.299 1.00 16.62 328 VAL B N 1
ATOM 5337 C CA . VAL B 1 305 ? -36.374 24.196 -1.978 1.00 16.21 328 VAL B CA 1
ATOM 5338 C C . VAL B 1 305 ? -34.984 23.823 -1.425 1.00 16.50 328 VAL B C 1
ATOM 5339 O O . VAL B 1 305 ? -34.064 23.569 -2.210 1.00 16.32 328 VAL B O 1
ATOM 5351 N N . ALA B 1 307 ? -34.119 21.028 -0.121 1.00 17.68 330 ALA B N 1
ATOM 5352 C CA . ALA B 1 307 ? -33.875 19.694 -0.673 1.00 17.36 330 ALA B CA 1
ATOM 5353 C C . ALA B 1 307 ? -33.348 19.768 -2.114 1.00 17.67 330 ALA B C 1
ATOM 5354 O O . ALA B 1 307 ? -32.327 19.138 -2.426 1.00 18.20 330 ALA B O 1
ATOM 5356 N N . GLN B 1 308 ? -34.000 20.547 -2.983 1.00 17.35 331 GLN B N 1
ATOM 5357 C CA . GLN B 1 308 ? -33.479 20.722 -4.349 1.00 18.07 331 GLN B CA 1
ATOM 5358 C C . GLN B 1 308 ? -32.091 21.391 -4.366 1.00 17.18 331 GLN B C 1
ATOM 5359 O O . GLN B 1 308 ? -31.224 20.985 -5.117 1.00 15.43 331 GLN B O 1
ATOM 5365 N N . LEU B 1 309 ? -31.908 22.438 -3.563 1.00 16.49 332 LEU B N 1
ATOM 5366 C CA . LEU B 1 309 ? -30.634 23.155 -3.497 1.00 16.83 332 LEU B CA 1
ATOM 5367 C C . LEU B 1 309 ? -29.490 22.202 -3.183 1.00 16.28 332 LEU B C 1
ATOM 5368 O O . LEU B 1 309 ? -28.419 22.324 -3.765 1.00 15.99 332 LEU B O 1
ATOM 5373 N N . LYS B 1 310 ? -29.729 21.228 -2.298 1.00 17.55 333 LYS B N 1
ATOM 5374 C CA . LYS B 1 310 ? -28.687 20.305 -1.875 1.00 18.38 333 LYS B CA 1
ATOM 5375 C C . LYS B 1 310 ? -28.606 19.055 -2.734 1.00 20.09 333 LYS B C 1
ATOM 5376 O O . LYS B 1 310 ? -27.803 18.181 -2.464 1.00 20.77 333 LYS B O 1
ATOM 5382 N N . LYS B 1 311 ? -29.424 18.999 -3.782 1.00 20.97 334 LYS B N 1
ATOM 5383 C CA . LYS B 1 311 ? -29.453 17.909 -4.722 1.00 22.42 334 LYS B CA 1
ATOM 5384 C C . LYS B 1 311 ? -28.792 18.264 -6.053 1.00 23.10 334 LYS B C 1
ATOM 5385 O O . LYS B 1 311 ? -28.099 17.423 -6.636 1.00 24.28 334 LYS B O 1
ATOM 5404 N N . LYS B 1 313 ? -26.523 20.221 -8.984 1.00 20.14 336 LYS B N 1
ATOM 5405 C CA . LYS B 1 313 ? -25.234 20.852 -9.222 1.00 21.12 336 LYS B CA 1
ATOM 5406 C C . LYS B 1 313 ? -25.433 22.292 -9.668 1.00 19.99 336 LYS B C 1
ATOM 5407 O O . LYS B 1 313 ? -26.468 22.652 -10.262 1.00 20.22 336 LYS B O 1
ATOM 5413 N N . ILE B 1 314 ? -24.455 23.123 -9.338 1.00 18.32 337 ILE B N 1
ATOM 5414 C CA . ILE B 1 314 ? -24.405 24.513 -9.848 1.00 17.27 337 ILE B CA 1
ATOM 5415 C C . ILE B 1 314 ? -23.394 24.558 -10.976 1.00 17.78 337 ILE B C 1
ATOM 5416 O O . ILE B 1 314 ? -22.294 23.972 -10.883 1.00 17.07 337 ILE B O 1
ATOM 5421 N N . ASP B 1 315 ? -23.788 25.183 -12.081 1.00 18.06 338 ASP B N 1
ATOM 5422 C CA . ASP B 1 315 ? -22.885 25.348 -13.215 1.00 18.87 338 ASP B CA 1
ATOM 5423 C C . ASP B 1 315 ? -23.245 26.620 -13.995 1.00 18.11 338 ASP B C 1
ATOM 5424 O O . ASP B 1 315 ? -24.183 26.623 -14.806 1.00 18.31 338 ASP B O 1
ATOM 5429 N N . ASP B 1 316 ? -22.537 27.724 -13.724 1.00 17.15 339 ASP B N 1
ATOM 5430 C CA . ASP B 1 316 ? -22.806 28.968 -14.432 1.00 15.73 339 ASP B CA 1
ATOM 5431 C C . ASP B 1 316 ? -21.513 29.775 -14.598 1.00 15.23 339 ASP B C 1
ATOM 5432 O O . ASP B 1 316 ? -20.456 29.262 -14.289 1.00 14.32 339 ASP B O 1
ATOM 5437 N N . PHE B 1 317 ? -21.614 31.025 -15.074 1.00 14.10 340 PHE B N 1
ATOM 5438 C CA . PHE B 1 317 ? -20.449 31.879 -15.322 1.00 14.98 340 PHE B CA 1
ATOM 5439 C C . PHE B 1 317 ? -19.662 32.163 -14.023 1.00 14.76 340 PHE B C 1
ATOM 5440 O O . PHE B 1 317 ? -18.489 32.559 -14.063 1.00 14.88 340 PHE B O 1
ATOM 5448 N N . TYR B 1 318 ? -20.331 32.008 -12.877 1.00 14.96 341 TYR B N 1
ATOM 5449 C CA . TYR B 1 318 ? -19.690 32.206 -11.561 1.00 14.05 341 TYR B CA 1
ATOM 5450 C C . TYR B 1 318 ? -18.918 30.993 -11.062 1.00 14.56 341 TYR B C 1
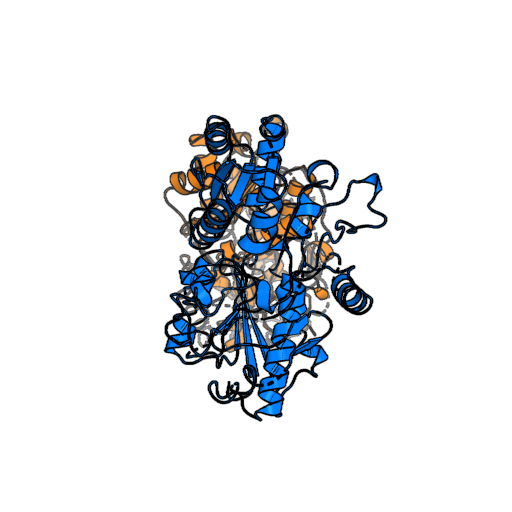ATOM 5451 O O . TYR B 1 318 ? -17.731 31.107 -10.709 1.00 15.65 341 TYR B O 1
ATOM 5460 N N . ALA B 1 319 ? -19.555 29.823 -11.035 1.00 13.70 342 ALA B N 1
ATOM 5461 C CA . ALA B 1 319 ? -18.884 28.677 -10.517 1.00 14.26 342 ALA B CA 1
ATOM 5462 C C . ALA B 1 319 ? -19.532 27.376 -10.980 1.00 14.96 342 ALA B C 1
ATOM 5463 O O . ALA B 1 319 ? -20.661 27.354 -11.461 1.00 13.91 342 ALA B O 1
ATOM 5465 N N . LYS B 1 320 ? -18.757 26.309 -10.864 1.00 17.27 343 LYS B N 1
ATOM 5466 C CA . LYS B 1 320 ? -19.289 24.954 -10.806 1.00 18.72 343 LYS B CA 1
ATOM 5467 C C . LYS B 1 320 ? -19.141 24.490 -9.381 1.00 18.94 343 LYS B C 1
ATOM 5468 O O . LYS B 1 320 ? -18.070 24.652 -8.768 1.00 19.50 343 LYS B O 1
ATOM 5474 N N . GLY B 1 321 ? -20.200 23.888 -8.863 1.00 18.19 344 GLY B N 1
ATOM 5475 C CA . GLY B 1 321 ? -20.133 23.277 -7.561 1.00 18.31 344 GLY B CA 1
ATOM 5476 C C . GLY B 1 321 ? -21.420 22.690 -7.058 1.00 18.35 344 GLY B C 1
ATOM 5477 O O . GLY B 1 321 ? -22.308 22.332 -7.836 1.00 17.10 344 GLY B O 1
ATOM 5478 N N . TYR B 1 322 ? -21.510 22.552 -5.740 1.00 17.64 345 TYR B N 1
ATOM 5479 C CA . TYR B 1 322 ? -22.716 22.008 -5.142 1.00 17.48 345 TYR B CA 1
ATOM 5480 C C . TYR B 1 322 ? -22.886 22.574 -3.743 1.00 16.62 345 TYR B C 1
ATOM 5481 O O . TYR B 1 322 ? -21.935 23.147 -3.188 1.00 16.19 345 TYR B O 1
ATOM 5490 N N . ILE B 1 323 ? -24.088 22.420 -3.184 1.00 16.06 346 ILE B N 1
ATOM 5491 C CA . ILE B 1 323 ? -24.370 22.846 -1.810 1.00 15.44 346 ILE B CA 1
ATOM 5492 C C . ILE B 1 323 ? -24.389 21.614 -0.912 1.00 15.96 346 ILE B C 1
ATOM 5493 O O . ILE B 1 323 ? -25.182 20.680 -1.101 1.00 17.52 346 ILE B O 1
ATOM 5498 N N . ARG B 1 324 ? -23.452 21.604 0.025 1.00 16.06 347 ARG B N 1
ATOM 5499 C CA . ARG B 1 324 ? -23.199 20.464 0.923 1.00 17.03 347 ARG B CA 1
ATOM 5500 C C . ARG B 1 324 ? -24.131 20.499 2.122 1.00 16.65 347 ARG B C 1
ATOM 5501 O O . ARG B 1 324 ? -24.804 21.488 2.365 1.00 16.51 347 ARG B O 1
ATOM 5509 N N . THR B 1 325 ? -24.181 19.396 2.879 1.00 16.90 348 THR B N 1
ATOM 5510 C CA . THR B 1 325 ? -25.004 19.308 4.093 1.00 17.68 348 THR B CA 1
ATOM 5511 C C . THR B 1 325 ? -24.931 20.456 5.086 1.00 16.84 348 THR B C 1
ATOM 5512 O O . THR B 1 325 ? -25.960 20.909 5.563 1.00 16.70 348 THR B O 1
ATOM 5516 N N . ASP B 1 326 ? -23.729 20.938 5.383 1.00 16.82 349 ASP B N 1
ATOM 5517 C CA . ASP B 1 326 ? -23.558 22.032 6.334 1.00 17.01 349 ASP B CA 1
ATOM 5518 C C . ASP B 1 326 ? -24.008 23.403 5.777 1.00 16.31 349 ASP B C 1
ATOM 5519 O O . ASP B 1 326 ? -24.046 24.409 6.510 1.00 16.48 349 ASP B O 1
ATOM 5524 N N . GLY B 1 327 ? -24.356 23.445 4.491 1.00 16.47 350 GLY B N 1
ATOM 5525 C CA . GLY B 1 327 ? -24.814 24.680 3.848 1.00 16.34 350 GLY B CA 1
ATOM 5526 C C . GLY B 1 327 ? -23.751 25.384 3.028 1.00 15.21 350 GLY B C 1
ATOM 5527 O O . GLY B 1 327 ? -24.055 26.386 2.351 1.00 16.32 350 GLY B O 1
ATOM 5528 N N . SER B 1 328 ? -22.524 24.876 3.059 1.00 15.02 351 SER B N 1
ATOM 5529 C CA . SER B 1 328 ? -21.445 25.470 2.245 1.00 15.86 351 SER B CA 1
ATOM 5530 C C . SER B 1 328 ? -21.604 25.142 0.784 1.00 15.40 351 SER B C 1
ATOM 5531 O O . SER B 1 328 ? -21.771 23.982 0.412 1.00 14.76 351 SER B O 1
ATOM 5542 N N . ILE B 1 330 ? -19.682 24.434 -2.193 1.00 14.06 353 ILE B N 1
ATOM 5543 C CA . ILE B 1 330 ? -18.320 24.020 -2.443 1.00 13.96 353 ILE B CA 1
ATOM 5544 C C . ILE B 1 330 ? -17.980 24.278 -3.893 1.00 14.72 353 ILE B C 1
ATOM 5545 O O . ILE B 1 330 ? -18.607 23.723 -4.803 1.00 14.93 353 ILE B O 1
ATOM 5550 N N . HIS B 1 331 ? -16.976 25.125 -4.096 1.00 14.58 354 HIS B N 1
ATOM 5551 C CA . HIS B 1 331 ? -16.452 25.479 -5.409 1.00 14.80 354 HIS B CA 1
ATOM 5552 C C . HIS B 1 331 ? -14.972 25.859 -5.282 1.00 14.73 354 HIS B C 1
ATOM 5553 O O . HIS B 1 331 ? -14.516 26.273 -4.208 1.00 14.71 354 HIS B O 1
ATOM 5560 N N . ASP B 1 332 ? -14.236 25.717 -6.382 1.00 15.35 355 ASP B N 1
ATOM 5561 C CA . ASP B 1 332 ? -12.828 26.099 -6.409 1.00 16.03 355 ASP B CA 1
ATOM 5562 C C . ASP B 1 332 ? -12.621 27.595 -6.032 1.00 16.01 355 ASP B C 1
ATOM 5563 O O . ASP B 1 332 ? -13.457 28.481 -6.324 1.00 16.52 355 ASP B O 1
ATOM 5576 N N . TYR B 1 334 ? -9.406 30.713 -5.765 1.00 15.06 357 TYR B N 1
ATOM 5577 C CA A TYR B 1 334 ? -8.217 31.130 -6.524 0.50 14.55 357 TYR B CA 1
ATOM 5578 C CA B TYR B 1 334 ? -8.190 31.059 -6.486 0.50 15.61 357 TYR B CA 1
ATOM 5579 C C . TYR B 1 334 ? -7.253 31.845 -5.599 1.00 15.03 357 TYR B C 1
ATOM 5580 O O . TYR B 1 334 ? -7.666 32.756 -4.902 1.00 14.19 357 TYR B O 1
ATOM 5597 N N . LEU B 1 335 ? -5.988 31.415 -5.600 1.00 14.21 358 LEU B N 1
ATOM 5598 C CA . LEU B 1 335 ? -4.917 32.140 -4.920 1.00 13.84 358 LEU B CA 1
ATOM 5599 C C . LEU B 1 335 ? -4.340 33.046 -5.989 1.00 14.53 358 LEU B C 1
ATOM 5600 O O . LEU B 1 335 ? -3.906 32.564 -7.036 1.00 13.79 358 LEU B O 1
ATOM 5618 N N . GLU B 1 337 ? -2.036 36.732 -7.101 1.00 13.78 360 GLU B N 1
ATOM 5619 C CA . GLU B 1 337 ? -1.055 37.702 -6.747 1.00 14.18 360 GLU B CA 1
ATOM 5620 C C . GLU B 1 337 ? -1.418 38.966 -7.494 1.00 13.61 360 GLU B C 1
ATOM 5621 O O . GLU B 1 337 ? -1.712 38.928 -8.710 1.00 14.52 360 GLU B O 1
ATOM 5627 N N . VAL B 1 338 ? -1.388 40.082 -6.791 1.00 12.97 361 VAL B N 1
ATOM 5628 C CA . VAL B 1 338 ? -1.695 41.376 -7.386 1.00 12.49 361 VAL B CA 1
ATOM 5629 C C . VAL B 1 338 ? -0.581 41.862 -8.322 1.00 12.95 361 VAL B C 1
ATOM 5630 O O . VAL B 1 338 ? 0.627 41.834 -7.967 1.00 12.15 361 VAL B O 1
ATOM 5634 N N . LYS B 1 339 ? -0.990 42.281 -9.528 1.00 12.58 362 LYS B N 1
ATOM 5635 C CA . LYS B 1 339 ? -0.032 42.677 -10.566 1.00 13.56 362 LYS B CA 1
ATOM 5636 C C . LYS B 1 339 ? 0.797 43.921 -10.207 1.00 12.71 362 LYS B C 1
ATOM 5637 O O . LYS B 1 339 ? 0.330 44.819 -9.495 1.00 13.38 362 LYS B O 1
ATOM 5643 N N . LYS B 1 340 ? 2.014 43.963 -10.753 1.00 14.19 363 LYS B N 1
ATOM 5644 C CA . LYS B 1 340 ? 2.773 45.208 -10.888 1.00 14.08 363 LYS B CA 1
ATOM 5645 C C . LYS B 1 340 ? 2.062 46.118 -11.892 1.00 14.34 363 LYS B C 1
ATOM 5646 O O . LYS B 1 340 ? 1.428 45.633 -12.832 1.00 14.37 363 LYS B O 1
ATOM 5652 N N . PRO B 1 341 ? 2.161 47.445 -11.698 1.00 13.89 364 PRO B N 1
ATOM 5653 C CA . PRO B 1 341 ? 1.569 48.348 -12.698 1.00 13.27 364 PRO B CA 1
ATOM 5654 C C . PRO B 1 341 ? 1.913 47.971 -14.146 1.00 14.13 364 PRO B C 1
ATOM 5655 O O . PRO B 1 341 ? 1.014 47.975 -15.012 1.00 12.09 364 PRO B O 1
ATOM 5659 N N . SER B 1 342 ? 3.174 47.607 -14.394 1.00 13.41 365 SER B N 1
ATOM 5660 C CA . SER B 1 342 ? 3.657 47.292 -15.759 1.00 14.30 365 SER B CA 1
ATOM 5661 C C . SER B 1 342 ? 3.064 46.022 -16.351 1.00 13.69 365 SER B C 1
ATOM 5662 O O . SER B 1 342 ? 3.146 45.792 -17.559 1.00 13.38 365 SER B O 1
ATOM 5665 N N . GLU B 1 343 ? 2.461 45.188 -15.514 1.00 13.16 366 GLU B N 1
ATOM 5666 C CA . GLU B 1 343 ? 1.835 43.961 -15.957 1.00 13.03 366 GLU B CA 1
ATOM 5667 C C . GLU B 1 343 ? 0.343 44.127 -16.276 1.00 12.17 366 GLU B C 1
ATOM 5668 O O . GLU B 1 343 ? -0.251 43.221 -16.814 1.00 11.32 366 GLU B O 1
ATOM 5674 N N . SER B 1 344 ? -0.245 45.260 -15.906 1.00 11.98 367 SER B N 1
ATOM 5675 C CA . SER B 1 344 ? -1.697 45.499 -16.028 1.00 11.34 367 SER B CA 1
ATOM 5676 C C . SER B 1 344 ? -1.952 46.101 -17.407 1.00 11.77 367 SER B C 1
ATOM 5677 O O . SER B 1 344 ? -1.419 47.179 -17.729 1.00 11.85 367 SER B O 1
ATOM 5680 N N . LYS B 1 345 ? -2.769 45.401 -18.200 1.00 11.30 368 LYS B N 1
ATOM 5681 C CA . LYS B 1 345 ? -2.913 45.653 -19.627 1.00 12.14 368 LYS B CA 1
ATOM 5682 C C . LYS B 1 345 ? -4.178 46.384 -20.042 1.00 11.50 368 LYS B C 1
ATOM 5683 O O . LYS B 1 345 ? -4.293 46.817 -21.196 1.00 10.36 368 LYS B O 1
ATOM 5689 N N . GLU B 1 346 ? -5.119 46.514 -19.132 1.00 10.20 369 GLU B N 1
ATOM 5690 C CA . GLU B 1 346 ? -6.314 47.329 -19.340 1.00 10.79 369 GLU B CA 1
ATOM 5691 C C . GLU B 1 346 ? -6.884 47.681 -17.983 1.00 11.57 369 GLU B C 1
ATOM 5692 O O . GLU B 1 346 ? -6.431 47.129 -16.991 1.00 10.94 369 GLU B O 1
ATOM 5698 N N . PRO B 1 347 ? -7.882 48.594 -17.928 1.00 12.19 370 PRO B N 1
ATOM 5699 C CA . PRO B 1 347 ? -8.371 48.937 -16.614 1.00 12.49 370 PRO B CA 1
ATOM 5700 C C . PRO B 1 347 ? -8.948 47.722 -15.899 1.00 11.78 370 PRO B C 1
ATOM 5701 O O . PRO B 1 347 ? -9.545 46.857 -16.530 1.00 10.89 370 PRO B O 1
ATOM 5705 N N . TRP B 1 348 ? -8.716 47.672 -14.597 1.00 11.98 371 TRP B N 1
ATOM 5706 C CA . TRP B 1 348 ? -9.133 46.556 -13.729 1.00 11.70 371 TRP B CA 1
ATOM 5707 C C . TRP B 1 348 ? -8.399 45.229 -13.927 1.00 11.86 371 TRP B C 1
ATOM 5708 O O . TRP B 1 348 ? -8.762 44.251 -13.308 1.00 11.61 371 TRP B O 1
ATOM 5719 N N . ASP B 1 349 ? -7.352 45.206 -14.734 1.00 12.44 372 ASP B N 1
ATOM 5720 C CA . ASP B 1 349 ? -6.493 44.022 -14.893 1.00 12.07 372 ASP B CA 1
ATOM 5721 C C . ASP B 1 349 ? -5.483 43.947 -13.748 1.00 11.51 372 ASP B C 1
ATOM 5722 O O . ASP B 1 349 ? -4.393 44.503 -13.835 1.00 12.28 372 ASP B O 1
ATOM 5727 N N . TYR B 1 350 ? -5.899 43.296 -12.660 1.00 12.76 373 TYR B N 1
ATOM 5728 C CA . TYR B 1 350 ? -5.161 43.307 -11.402 1.00 11.96 373 TYR B CA 1
ATOM 5729 C C . TYR B 1 350 ? -4.525 42.031 -10.957 1.00 13.12 373 TYR B C 1
ATOM 5730 O O . TYR B 1 350 ? -3.641 42.091 -10.094 1.00 13.44 373 TYR B O 1
ATOM 5739 N N . TYR B 1 351 ? -4.926 40.888 -11.505 1.00 13.86 374 TYR B N 1
ATOM 5740 C CA A TYR B 1 351 ? -4.600 39.585 -10.919 0.70 14.75 374 TYR B CA 1
ATOM 5741 C CA B TYR B 1 351 ? -4.544 39.631 -10.867 0.30 14.35 374 TYR B CA 1
ATOM 5742 C C . TYR B 1 351 ? -3.751 38.686 -11.772 1.00 15.01 374 TYR B C 1
ATOM 5743 O O . TYR B 1 351 ? -3.977 38.589 -12.982 1.00 15.50 374 TYR B O 1
ATOM 5760 N N . LYS B 1 352 ? -2.815 37.998 -11.139 1.00 14.97 375 LYS B N 1
ATOM 5761 C CA . LYS B 1 352 ? -2.173 36.817 -11.697 1.00 16.65 375 LYS B CA 1
ATOM 5762 C C . LYS B 1 352 ? -2.636 35.593 -10.866 1.00 17.62 375 LYS B C 1
ATOM 5763 O O . LYS B 1 352 ? -2.591 35.625 -9.614 1.00 17.27 375 LYS B O 1
ATOM 5769 N N . VAL B 1 353 ? -3.072 34.517 -11.517 1.00 18.95 376 VAL B N 1
ATOM 5770 C CA . VAL B 1 353 ? -3.461 33.319 -10.778 1.00 19.62 376 VAL B CA 1
ATOM 5771 C C . VAL B 1 353 ? -2.238 32.526 -10.377 1.00 19.45 376 VAL B C 1
ATOM 5772 O O . VAL B 1 353 ? -1.474 32.049 -11.219 1.00 19.72 376 VAL B O 1
ATOM 5776 N N . VAL B 1 354 ? -2.044 32.349 -9.088 1.00 19.11 377 VAL B N 1
ATOM 5777 C CA . VAL B 1 354 ? -0.915 31.568 -8.572 1.00 18.56 377 VAL B CA 1
ATOM 5778 C C . VAL B 1 354 ? -1.319 30.083 -8.513 1.00 19.49 377 VAL B C 1
ATOM 5779 O O . VAL B 1 354 ? -0.511 29.183 -8.799 1.00 18.31 377 VAL B O 1
ATOM 5783 N N . ALA B 1 355 ? -2.555 29.827 -8.078 1.00 17.62 378 ALA B N 1
ATOM 5784 C CA . ALA B 1 355 ? -3.026 28.454 -7.910 1.00 18.90 378 ALA B CA 1
ATOM 5785 C C . ALA B 1 355 ? -4.537 28.402 -7.871 1.00 17.80 378 ALA B C 1
ATOM 5786 O O . ALA B 1 355 ? -5.221 29.363 -7.443 1.00 16.69 378 ALA B O 1
ATOM 5788 N N . THR B 1 356 ? -5.070 27.290 -8.346 1.00 18.59 379 THR B N 1
ATOM 5789 C CA . THR B 1 356 ? -6.488 26.982 -8.152 1.00 19.13 379 THR B CA 1
ATOM 5790 C C . THR B 1 356 ? -6.565 26.036 -6.972 1.00 20.06 379 THR B C 1
ATOM 5791 O O . THR B 1 356 ? -5.922 24.989 -6.983 1.00 22.63 379 THR B O 1
ATOM 5795 N N . ILE B 1 357 ? -7.349 26.385 -5.954 1.00 20.29 380 ILE B N 1
ATOM 5796 C CA . ILE B 1 357 ? -7.541 25.537 -4.776 1.00 20.35 380 ILE B CA 1
ATOM 5797 C C . ILE B 1 357 ? -8.851 24.753 -4.907 1.00 19.98 380 ILE B C 1
ATOM 5798 O O . ILE B 1 357 ? -9.930 25.348 -4.969 1.00 17.64 380 ILE B O 1
ATOM 5803 N N . PRO B 1 358 ? -8.772 23.416 -4.938 1.00 19.62 381 PRO B N 1
ATOM 5804 C CA . PRO B 1 358 ? -10.008 22.680 -5.072 1.00 20.07 381 PRO B CA 1
ATOM 5805 C C . PRO B 1 358 ? -10.910 22.969 -3.893 1.00 18.98 381 PRO B C 1
ATOM 5806 O O . PRO B 1 358 ? -10.431 23.103 -2.760 1.00 19.33 381 PRO B O 1
ATOM 5810 N N . GLY B 1 359 ? -12.199 23.073 -4.154 1.00 19.94 382 GLY B N 1
ATOM 5811 C CA . GLY B 1 359 ? -13.166 23.463 -3.123 1.00 20.39 382 GLY B CA 1
ATOM 5812 C C . GLY B 1 359 ? -13.095 22.583 -1.896 1.00 21.06 382 GLY B C 1
ATOM 5813 O O . GLY B 1 359 ? -13.204 23.074 -0.770 1.00 20.41 382 GLY B O 1
ATOM 5814 N N . GLU B 1 360 ? -12.903 21.274 -2.111 1.00 21.73 383 GLU B N 1
ATOM 5815 C CA . GLU B 1 360 ? -12.831 20.332 -0.997 1.00 23.73 383 GLU B CA 1
ATOM 5816 C C . GLU B 1 360 ? -11.649 20.621 -0.075 1.00 23.38 383 GLU B C 1
ATOM 5817 O O . GLU B 1 360 ? -11.709 20.324 1.125 1.00 23.68 383 GLU B O 1
ATOM 5823 N N . GLN B 1 361 ? -10.588 21.214 -0.615 1.00 22.89 384 GLN B N 1
ATOM 5824 C CA . GLN B 1 361 ? -9.451 21.595 0.201 1.00 23.37 384 GLN B CA 1
ATOM 5825 C C . GLN B 1 361 ? -9.614 22.959 0.845 1.00 22.36 384 GLN B C 1
ATOM 5826 O O . GLN B 1 361 ? -8.959 23.236 1.854 1.00 23.23 384 GLN B O 1
ATOM 5832 N N . ALA B 1 362 ? -10.440 23.813 0.253 1.00 20.11 385 ALA B N 1
ATOM 5833 C CA . ALA B 1 362 ? -10.565 25.202 0.711 1.00 20.14 385 ALA B CA 1
ATOM 5834 C C . ALA B 1 362 ? -11.475 25.311 1.921 1.00 18.37 385 ALA B C 1
ATOM 5835 O O . ALA B 1 362 ? -11.261 26.172 2.781 1.00 19.03 385 ALA B O 1
ATOM 5837 N N . PHE B 1 363 ? -12.493 24.457 1.988 1.00 16.78 386 PHE B N 1
ATOM 5838 C CA . PHE B 1 363 ? -13.551 24.620 2.987 1.00 16.30 386 PHE B CA 1
ATOM 5839 C C . PHE B 1 363 ? -13.388 23.654 4.143 1.00 16.62 386 PHE B C 1
ATOM 5840 O O . PHE B 1 363 ? -12.626 22.673 4.028 1.00 17.49 386 PHE B O 1
ATOM 5848 N N . THR B 1 364 ? -14.086 23.936 5.243 1.00 17.04 387 THR B N 1
ATOM 5849 C CA . THR B 1 364 ? -14.060 23.070 6.436 1.00 17.76 387 THR B CA 1
ATOM 5850 C C . THR B 1 364 ? -14.285 21.620 6.031 1.00 17.76 387 THR B C 1
ATOM 5851 O O . THR B 1 364 ? -15.196 21.311 5.287 1.00 16.85 387 THR B O 1
ATOM 5855 N N . THR B 1 365 ? -13.457 20.714 6.513 1.00 20.64 388 THR B N 1
ATOM 5856 C CA . THR B 1 365 ? -13.697 19.287 6.247 1.00 21.82 388 THR B CA 1
ATOM 5857 C C . THR B 1 365 ? -14.655 18.683 7.275 1.00 23.14 388 THR B C 1
ATOM 5858 O O . THR B 1 365 ? -14.874 19.250 8.356 1.00 23.88 388 THR B O 1
ATOM 5862 N N . LYS B 1 366 ? -15.223 17.517 6.955 1.00 25.09 389 LYS B N 1
ATOM 5863 C CA . LYS B 1 366 ? -16.116 16.830 7.912 1.00 25.88 389 LYS B CA 1
ATOM 5864 C C . LYS B 1 366 ? -15.392 16.522 9.222 1.00 26.14 389 LYS B C 1
ATOM 5865 O O . LYS B 1 366 ? -15.963 16.668 10.282 1.00 25.99 389 LYS B O 1
ATOM 5871 N N . GLN B 1 367 ? -14.116 16.154 9.138 1.00 26.92 390 GLN B N 1
ATOM 5872 C CA . GLN B 1 367 ? -13.313 15.855 10.331 1.00 27.28 390 GLN B CA 1
ATOM 5873 C C . GLN B 1 367 ? -13.195 17.059 11.263 1.00 27.26 390 GLN B C 1
ATOM 5874 O O . GLN B 1 367 ? -13.117 16.888 12.475 1.00 26.85 390 GLN B O 1
ATOM 5877 N N . GLU B 1 368 ? -13.207 18.273 10.711 1.00 26.35 391 GLU B N 1
ATOM 5878 C CA . GLU B 1 368 ? -12.986 19.473 11.519 1.00 25.49 391 GLU B CA 1
ATOM 5879 C C . GLU B 1 368 ? -14.245 20.326 11.751 1.00 24.19 391 GLU B C 1
ATOM 5880 O O . GLU B 1 368 ? -14.189 21.332 12.444 1.00 23.03 391 GLU B O 1
ATOM 5886 N N . THR B 1 369 ? -15.383 19.898 11.214 1.00 22.44 392 THR B N 1
ATOM 5887 C CA . THR B 1 369 ? -16.624 20.652 11.340 1.00 22.04 392 THR B CA 1
ATOM 5888 C C . THR B 1 369 ? -17.102 20.852 12.766 1.00 21.89 392 THR B C 1
ATOM 5889 O O . THR B 1 369 ? -16.936 19.965 13.626 1.00 21.88 392 THR B O 1
ATOM 5893 N N . ARG B 1 370 ? -17.706 22.002 13.030 1.00 21.45 393 ARG B N 1
ATOM 5894 C CA . ARG B 1 370 ? -18.457 22.211 14.278 1.00 22.26 393 ARG B CA 1
ATOM 5895 C C . ARG B 1 370 ? -19.959 22.315 13.991 1.00 21.76 393 ARG B C 1
ATOM 5896 O O . ARG B 1 370 ? -20.750 22.801 14.826 1.00 22.41 393 ARG B O 1
ATOM 5904 N N . CYS B 1 371 ? -20.362 21.822 12.821 1.00 21.18 394 CYS B N 1
ATOM 5905 C CA . CYS B 1 371 ? -21.774 21.770 12.482 1.00 21.52 394 CYS B CA 1
ATOM 5906 C C . CYS B 1 371 ? -22.394 20.484 13.039 1.00 21.67 394 CYS B C 1
ATOM 5907 O O . CYS B 1 371 ? -22.132 19.389 12.539 1.00 20.50 394 CYS B O 1
ATOM 5910 N N . ALA B 1 372 ? -23.216 20.648 14.065 1.00 22.72 395 ALA B N 1
ATOM 5911 C CA . ALA B 1 372 ? -23.892 19.510 14.720 1.00 24.15 395 ALA B CA 1
ATOM 5912 C C . ALA B 1 372 ? -24.903 18.835 13.794 1.00 25.09 395 ALA B C 1
ATOM 5913 O O . ALA B 1 372 ? -25.305 17.708 14.041 1.00 26.49 395 ALA B O 1
ATOM 5915 N N . LEU B 1 373 ? -25.311 19.513 12.735 1.00 26.49 396 LEU B N 1
ATOM 5916 C CA . LEU B 1 373 ? -26.226 18.942 11.757 1.00 27.35 396 LEU B CA 1
ATOM 5917 C C . LEU B 1 373 ? -25.503 18.105 10.691 1.00 28.04 396 LEU B C 1
ATOM 5918 O O . LEU B 1 373 ? -26.144 17.467 9.872 1.00 29.31 396 LEU B O 1
ATOM 5923 N N . TRP B 1 374 ? -24.179 18.099 10.688 1.00 28.88 397 TRP B N 1
ATOM 5924 C CA . TRP B 1 374 ? -23.446 17.323 9.697 1.00 29.99 397 TRP B CA 1
ATOM 5925 C C . TRP B 1 374 ? -22.924 16.072 10.393 1.00 31.71 397 TRP B C 1
ATOM 5926 O O . TRP B 1 374 ? -21.802 16.039 10.889 1.00 32.18 397 TRP B O 1
ATOM 5937 N N . LYS B 1 375 ? -23.786 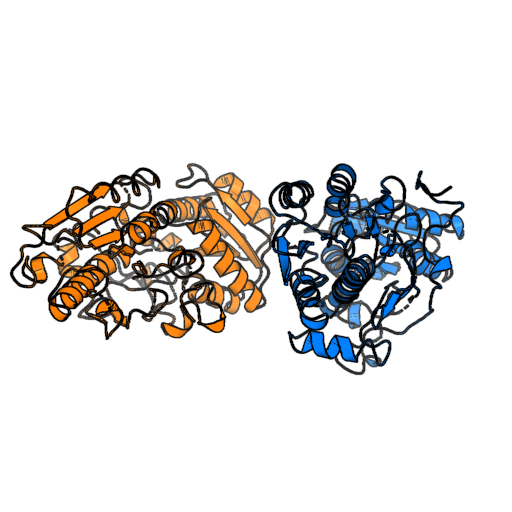15.055 10.458 1.00 33.89 398 LYS B N 1
ATOM 5938 C CA . LYS B 1 375 ? -23.459 13.780 11.103 1.00 35.16 398 LYS B CA 1
ATOM 5939 C C . LYS B 1 375 ? -22.825 12.830 10.075 1.00 35.80 398 LYS B C 1
ATOM 5940 O O . LYS B 1 375 ? -23.042 12.939 8.855 1.00 36.50 398 LYS B O 1
#

Secondary structure (DSSP, 8-state):
--SSEEEEEEE---TTTTTSHHHHHHHH--HHHHTSEETTEEEEEEEEE-TT-HHHHHHHHHH---S-EEEEEE-S-HHHHH--HHHHHHT-EEEE-S---GGGGTTT--TTEEE-S----HIIIIIHHHHHTT--EEEEEEESSHHHHHHHHHHHHHHHHTT-EEEEEEEE-TT-S--HHHHHHHHHT--SEEEEE--HHHHHHHHHHHHHTTGGG--EEE---HHHHHHH-HHHHTT-----S--TTSSHHHHHHHHHHHH-----HHHHHHHHHHHHHHHHHHHHTS--TTT---TT--EESSS-EE---TT--------BPPGGG--STT--B-------HHHHS--TTT---TT--/--SSEEEEEEE---TTTTTSHHHHHHHH--HHHHTSEETTEEEEEEEEE-TT-HHHHHHHHHH---S-EEEEEE-S-HHHHH--HHHHHHT-EEEE-S---GGGGTTT--TTEEE-S----HIIIIIHHHHHTT--EEEEEEESSHHHHHHHHHHHHHHHHTT-EEEEEEEE-TT-S--HHHHHHHHHTT-SEEEEE--HHHHHHHHHHHHHTTGGG--EEE---HHHHHHH-HHHHTT-----S--TTSSHHHHHHHHHHHH-----HHHHHHHHHHHHHHHHHHHHTS--TTT---TT--EESSS-EE---TT--------BPPGGG--STT--B----PPPHHHHSPPGGG---TT--

Solvent-accessible surface area: 28450 Å² total